Protein AF-A0A1F5YTN7-F1 (afdb_monomer)

Secondary structure (DSSP, 8-state):
--EEE---HHHHHHHHHHHHHHHHHHHTT---HHHHHHHHHHHHHHHHHHHHHHHHH--SPPPHHHHHHHHTSTTGGG----SHHHHHHHHHHHHHHHHHHHHHIIIIIIIIIII--SS-HHHHHHTTSPPGGGHHHHHHHHHHHHHHHHHHIIIIIIITTGGGT--HHHHHHTHHHHHHHHHHHHHHHHHHHSS--HHHHHHHHHHHHHHHHHHHTEEEP--SS-TTHHHHHHHHHHHTSSHHHHHHHHHHHHHHHHHHHHHHHHHHHHTTS-----------THHHHTT-------------------SSEEEEEEEES-S-HHHHHHHHHHHHHHHHTSTTTTTTGGGEEEEEE--------EEEEE--TTBTTS-EEEEE--HHHHHHHHHHHT---SEEEEEE-GGG-TT----SS----SSS---SSTTEEEEETTSSSHHHHHHHHHHHTTTPPP-SB-BSSPPP--S---SSEESSTT-TTTTTSTT---EEEEBEEEEEES-SS-TTT-TT-SS--HHHHHHHHHHHHTTTS--EEEEEEEEEES---TTS-S--BTTPEEEEEEEEEE-SSSPPPPEEEEEEEESTTSS---EEPPPEEEPP--TT-EEEEEEEEEEEPPSEEEEEEEES-TT--S--S-GGGSEEEEEEEEBPPP---

Foldseek 3Di:
DDWDFLDDPVLLVLLLVLLCLLVVCVVVVQDAPLLVVLLVLLLLVLLLVLLLVLLLLADDDQDPVLVVVCVLAPPSVVQVDPDSVSLSVSLNVRSCVVSVLVVCCSLQFLQQPQPDDDDDSVVSNCVSDRDPVCVVSSVVSSVSSNVSSVCCCVCRCVVVVVSHVDHSSRSSQLSVQLVLQLVVCSVCQRPVVSYDDSVNSSVSNSVSSSVSSRVVRTDDDDDDDPPPPVVVVVCVVVVPPDNCSVVVVVVVSVVCSVVSVVVVVVVVCVVVPDDDDDDPPDDPPLLVVLPPDPDDDDDDDDDDDPDQLALAAEEEEEEELDPDCVVVVVLQVVLLVLLCVAPPNVVLVSRYHYHYHYDHDAQVWDWDKDADPFWDVRIDIATEGNPVVVVVSVVVVVDDHPAYEYEYAPVRDPPDPPPDPDPDPPPYYPPPPLRYGYFYPNDSLRSLVRNLSVLVNLVAAAQAATTPAQDDQDCDDPAQKASDQPVVQCPVQPQFDFDAGGNGRNITGRDPFASSHPSNGRHHHSRSSLSVQLSSCLSVFWAKAKDDKDKDWDDDDPPDDPAAAFQTFIKIKIKIFTQGSAKWAKAWKWKFKAAQPPVDTPDTGDIDIDHTGHHGDMDMDMGRPRDGDDFHKMKMKMFPRPVVPGDHSDNPRRMDMDIGGHHYDDPPD

Organism: NCBI:txid1798371

InterPro domains:
  IPR013783 Immunoglobulin-like fold [G3DSA:2.60.40.10] (554-666)
  IPR019026 Peptidase M64, IgA [PF09471] (309-465)
  IPR024079 Metallopeptidase, catalytic domain superfamily [G3DSA:3.40.390.10] (300-540)
  IPR045466 Protein of unknown function DUF6498 [PF20108] (3-217)

Solvent-accessible surface area (backbone atoms only — not comparable to full-atom values): 37198 Å² total; per-residue (Å²): 136,65,74,46,71,61,63,49,70,64,46,51,53,39,45,52,48,46,46,45,49,61,50,57,42,40,74,71,71,71,56,50,68,51,36,52,54,48,51,55,54,53,47,54,54,52,54,51,54,54,42,48,56,46,18,68,57,26,63,29,79,80,49,72,70,51,50,60,52,48,74,69,41,76,71,35,91,81,45,87,56,94,44,57,67,38,53,40,50,48,39,52,54,46,51,48,51,53,52,49,57,48,43,49,42,43,54,70,42,48,35,31,71,66,69,41,78,69,75,48,76,64,52,27,46,54,59,40,52,64,54,81,91,44,39,65,61,52,51,52,52,54,49,38,48,50,50,34,54,48,49,35,44,51,52,32,38,57,64,68,46,44,30,64,77,31,27,34,68,59,46,64,52,60,66,51,64,55,49,54,56,50,48,53,48,53,54,49,36,54,71,75,61,67,54,74,56,68,65,56,55,43,52,52,48,43,51,48,52,51,53,47,54,50,59,72,34,51,44,85,60,86,77,86,84,64,70,67,70,56,48,54,56,48,50,56,61,56,68,75,66,60,63,66,56,57,52,47,45,50,49,44,50,51,46,48,42,51,49,47,50,49,47,48,47,48,50,51,36,51,73,72,66,53,90,81,82,83,78,91,67,85,75,69,68,71,68,61,69,65,61,70,75,76,72,88,71,80,90,85,79,95,70,94,68,80,85,68,76,59,57,52,49,23,36,28,37,33,45,30,68,61,92,49,65,70,57,50,52,51,51,51,53,51,44,53,53,52,46,41,71,27,76,53,44,42,83,48,44,85,33,50,37,81,44,80,45,88,49,85,66,83,43,70,68,44,82,45,75,49,77,41,81,53,32,62,86,41,50,50,39,34,56,42,59,43,55,66,56,50,51,48,54,48,59,73,66,68,60,76,67,69,33,36,36,40,41,29,37,56,92,67,59,86,89,68,84,81,86,57,90,69,84,44,61,68,55,59,30,68,40,86,43,62,41,41,31,47,35,55,64,66,52,86,59,37,69,31,40,43,51,30,37,52,38,38,51,68,59,44,53,53,40,35,72,46,35,73,48,73,56,81,79,42,98,48,48,92,53,41,33,17,31,31,94,72,34,76,83,37,70,88,42,81,86,36,48,77,39,78,28,16,30,16,57,63,16,20,15,24,52,100,63,18,18,49,51,38,34,82,42,87,44,53,21,48,40,45,38,51,52,50,43,31,64,54,38,23,36,74,24,18,23,64,25,37,58,62,74,47,79,49,66,88,70,86,60,92,90,57,76,102,67,55,37,38,70,38,48,45,29,42,32,40,22,40,26,20,75,5,43,28,64,36,70,59,44,30,30,33,35,35,32,18,66,66,57,76,84,49,72,76,41,75,49,75,75,40,83,38,68,60,31,46,50,78,34,70,52,74,51,77,48,78,76,72,46,64,38,63,56,42,43,31,34,39,33,32,31,32,48,74,76,68,73,66,76,52,44,52,85,82,53,14,55,44,75,46,80,48,66,27,39,70,62,80,82,84,128

Sequence (669 aa):
MRLFRSSSLFSIALLITANILPAFWTFSGNARPENLLFLYWLETWIIGFYSILKIRKASKIISENEKSLMEKQLFKKFFKEESPSS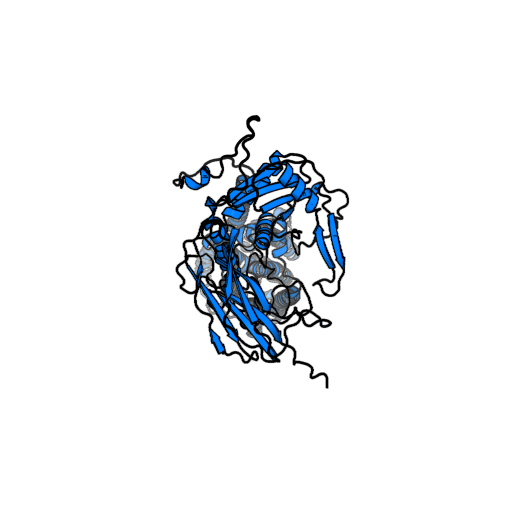VTALFAVQYAFITVLYGVFLLCILIPFFLVKGGSYFDRLTAILPGIRQRAGFFVLLFAYVVSHGISYVQNYVGHREFEKTSPVYQMLQPYDRIIAMHLFVVFGAIVFGSFSKIGIIFIKLFTDLATHIKEHMIEIAEGGEKQKKSDEIKILEKNVPFWIQRGFLFLVIAVVVLGTIAAFRTAKKNSLHSLPVPLLTTNQSVRDNLLLNEADEISNVVNIQTKASSELNVVFVSFGYKDFAVFRQDADRLGKYLLSRQPFSEFASLFRFHLLETADDFGCRDVTEKDEVYIGGKLTRLNCDGEKIRQAVKDSKLPYNRTVVLINGPNLKGMDTVNGFMTIEWGGIASDENIVLVDTARNEFNGVFVHEFGHSFGLADEYLLYQIPGPEKDFCPDNCCHSNACSSWKDIPGALCIQGCSYPNWYRSSEESTMRQAYNENFSPASLDILRRRLLRHTQPEFVTGSLGINWNKPHPGINPEAHEGDTLSFSGETWNRGAKAAGPSFMSGRLDIDSDGKWDITLPQVPVGGLAPDMAQKHLWNIGWIATSGRHIFEVCTDVTNIVIEADDKNNCKSYDFTVQKKLEIY

Radius of gyration: 36.65 Å; Cα contacts (8 Å, |Δi|>4): 1067; chains: 1; bounding box: 92×104×85 Å

Structure (mmCIF, N/CA/C/O backbone):
data_AF-A0A1F5YTN7-F1
#
_entry.id   AF-A0A1F5YTN7-F1
#
loop_
_atom_site.group_PDB
_atom_site.id
_atom_site.type_symbol
_atom_site.label_atom_id
_atom_site.label_alt_id
_atom_site.label_comp_id
_atom_site.label_asym_id
_atom_site.label_entity_id
_atom_site.label_seq_id
_atom_site.pdbx_PDB_ins_code
_atom_site.Cartn_x
_atom_site.Cartn_y
_atom_site.Cartn_z
_atom_site.occupancy
_atom_site.B_iso_or_equiv
_atom_site.auth_seq_id
_atom_site.auth_comp_id
_atom_site.auth_asym_id
_atom_site.auth_atom_id
_atom_site.pdbx_PDB_model_num
ATOM 1 N N . MET A 1 1 ? -26.863 34.896 -43.621 1.00 40.69 1 MET A N 1
ATOM 2 C CA . MET A 1 1 ? -25.900 35.317 -42.582 1.00 40.69 1 MET A CA 1
ATOM 3 C C . MET A 1 1 ? -24.608 34.557 -42.831 1.00 40.69 1 MET A C 1
ATOM 5 O O . MET A 1 1 ? -24.622 33.338 -42.720 1.00 40.69 1 MET A O 1
ATOM 9 N N . ARG A 1 2 ? -23.544 35.226 -43.287 1.00 32.84 2 ARG A N 1
ATOM 10 C CA . ARG A 1 2 ? -22.220 34.605 -43.450 1.00 32.84 2 ARG A CA 1
ATOM 11 C C . ARG A 1 2 ? -21.385 34.972 -42.224 1.00 32.84 2 ARG A C 1
ATOM 13 O O . ARG A 1 2 ? -21.119 36.148 -42.003 1.00 32.84 2 ARG A O 1
ATOM 20 N N . LEU A 1 3 ? -21.039 33.979 -41.408 1.00 43.91 3 LEU A N 1
ATOM 21 C CA . LEU A 1 3 ? -20.139 34.142 -40.265 1.00 43.91 3 LEU A CA 1
ATOM 22 C C . LEU A 1 3 ? -18.707 34.002 -40.786 1.00 43.91 3 LEU A C 1
ATOM 24 O O . LEU A 1 3 ? -18.383 32.983 -41.396 1.00 43.91 3 LEU A O 1
ATOM 28 N N . PHE A 1 4 ? -17.867 35.021 -40.593 1.00 48.34 4 PHE A N 1
ATOM 29 C CA . PHE A 1 4 ? -16.453 34.942 -40.961 1.00 48.34 4 PHE A CA 1
ATOM 30 C C . PHE A 1 4 ? -15.627 34.628 -39.713 1.00 48.34 4 PHE A C 1
ATOM 32 O O . PHE A 1 4 ? -15.819 35.246 -38.663 1.00 48.34 4 PHE A O 1
ATOM 39 N N . ARG A 1 5 ? -14.720 33.654 -39.820 1.00 58.25 5 ARG A N 1
ATOM 40 C CA . ARG A 1 5 ? -13.824 33.259 -38.729 1.00 58.25 5 ARG A CA 1
ATOM 41 C C . ARG A 1 5 ? -12.571 34.132 -38.785 1.00 58.25 5 ARG A C 1
ATOM 43 O O . ARG A 1 5 ? -11.823 34.045 -39.753 1.00 58.25 5 ARG A O 1
ATOM 50 N N . SER A 1 6 ? -12.335 34.956 -37.766 1.00 65.06 6 SER A N 1
ATOM 51 C CA . SER A 1 6 ? -11.100 35.752 -37.642 1.00 65.06 6 SER A CA 1
ATOM 52 C C . SER A 1 6 ? -9.943 34.975 -37.008 1.00 65.06 6 SER A C 1
ATOM 54 O O . SER A 1 6 ? -8.835 35.498 -36.916 1.00 65.06 6 SER A O 1
ATOM 56 N N . SER A 1 7 ? -10.162 33.729 -36.574 1.00 73.44 7 SER A N 1
ATOM 57 C CA . SER A 1 7 ? -9.100 32.889 -36.015 1.00 73.44 7 SER A CA 1
ATOM 58 C C . SER A 1 7 ? -8.040 32.562 -37.068 1.00 73.44 7 SER A C 1
ATOM 60 O O . SER A 1 7 ? -8.350 31.965 -38.101 1.00 73.44 7 SER A O 1
ATOM 62 N N . SER A 1 8 ? -6.774 32.847 -36.772 1.00 81.44 8 SER A N 1
ATOM 63 C CA . SER A 1 8 ? -5.668 32.315 -37.568 1.00 81.44 8 SER A CA 1
ATOM 64 C C . SER A 1 8 ? -5.573 30.787 -37.433 1.00 81.44 8 SER A C 1
ATOM 66 O O . SER A 1 8 ? -5.752 30.228 -36.346 1.00 81.44 8 SER A O 1
ATOM 68 N N . LEU A 1 9 ? -5.239 30.094 -38.530 1.00 82.25 9 LEU A N 1
ATOM 69 C CA . LEU A 1 9 ? -4.985 28.643 -38.523 1.00 82.25 9 LEU A CA 1
ATOM 70 C C . LEU A 1 9 ? -3.906 28.255 -37.503 1.00 82.25 9 LEU A C 1
ATOM 72 O O . LEU A 1 9 ? -4.011 27.222 -36.846 1.00 82.25 9 LEU A O 1
ATOM 76 N N . PHE A 1 10 ? -2.914 29.127 -37.324 1.00 82.00 10 PHE A N 1
ATOM 77 C CA . PHE A 1 10 ? -1.838 28.954 -36.358 1.00 82.00 10 PHE A CA 1
ATOM 78 C C . PHE A 1 10 ? -2.335 28.953 -34.905 1.00 82.00 10 PHE A C 1
ATOM 80 O O . PHE A 1 10 ? -1.983 28.057 -34.140 1.00 82.00 10 PHE A O 1
ATOM 87 N N . SER A 1 11 ? -3.212 29.892 -34.529 1.00 82.50 11 SER A N 1
ATOM 88 C CA . SER A 1 11 ? -3.809 29.920 -33.184 1.00 82.50 11 SER A CA 1
ATOM 89 C C . SER A 1 11 ? -4.642 28.668 -32.892 1.00 82.50 11 SER A C 1
ATOM 91 O O . SER A 1 11 ? -4.603 28.142 -31.783 1.00 82.50 11 SER A O 1
ATOM 93 N N . ILE A 1 12 ? -5.360 28.151 -33.893 1.00 84.56 12 ILE A N 1
ATOM 94 C CA . ILE A 1 12 ? -6.171 26.932 -33.754 1.00 84.56 12 ILE A CA 1
ATOM 95 C C . ILE A 1 12 ? -5.275 25.705 -33.577 1.00 84.56 12 ILE A C 1
ATOM 97 O O . ILE A 1 12 ? -5.531 24.880 -32.702 1.00 84.56 12 ILE A O 1
ATOM 101 N N . ALA A 1 13 ? -4.218 25.588 -34.384 1.00 85.06 13 ALA A N 1
ATOM 102 C CA . ALA A 1 13 ? -3.264 24.491 -34.278 1.00 85.06 13 ALA A CA 1
ATOM 103 C C . ALA A 1 13 ? -2.580 24.474 -32.901 1.00 85.06 13 ALA A C 1
ATOM 105 O O . ALA A 1 13 ? -2.456 23.416 -32.285 1.00 85.06 13 ALA A O 1
ATOM 106 N N . LEU A 1 14 ? -2.200 25.644 -32.378 1.00 86.62 14 LEU A N 1
ATOM 107 C CA . LEU A 1 14 ? -1.630 25.777 -31.037 1.00 86.62 14 LEU A CA 1
ATOM 108 C C . LEU A 1 14 ? -2.624 25.445 -29.923 1.00 86.62 14 LEU A C 1
ATOM 110 O O . LEU A 1 14 ? -2.249 24.757 -28.978 1.00 86.62 14 LEU A O 1
ATOM 114 N N . LEU A 1 15 ? -3.887 25.864 -30.043 1.00 87.19 15 LEU A N 1
ATOM 115 C CA . LEU A 1 15 ? -4.943 25.496 -29.096 1.00 87.19 15 LEU A CA 1
ATOM 116 C C . LEU A 1 15 ? -5.129 23.977 -29.029 1.00 87.19 15 LEU A C 1
ATOM 118 O O . LEU A 1 15 ? -5.195 23.412 -27.937 1.00 87.19 15 LEU A O 1
ATOM 122 N N . ILE A 1 16 ? -5.197 23.323 -30.191 1.00 88.06 16 ILE A N 1
ATOM 123 C CA . ILE A 1 16 ? -5.325 21.867 -30.290 1.00 88.06 16 ILE A CA 1
ATOM 124 C C . ILE A 1 16 ? -4.089 21.199 -29.682 1.00 88.06 16 ILE A C 1
ATOM 126 O O . ILE A 1 16 ? -4.223 20.298 -28.861 1.00 88.06 16 ILE A O 1
ATOM 130 N N . THR A 1 17 ? -2.891 21.682 -30.015 1.00 87.38 17 THR A N 1
ATOM 131 C CA . THR A 1 17 ? -1.628 21.137 -29.497 1.00 87.38 17 THR A CA 1
ATOM 132 C C . THR A 1 17 ? -1.565 21.257 -27.974 1.00 87.38 17 THR A C 1
ATOM 134 O O . THR A 1 17 ? -1.309 20.266 -27.294 1.00 87.38 17 THR A O 1
ATOM 137 N N . ALA A 1 18 ? -1.885 22.430 -27.421 1.00 89.00 18 ALA A N 1
ATOM 138 C CA . ALA A 1 18 ? -1.915 22.670 -25.980 1.00 89.00 18 ALA A CA 1
ATOM 139 C C . ALA A 1 18 ? -2.904 21.744 -25.252 1.00 89.00 18 ALA A C 1
ATOM 141 O O . ALA A 1 18 ? -2.599 21.267 -24.165 1.00 89.00 18 ALA A O 1
ATOM 142 N N . ASN A 1 19 ? -4.045 21.431 -25.872 1.00 87.94 19 ASN A N 1
ATOM 143 C CA . ASN A 1 19 ? -5.047 20.521 -25.314 1.00 87.94 19 ASN A CA 1
ATOM 144 C C . ASN A 1 19 ? -4.718 19.026 -25.505 1.00 87.94 19 ASN A C 1
ATOM 146 O O . ASN A 1 19 ? -5.205 18.196 -24.739 1.00 87.94 19 ASN A O 1
ATOM 150 N N . ILE A 1 20 ? -3.875 18.664 -26.479 1.00 88.69 20 ILE A N 1
ATOM 151 C CA . ILE A 1 20 ? -3.401 17.284 -26.686 1.00 88.69 20 ILE A CA 1
ATOM 152 C C . ILE A 1 20 ? -2.185 16.963 -25.801 1.00 88.69 20 ILE A C 1
ATOM 154 O O . ILE A 1 20 ? -2.015 15.817 -25.392 1.00 88.69 20 ILE A O 1
ATOM 158 N N . LEU A 1 21 ? -1.349 17.942 -25.445 1.00 89.62 21 LEU A N 1
ATOM 159 C CA . LEU A 1 21 ? -0.181 17.722 -24.578 1.00 89.62 21 LEU A CA 1
ATOM 160 C C . LEU A 1 21 ? -0.505 17.005 -23.239 1.00 89.62 21 LEU A C 1
ATOM 162 O O . LEU A 1 21 ? 0.227 16.077 -22.879 1.00 89.62 21 LEU A O 1
ATOM 166 N N . PRO A 1 22 ? -1.609 17.311 -22.524 1.00 88.56 22 PRO A N 1
ATOM 167 C CA . PRO A 1 22 ? -2.047 16.525 -21.365 1.00 88.56 22 PRO A CA 1
ATOM 168 C C . PRO A 1 22 ? -2.348 15.046 -21.671 1.00 88.56 22 PRO A C 1
ATOM 170 O O . PRO A 1 22 ? -2.201 14.197 -20.788 1.00 88.56 22 PRO A O 1
ATOM 173 N N . ALA A 1 23 ? -2.734 14.708 -22.907 1.00 84.75 23 ALA A N 1
ATOM 174 C CA . ALA A 1 23 ? -2.912 13.321 -23.344 1.00 84.75 23 ALA A CA 1
ATOM 175 C C . ALA A 1 23 ? -1.578 12.582 -23.387 1.00 84.75 23 ALA A C 1
ATOM 177 O O . ALA A 1 23 ? -1.480 11.487 -22.843 1.00 84.75 23 ALA A O 1
ATOM 178 N N . PHE A 1 24 ? -0.527 13.195 -23.934 1.00 84.38 24 PHE A N 1
ATOM 179 C CA . PHE A 1 24 ? 0.819 12.613 -23.904 1.00 84.38 24 PHE A CA 1
ATOM 180 C C . PHE A 1 24 ? 1.310 12.390 -22.469 1.00 84.38 24 PHE A C 1
ATOM 182 O O . PHE A 1 24 ? 1.823 11.317 -22.144 1.00 84.38 24 PHE A O 1
ATOM 189 N N . TRP A 1 25 ? 1.072 13.357 -21.577 1.00 85.19 25 TRP A N 1
ATOM 190 C CA . TRP A 1 25 ? 1.397 13.201 -20.158 1.00 85.19 25 TRP A CA 1
ATOM 191 C C . TRP A 1 25 ? 0.618 12.044 -19.507 1.00 85.19 25 TRP A C 1
ATOM 193 O O . TRP A 1 25 ? 1.170 11.291 -18.702 1.00 85.19 25 TRP A O 1
ATOM 203 N N . THR A 1 26 ? -0.630 11.834 -19.924 1.00 82.50 26 THR A N 1
ATOM 204 C CA . THR A 1 26 ? -1.468 10.703 -19.502 1.00 82.50 26 THR A CA 1
ATOM 205 C C . THR A 1 26 ? -0.956 9.357 -20.014 1.00 82.50 26 THR A C 1
ATOM 207 O O . THR A 1 26 ? -0.842 8.423 -19.222 1.00 82.50 26 THR A O 1
ATOM 210 N N . PHE A 1 27 ? -0.607 9.251 -21.299 1.00 79.69 27 PHE A N 1
ATOM 211 C CA . PHE A 1 27 ? -0.112 8.008 -21.905 1.00 79.69 27 PHE A CA 1
ATOM 212 C C . PHE A 1 27 ? 1.263 7.588 -21.382 1.00 79.69 27 PHE A C 1
ATOM 214 O O . PHE A 1 27 ? 1.553 6.400 -21.325 1.00 79.69 27 PHE A O 1
ATOM 221 N N . SER A 1 28 ? 2.078 8.536 -20.913 1.00 79.25 28 SER A N 1
ATOM 222 C CA . SER A 1 28 ? 3.353 8.236 -20.245 1.00 79.25 28 SER A CA 1
ATOM 223 C C . SER A 1 28 ? 3.212 7.613 -18.843 1.00 79.25 28 SER A C 1
ATOM 225 O O . SER A 1 28 ? 4.208 7.447 -18.149 1.00 79.25 28 SER A O 1
ATOM 227 N N . GLY A 1 29 ? 1.985 7.341 -18.375 1.00 72.69 29 GLY A N 1
ATOM 228 C CA . GLY A 1 29 ? 1.707 6.807 -17.035 1.00 72.69 29 GLY A CA 1
ATOM 229 C C . GLY A 1 29 ? 1.828 7.835 -15.902 1.00 72.69 29 GLY A C 1
ATOM 230 O O . GLY A 1 29 ? 1.484 7.540 -14.760 1.00 72.69 29 GLY A O 1
ATOM 231 N N . ASN A 1 30 ? 2.262 9.061 -16.205 1.00 73.06 30 ASN A N 1
ATOM 232 C CA . ASN A 1 30 ? 2.591 10.074 -15.203 1.00 73.06 30 ASN A CA 1
ATOM 233 C C . ASN A 1 30 ? 1.400 10.931 -14.751 1.00 73.06 30 ASN A C 1
ATOM 235 O O . ASN A 1 30 ? 1.424 11.448 -13.636 1.00 73.06 30 ASN A O 1
ATOM 239 N N . ALA A 1 31 ? 0.361 11.111 -15.574 1.00 76.69 31 ALA A N 1
ATOM 240 C CA . ALA A 1 31 ? -0.770 11.959 -15.190 1.00 76.69 31 ALA A CA 1
ATOM 241 C C . ALA A 1 31 ? -1.812 11.201 -14.351 1.00 76.69 31 ALA A C 1
ATOM 243 O O . ALA A 1 31 ? -2.321 10.141 -14.746 1.00 76.69 31 ALA A O 1
ATOM 244 N N . ARG A 1 32 ? -2.184 11.790 -13.211 1.00 83.44 32 ARG A N 1
ATOM 245 C CA . ARG A 1 32 ? -3.326 11.373 -12.387 1.00 83.44 32 ARG A CA 1
ATOM 246 C C . ARG A 1 32 ? -4.539 12.287 -12.644 1.00 83.44 32 ARG A C 1
ATOM 248 O O . ARG A 1 32 ? -4.327 13.451 -12.995 1.00 83.44 32 ARG A O 1
ATOM 255 N N . PRO A 1 33 ? -5.789 11.800 -12.510 1.00 83.06 33 PRO A N 1
ATOM 256 C CA . PRO A 1 33 ? -6.988 12.608 -12.760 1.00 83.06 33 PRO A CA 1
ATOM 257 C C . PRO A 1 33 ? -7.044 13.897 -11.927 1.00 83.06 33 PRO A C 1
ATOM 259 O O . PRO A 1 33 ? -7.383 14.955 -12.452 1.00 83.06 33 PRO A O 1
ATOM 262 N N . GLU A 1 34 ? -6.652 13.829 -10.657 1.00 85.12 34 GLU A N 1
ATOM 263 C CA . GLU A 1 34 ? -6.585 14.963 -9.737 1.00 85.12 34 GLU A CA 1
ATOM 264 C C . GLU A 1 34 ? -5.627 16.062 -10.224 1.00 85.12 34 GLU A C 1
ATOM 266 O O . GLU A 1 34 ? -5.990 17.240 -10.228 1.00 85.12 34 GLU A O 1
ATOM 271 N N . ASN A 1 35 ? -4.459 15.678 -10.749 1.00 87.19 35 ASN A N 1
ATOM 272 C CA . ASN A 1 35 ? -3.461 16.608 -11.282 1.00 87.19 35 ASN A CA 1
ATOM 273 C C . ASN A 1 35 ? -3.970 17.318 -12.546 1.00 87.19 35 ASN A C 1
ATOM 275 O O . ASN A 1 35 ? -3.672 18.492 -12.764 1.00 87.19 35 ASN A O 1
ATOM 279 N N . LEU A 1 36 ? -4.738 16.614 -13.388 1.00 87.00 36 LEU A N 1
ATOM 280 C CA . LEU A 1 36 ? -5.340 17.180 -14.600 1.00 87.00 36 LEU A CA 1
ATOM 281 C C . LEU A 1 36 ? -6.438 18.190 -14.256 1.00 87.00 36 LEU A C 1
ATOM 283 O O . LEU A 1 36 ? -6.471 19.277 -14.827 1.00 87.00 36 LEU A O 1
ATOM 287 N N . LEU A 1 37 ? -7.304 17.868 -13.292 1.00 87.06 37 LEU A N 1
ATOM 288 C CA . LEU A 1 37 ? -8.335 18.795 -12.823 1.00 87.06 37 LEU A CA 1
ATOM 289 C C . LEU A 1 37 ? -7.723 20.047 -12.187 1.00 87.06 37 LEU A C 1
ATOM 291 O O . LEU A 1 37 ? -8.201 21.152 -12.442 1.00 87.06 37 LEU A O 1
ATOM 295 N N . PHE A 1 38 ? -6.641 19.892 -11.421 1.00 90.31 38 PHE A N 1
ATOM 296 C CA . PHE A 1 38 ? -5.900 21.026 -10.873 1.00 90.31 38 PHE A CA 1
ATOM 297 C C . PHE A 1 38 ? -5.260 21.890 -11.966 1.00 90.31 38 PHE A C 1
ATOM 299 O O . PHE A 1 38 ? -5.365 23.116 -11.927 1.00 90.31 38 PHE A O 1
ATOM 306 N N . LEU A 1 39 ? -4.660 21.265 -12.983 1.00 90.56 39 LEU A N 1
ATOM 307 C CA . LEU A 1 39 ? -4.098 21.962 -14.139 1.00 90.56 39 LEU A CA 1
ATOM 308 C C . LEU A 1 39 ? -5.167 22.776 -14.890 1.00 90.56 39 LEU A C 1
ATOM 310 O O . LEU A 1 39 ? -4.942 23.945 -15.199 1.00 90.56 39 LEU A O 1
ATOM 314 N N . TYR A 1 40 ? -6.343 22.193 -15.143 1.00 88.81 40 TYR A N 1
ATOM 315 C CA . TYR A 1 40 ? -7.454 22.896 -15.794 1.00 88.81 40 TYR A CA 1
ATOM 316 C C . TYR A 1 40 ? -8.045 24.001 -14.919 1.00 88.81 40 TYR A C 1
ATOM 318 O O . TYR A 1 40 ? -8.469 25.035 -15.432 1.00 88.81 40 TYR A O 1
ATOM 326 N N . TRP A 1 41 ? -8.042 23.833 -13.596 1.00 91.06 41 TRP A N 1
ATOM 327 C CA . TRP A 1 41 ? -8.397 24.919 -12.691 1.00 91.06 41 TRP A CA 1
ATOM 328 C C . TRP A 1 41 ? -7.398 26.081 -12.792 1.00 91.06 41 TRP A C 1
ATOM 330 O O . TRP A 1 41 ? -7.822 27.230 -12.897 1.00 91.06 41 TRP A O 1
ATOM 340 N N . LEU A 1 42 ? -6.089 25.820 -12.870 1.00 93.06 42 LEU A N 1
ATOM 341 C CA . LEU A 1 42 ? -5.088 26.873 -13.106 1.00 93.06 42 LEU A CA 1
ATOM 342 C C . LEU A 1 42 ? -5.265 27.572 -14.461 1.00 93.06 42 LEU A C 1
ATOM 344 O O . LEU A 1 42 ? -5.070 28.783 -14.558 1.00 93.06 42 LEU A O 1
ATOM 348 N N . GLU A 1 43 ? -5.696 26.854 -15.496 1.00 92.00 43 GLU A N 1
ATOM 349 C CA . GLU A 1 43 ? -6.011 27.449 -16.799 1.00 92.00 43 GLU A CA 1
ATOM 350 C C . GLU A 1 43 ? -7.113 28.517 -16.705 1.00 92.00 43 GLU A C 1
ATOM 352 O O . GLU A 1 43 ? -7.054 29.532 -17.401 1.00 92.00 43 GLU A O 1
ATOM 357 N N . THR A 1 44 ? -8.081 28.367 -15.794 1.00 91.56 44 THR A N 1
ATOM 358 C CA . THR A 1 44 ? -9.115 29.399 -15.595 1.00 91.56 44 THR A CA 1
ATOM 359 C C . THR A 1 44 ? -8.525 30.736 -15.141 1.00 91.56 44 THR A C 1
ATOM 361 O O . THR A 1 44 ? -9.003 31.790 -15.567 1.00 91.56 44 THR A O 1
ATOM 364 N N . TRP A 1 45 ? -7.435 30.727 -14.368 1.00 94.50 45 TRP A N 1
ATOM 365 C CA . TRP A 1 45 ? -6.706 31.945 -14.007 1.00 94.50 45 TRP A CA 1
ATOM 366 C C . TRP A 1 45 ? -5.995 32.565 -15.211 1.00 94.50 45 TRP A C 1
ATOM 368 O O . TRP A 1 45 ? -6.028 33.786 -15.374 1.00 94.50 45 TRP A O 1
ATOM 378 N N . ILE A 1 46 ? -5.422 31.739 -16.094 1.00 95.19 46 ILE A N 1
ATOM 379 C CA . ILE A 1 46 ? -4.802 32.189 -17.351 1.00 95.19 46 ILE A CA 1
ATOM 380 C C . ILE A 1 46 ? -5.852 32.874 -18.238 1.00 95.19 46 ILE A C 1
ATOM 382 O O . ILE A 1 46 ? -5.634 33.984 -18.726 1.00 95.19 46 ILE A O 1
ATOM 386 N N . ILE A 1 47 ? -7.023 32.256 -18.399 1.00 91.94 47 ILE A N 1
ATOM 387 C CA . ILE A 1 47 ? -8.142 32.822 -19.163 1.00 91.94 47 ILE A CA 1
ATOM 388 C C . ILE A 1 47 ? -8.596 34.152 -18.549 1.00 91.94 47 ILE A C 1
ATOM 390 O O . ILE A 1 47 ? -8.772 35.133 -19.274 1.00 91.94 47 ILE A O 1
ATOM 394 N N . GLY A 1 48 ? -8.742 34.215 -17.222 1.00 93.50 48 GLY A N 1
ATOM 395 C CA . GLY A 1 48 ? -9.113 35.438 -16.506 1.00 93.50 48 GLY A CA 1
ATOM 396 C C . GLY A 1 48 ? -8.116 36.574 -16.739 1.00 93.50 48 GLY A C 1
ATOM 397 O O . GLY A 1 48 ? -8.518 37.695 -17.055 1.00 93.50 48 GLY A O 1
ATOM 398 N N . PHE A 1 49 ? -6.816 36.272 -16.681 1.00 95.75 49 PHE A N 1
ATOM 399 C CA . PHE A 1 49 ? -5.747 37.228 -16.967 1.00 95.75 49 PHE A CA 1
ATOM 400 C C . PHE A 1 49 ? -5.858 37.817 -18.382 1.00 95.75 49 PHE A C 1
ATOM 402 O O . PHE A 1 49 ? -5.896 39.038 -18.542 1.00 95.75 49 PHE A O 1
ATOM 409 N N . TYR A 1 50 ? -5.984 36.978 -19.416 1.00 94.88 50 TYR A N 1
ATOM 410 C CA . 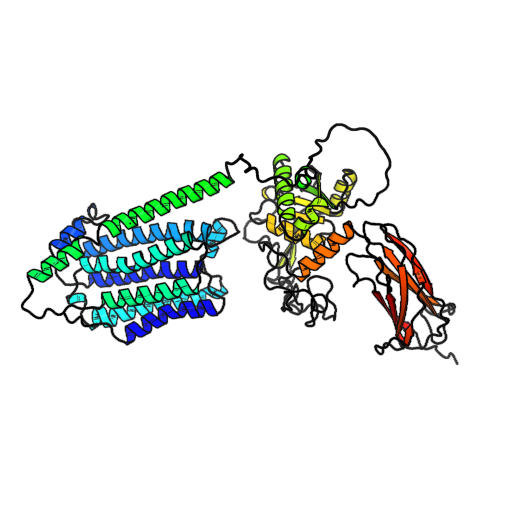TYR A 1 50 ? -6.133 37.476 -20.789 1.00 94.88 50 TYR A CA 1
ATOM 411 C C . TYR A 1 50 ? -7.462 38.203 -21.016 1.00 94.88 50 TYR A C 1
ATOM 413 O O . TYR A 1 50 ? -7.513 39.151 -21.798 1.00 94.88 50 TYR A O 1
ATOM 421 N N . SER A 1 51 ? -8.521 37.826 -20.302 1.00 92.88 51 SER A N 1
ATOM 422 C CA . SER A 1 51 ? -9.817 38.511 -20.367 1.00 92.88 51 SER A CA 1
ATOM 423 C C . SER A 1 51 ? -9.735 39.929 -19.800 1.00 92.88 51 SER A C 1
ATOM 425 O O . SER A 1 51 ? -10.267 40.856 -20.403 1.00 92.88 51 SER A O 1
ATOM 427 N N . ILE A 1 52 ? -8.975 40.143 -18.720 1.00 94.94 52 ILE A N 1
ATOM 428 C CA . ILE A 1 52 ? -8.680 41.488 -18.199 1.00 94.94 52 ILE A CA 1
ATOM 429 C C . ILE A 1 52 ? -7.993 42.346 -19.271 1.00 94.94 52 ILE A C 1
ATOM 431 O O . ILE A 1 52 ? -8.386 43.494 -19.486 1.00 94.94 52 ILE A O 1
ATOM 435 N N . LEU A 1 53 ? -6.999 41.798 -19.979 1.00 95.06 53 LEU A N 1
ATOM 436 C CA . LEU A 1 53 ? -6.322 42.517 -21.065 1.00 95.06 53 LEU A CA 1
ATOM 437 C C . LEU A 1 53 ? -7.289 42.866 -22.205 1.00 95.06 53 LEU A C 1
ATOM 439 O O . LEU A 1 53 ? -7.257 43.985 -22.723 1.00 95.06 53 LEU A O 1
ATOM 443 N N . LYS A 1 54 ? -8.182 41.935 -22.562 1.00 91.94 54 LYS A N 1
ATOM 444 C CA . LYS A 1 54 ? -9.199 42.145 -23.597 1.00 91.94 54 LYS A CA 1
ATOM 445 C C . LYS A 1 54 ? -10.186 43.246 -23.223 1.00 91.94 54 LYS A C 1
ATOM 447 O O . LYS A 1 54 ? -10.375 44.160 -24.024 1.00 91.94 54 LYS A O 1
ATOM 452 N N . ILE A 1 55 ? -10.746 43.211 -22.012 1.00 91.19 55 ILE A N 1
ATOM 453 C CA . ILE A 1 55 ? -11.707 44.210 -21.512 1.00 91.19 55 ILE A CA 1
ATOM 454 C C . ILE A 1 55 ? -11.083 45.608 -21.514 1.00 91.19 55 ILE A C 1
ATOM 456 O O . ILE A 1 55 ? -11.704 46.550 -21.996 1.00 91.19 55 ILE A O 1
ATOM 460 N N . ARG A 1 56 ? -9.834 45.745 -21.044 1.00 92.06 56 ARG A N 1
ATOM 461 C CA . ARG A 1 56 ? -9.129 47.041 -21.015 1.00 92.06 56 ARG A CA 1
ATOM 462 C C . ARG A 1 56 ? -8.893 47.632 -22.402 1.00 92.06 56 ARG A C 1
ATOM 464 O O . ARG A 1 56 ? -8.793 48.849 -22.523 1.00 92.06 56 ARG A O 1
ATOM 471 N N . LYS A 1 57 ? -8.759 46.783 -23.423 1.00 92.06 57 LYS A N 1
ATOM 472 C CA . LYS A 1 57 ? -8.497 47.197 -24.806 1.00 92.06 57 LYS A CA 1
ATOM 473 C C . LYS A 1 57 ? -9.770 47.333 -25.652 1.00 92.06 57 LYS A C 1
ATOM 475 O O . LYS A 1 57 ? -9.714 47.944 -26.714 1.00 92.06 57 LYS A O 1
ATOM 480 N N . ALA A 1 58 ? -10.895 46.781 -25.202 1.00 89.00 58 ALA A N 1
ATOM 481 C CA . ALA A 1 58 ? -12.177 46.870 -25.893 1.00 89.00 58 ALA A CA 1
ATOM 482 C C . ALA A 1 58 ? -12.625 48.335 -26.022 1.00 89.00 58 ALA A C 1
ATOM 484 O O . ALA A 1 58 ? -12.688 49.054 -25.024 1.00 89.00 58 ALA A O 1
ATOM 485 N N . SER A 1 59 ? -12.939 48.778 -27.241 1.00 86.62 59 SER A N 1
ATOM 486 C CA . SER A 1 59 ? -13.237 50.189 -27.526 1.00 86.62 59 SER A CA 1
ATOM 487 C C . SER A 1 59 ? -14.663 50.453 -28.013 1.00 86.62 59 SER A C 1
ATOM 489 O O . SER A 1 59 ? -15.046 51.615 -28.162 1.00 86.62 59 SER A O 1
ATOM 491 N N . LYS A 1 60 ? -15.489 49.417 -28.220 1.00 86.06 60 LYS A N 1
ATOM 492 C CA . LYS A 1 60 ? -16.900 49.614 -28.579 1.00 86.06 60 LYS A CA 1
ATOM 493 C C . LYS A 1 60 ? -17.685 50.172 -27.390 1.00 86.06 60 LYS A C 1
ATOM 495 O O . LYS A 1 60 ? -17.567 49.685 -26.265 1.00 86.06 60 LYS A O 1
ATOM 500 N N . ILE A 1 61 ? -18.524 51.166 -27.675 1.00 83.31 61 ILE A N 1
ATOM 501 C CA . ILE A 1 61 ? -19.410 51.805 -26.696 1.00 83.31 61 ILE A CA 1
ATOM 502 C C . ILE A 1 61 ? -20.373 50.768 -26.102 1.00 83.31 61 ILE A C 1
ATOM 504 O O . ILE A 1 61 ? -20.897 49.911 -26.814 1.00 83.31 61 ILE A O 1
ATOM 508 N N . ILE A 1 62 ? -20.604 50.874 -24.793 1.00 81.00 62 ILE A N 1
ATOM 509 C CA . ILE A 1 62 ? -21.536 50.031 -24.041 1.00 81.00 62 ILE A CA 1
ATOM 510 C C . ILE A 1 62 ? -22.976 50.406 -24.421 1.00 81.00 62 ILE A C 1
ATOM 512 O O . ILE A 1 62 ? -23.380 51.562 -24.294 1.00 81.00 62 ILE A O 1
ATOM 516 N N . SER A 1 63 ? -23.757 49.430 -24.878 1.00 79.06 63 SER A N 1
ATOM 517 C CA . SER A 1 63 ? -25.176 49.589 -25.209 1.00 79.06 63 SER A CA 1
ATOM 518 C C . SER A 1 63 ? -26.078 49.606 -23.967 1.00 79.06 63 SER A C 1
ATOM 520 O O . SER A 1 63 ? -25.732 49.070 -22.917 1.00 79.06 63 SER A O 1
ATOM 522 N N . GLU A 1 64 ? -27.288 50.159 -24.087 1.00 77.31 64 GLU A N 1
ATOM 523 C CA . GLU A 1 64 ? -28.270 50.198 -22.984 1.00 77.31 64 GLU A CA 1
ATOM 524 C C . GLU A 1 64 ? -28.657 48.801 -22.463 1.00 77.31 64 GLU A C 1
ATOM 526 O O . GLU A 1 64 ? -28.825 48.589 -21.260 1.00 77.31 64 GLU A O 1
ATOM 531 N N . ASN A 1 65 ? -28.720 47.805 -23.352 1.00 76.56 65 ASN A N 1
ATOM 532 C CA . ASN A 1 65 ? -28.955 46.415 -22.954 1.00 76.56 65 ASN A CA 1
ATOM 533 C C . ASN A 1 65 ? -27.798 45.865 -22.102 1.00 76.56 65 ASN A C 1
ATOM 535 O O . ASN A 1 65 ? -28.032 45.141 -21.135 1.00 76.56 65 ASN A O 1
ATOM 539 N N . GLU A 1 66 ? -26.557 46.225 -22.435 1.00 79.38 66 GLU A N 1
ATOM 540 C CA . GLU A 1 66 ? -25.363 45.829 -21.684 1.00 79.38 66 GLU A CA 1
ATOM 541 C C . GLU A 1 66 ? -25.280 46.538 -20.329 1.00 79.38 66 GLU A C 1
ATOM 543 O O . GLU A 1 66 ? -24.900 45.904 -19.347 1.00 79.38 66 GLU A O 1
ATOM 548 N N . LYS A 1 67 ? -25.721 47.797 -20.227 1.00 79.00 67 LYS A N 1
ATOM 549 C CA . LYS A 1 67 ? -25.872 48.484 -18.932 1.00 79.00 67 LYS A CA 1
ATOM 550 C C . LYS A 1 67 ? -26.887 47.777 -18.037 1.00 79.00 67 LYS A C 1
ATOM 552 O O . LYS A 1 67 ? -26.587 47.460 -16.889 1.00 79.00 67 LYS A O 1
ATOM 557 N N . SER A 1 68 ? -28.053 47.415 -18.582 1.00 78.19 68 SER A N 1
ATOM 558 C CA . SER A 1 68 ? -29.051 46.613 -17.854 1.00 78.19 68 SER A CA 1
ATOM 559 C C . SER A 1 68 ? -28.495 45.257 -17.399 1.00 78.19 68 SER A C 1
ATOM 561 O O . SER A 1 68 ? -28.865 44.744 -16.340 1.00 78.19 68 SER A O 1
ATOM 563 N N . LEU A 1 69 ? -27.595 44.661 -18.184 1.00 74.25 69 LEU A N 1
ATOM 564 C CA . LEU A 1 69 ? -26.924 43.413 -17.837 1.00 74.25 69 LEU A CA 1
ATOM 565 C C . LEU A 1 69 ? -25.853 43.606 -16.757 1.00 74.25 69 LEU A C 1
ATOM 567 O O . LEU A 1 69 ? -25.735 42.755 -15.874 1.00 74.25 69 LEU A O 1
ATOM 571 N N . MET A 1 70 ? -25.118 44.721 -16.789 1.00 77.12 70 MET A N 1
ATOM 572 C CA . MET A 1 70 ? -24.176 45.118 -15.740 1.00 77.12 70 MET A CA 1
ATOM 573 C C . MET A 1 70 ? -24.872 45.337 -14.397 1.00 77.12 70 MET A C 1
ATOM 575 O O . MET A 1 70 ? -24.372 44.860 -13.383 1.00 77.12 70 MET A O 1
ATOM 579 N N . GLU A 1 71 ? -26.036 45.991 -14.385 1.00 80.44 71 GLU A N 1
ATOM 580 C CA . GLU A 1 71 ? -26.841 46.219 -13.172 1.00 80.44 71 GLU A CA 1
ATOM 581 C C . GLU A 1 71 ? -27.238 44.920 -12.458 1.00 80.44 71 GLU A C 1
ATOM 583 O O . GLU A 1 71 ? -27.468 44.886 -11.249 1.00 80.44 71 GLU A O 1
ATOM 588 N N . LYS A 1 72 ? -27.274 43.814 -13.200 1.00 79.12 72 LYS A N 1
ATOM 589 C CA . LYS A 1 72 ? -27.617 42.491 -12.681 1.00 79.12 72 LYS A CA 1
ATOM 590 C C . LYS A 1 72 ? -26.407 41.687 -12.187 1.00 79.12 72 LYS A C 1
ATOM 592 O O . LYS A 1 72 ? -26.611 40.616 -11.610 1.00 79.12 72 LYS A O 1
ATOM 597 N N . GLN A 1 73 ? -25.179 42.164 -12.407 1.00 80.38 73 GLN A N 1
ATOM 598 C CA . GLN A 1 73 ? -23.958 41.453 -12.018 1.00 80.38 73 GLN A CA 1
ATOM 599 C C . GLN A 1 73 ? -23.742 41.443 -10.503 1.00 80.38 73 GLN A C 1
ATOM 601 O O . GLN A 1 73 ? -24.169 42.338 -9.764 1.00 80.38 73 GLN A O 1
ATOM 606 N N . LEU A 1 74 ? -23.049 40.406 -10.035 1.00 72.69 74 LEU A N 1
ATOM 607 C CA . LEU A 1 74 ? -22.658 40.286 -8.639 1.00 72.69 74 LEU A CA 1
ATOM 608 C C . LEU A 1 74 ? -21.653 41.403 -8.318 1.00 72.69 74 LEU A C 1
ATOM 610 O O . LEU A 1 74 ? -20.850 41.785 -9.157 1.00 72.69 74 LEU A O 1
ATOM 614 N N . PHE A 1 75 ? -21.704 41.970 -7.114 1.00 78.88 75 PHE A N 1
ATOM 615 C CA . PHE A 1 75 ? -20.825 43.070 -6.683 1.00 78.88 75 PHE A CA 1
ATOM 616 C C . PHE A 1 75 ? -20.960 44.412 -7.428 1.00 78.88 75 PHE A C 1
ATOM 618 O O . PHE A 1 75 ? -20.301 45.367 -7.023 1.00 78.88 75 PHE A O 1
ATOM 625 N N . LYS A 1 76 ? -21.862 44.569 -8.412 1.00 82.38 76 LYS A N 1
ATOM 626 C CA . LYS A 1 76 ? -22.079 45.857 -9.109 1.00 82.38 76 LYS A CA 1
ATOM 627 C C . LYS A 1 76 ? -22.332 47.035 -8.155 1.00 82.38 76 LYS A C 1
ATOM 629 O O . LYS A 1 76 ? -21.852 48.135 -8.405 1.00 82.38 76 LYS A O 1
ATOM 634 N N . LYS A 1 77 ? -22.985 46.803 -7.010 1.00 83.06 77 LYS A N 1
ATOM 635 C CA . LYS A 1 77 ? -23.211 47.821 -5.960 1.00 83.06 77 LYS A CA 1
ATOM 636 C C . LYS A 1 77 ? -21.925 48.487 -5.438 1.00 83.06 77 LYS A C 1
ATOM 638 O O . LYS A 1 77 ? -21.995 49.607 -4.938 1.00 83.06 77 LYS A O 1
ATOM 643 N N . PHE A 1 78 ? -20.775 47.821 -5.557 1.00 81.38 78 PHE A N 1
ATOM 644 C CA . PHE A 1 78 ? -19.465 48.344 -5.157 1.00 81.38 78 PHE A CA 1
ATOM 645 C C . PHE A 1 78 ? -18.762 49.140 -6.272 1.00 81.38 78 PHE A C 1
ATOM 647 O O . PHE A 1 78 ? -17.790 49.836 -5.998 1.00 81.38 78 PHE A O 1
ATOM 654 N N . PHE A 1 79 ? -19.272 49.096 -7.508 1.00 82.69 79 PHE A N 1
ATOM 655 C CA . PHE A 1 79 ? -18.664 49.691 -8.701 1.00 82.69 79 PHE A CA 1
ATOM 656 C C . PHE A 1 79 ? -19.657 50.634 -9.397 1.00 82.69 79 PHE A C 1
ATOM 658 O O . PHE A 1 79 ? -20.339 50.274 -10.362 1.00 82.69 79 PHE A O 1
ATOM 665 N N . LYS A 1 80 ? -19.766 51.857 -8.860 1.00 68.88 80 LYS A N 1
ATOM 666 C CA . LYS A 1 80 ? -20.778 52.855 -9.256 1.00 68.88 80 LYS A CA 1
ATOM 667 C C . LYS A 1 80 ? -20.538 53.472 -10.637 1.00 68.88 80 LYS A C 1
ATOM 669 O O . LYS A 1 80 ? -21.493 53.892 -11.276 1.00 68.88 80 LYS A O 1
ATOM 674 N N . GLU A 1 81 ? -19.296 53.499 -11.110 1.00 74.50 81 GLU A N 1
ATOM 675 C CA . GLU A 1 81 ? -18.950 54.091 -12.406 1.00 74.50 81 GLU A CA 1
ATOM 676 C C . GLU A 1 81 ? -19.106 53.096 -13.564 1.00 74.50 81 GLU A C 1
ATOM 678 O O . GLU A 1 81 ? -18.857 51.898 -13.414 1.00 74.50 81 GLU A O 1
ATOM 683 N N . GLU A 1 82 ? -19.473 53.594 -14.744 1.00 69.75 82 GLU A N 1
ATOM 684 C CA . GLU A 1 82 ? -19.562 52.824 -15.997 1.00 69.75 82 GLU A CA 1
ATOM 685 C C . GLU A 1 82 ? -18.322 53.042 -16.885 1.00 69.75 82 GLU A C 1
ATOM 687 O O . GLU A 1 82 ? -18.409 53.151 -18.106 1.00 69.75 82 GLU A O 1
ATOM 692 N N . SER A 1 83 ? -17.141 53.146 -16.270 1.00 77.94 83 SER A N 1
ATOM 693 C CA . SER A 1 83 ? -15.868 53.280 -16.986 1.00 77.94 83 SER A CA 1
ATOM 694 C C . SER A 1 83 ? -15.271 51.905 -17.344 1.00 77.94 83 SER A C 1
ATOM 696 O O . SER A 1 83 ? -15.506 50.930 -16.624 1.00 77.94 83 SER A O 1
ATOM 698 N N . PRO A 1 84 ? -14.437 51.786 -18.399 1.00 77.56 84 PRO A N 1
ATOM 699 C CA . PRO A 1 84 ? -13.736 50.535 -18.723 1.00 77.56 84 PRO A CA 1
ATOM 700 C C . PRO A 1 84 ? -12.911 49.971 -17.554 1.00 77.56 84 PRO A C 1
ATOM 702 O O . PRO A 1 84 ? -12.842 48.755 -17.360 1.00 77.56 84 PRO A O 1
ATOM 705 N N . SER A 1 85 ? -12.331 50.845 -16.727 1.00 83.62 85 SER A N 1
ATOM 706 C CA . SER A 1 85 ? -11.619 50.467 -15.500 1.00 83.62 85 SER A CA 1
ATOM 707 C C . SER A 1 85 ? -12.556 49.859 -14.454 1.00 83.62 85 SER A C 1
ATOM 709 O O . SER A 1 85 ? -12.213 48.850 -13.843 1.00 83.62 85 SER A O 1
ATOM 711 N N . SER A 1 86 ? -13.758 50.420 -14.293 1.00 85.06 86 SER A N 1
ATOM 712 C CA . SER A 1 86 ? -14.793 49.891 -13.399 1.00 85.06 86 SER A CA 1
ATOM 713 C C . SER A 1 86 ? -15.320 48.530 -13.872 1.00 85.06 86 SER A C 1
ATOM 715 O O . SER A 1 86 ? -15.422 47.603 -13.072 1.00 85.06 86 SER A O 1
ATOM 717 N N . VAL A 1 87 ? -15.550 48.354 -15.182 1.00 86.62 87 VAL A N 1
ATOM 718 C CA . VAL A 1 87 ? -15.916 47.048 -15.773 1.00 86.62 87 VAL A CA 1
ATOM 719 C C . VAL A 1 87 ? -14.809 46.016 -15.547 1.00 86.62 87 VAL A C 1
ATOM 721 O O . VAL A 1 87 ? -15.084 44.877 -15.175 1.00 86.62 87 VAL A O 1
ATOM 724 N N . THR A 1 88 ? -13.549 46.420 -15.716 1.00 91.25 88 THR A N 1
ATOM 725 C CA . THR A 1 88 ? -12.391 45.550 -15.475 1.00 91.25 88 THR A CA 1
ATOM 726 C C . THR A 1 88 ? -12.298 45.128 -14.006 1.00 91.25 88 THR A C 1
ATOM 728 O O . THR A 1 88 ? -12.070 43.954 -13.722 1.00 91.25 88 THR A O 1
ATOM 731 N N . ALA A 1 89 ? -12.490 46.060 -13.068 1.00 90.19 89 ALA A N 1
ATOM 732 C CA . ALA A 1 89 ? -12.443 45.774 -11.636 1.00 90.19 89 ALA A CA 1
ATOM 733 C C . ALA A 1 89 ? -13.612 44.882 -11.190 1.00 90.19 89 ALA A C 1
ATOM 735 O O . ALA A 1 89 ? -13.400 43.912 -10.460 1.00 90.19 89 ALA A O 1
ATOM 736 N N . LEU A 1 90 ? -14.820 45.154 -11.695 1.00 89.62 90 LEU A N 1
ATOM 737 C CA . LEU A 1 90 ? -16.002 44.320 -11.485 1.00 89.62 90 LEU A CA 1
ATOM 738 C C . LEU A 1 90 ? -15.760 42.888 -11.976 1.00 89.62 90 LEU A C 1
ATOM 740 O O . LEU A 1 90 ? -15.992 41.940 -11.226 1.00 89.62 90 LEU A O 1
ATOM 744 N N . PHE A 1 91 ? -15.243 42.732 -13.201 1.00 91.44 91 PHE A N 1
ATOM 745 C CA . PHE A 1 91 ? -14.874 41.427 -13.744 1.00 91.44 91 PHE A CA 1
ATOM 746 C C . PHE A 1 91 ? -13.849 40.726 -12.858 1.00 91.44 91 PHE A C 1
ATOM 748 O O . PHE A 1 91 ? -14.077 39.589 -12.469 1.00 91.44 91 PHE A O 1
ATOM 755 N N . ALA A 1 92 ? -12.745 41.394 -12.512 1.00 92.94 92 ALA A N 1
ATOM 756 C CA . ALA A 1 92 ? -11.663 40.787 -11.746 1.00 92.94 92 ALA A CA 1
ATOM 757 C C . ALA A 1 92 ? -12.149 40.259 -10.388 1.00 92.94 92 ALA A C 1
ATOM 759 O O . ALA A 1 92 ? -11.858 39.117 -10.040 1.00 92.94 92 ALA A O 1
ATOM 760 N N . VAL A 1 93 ? -12.938 41.051 -9.652 1.00 90.31 93 VAL A N 1
ATOM 761 C CA . VAL A 1 93 ? -13.487 40.644 -8.350 1.00 90.31 93 VAL A CA 1
ATOM 762 C C . VAL A 1 93 ? -14.488 39.503 -8.503 1.00 90.31 93 VAL A C 1
ATOM 764 O O . VAL A 1 93 ? -14.373 38.493 -7.810 1.00 90.31 93 VAL A O 1
ATOM 767 N N . GLN A 1 94 ? -15.453 39.629 -9.417 1.00 88.25 94 GLN A N 1
ATOM 768 C CA . GLN A 1 94 ? -16.474 38.601 -9.617 1.00 88.25 94 GLN A CA 1
ATOM 769 C C . GLN A 1 94 ? -15.859 37.282 -10.100 1.00 88.25 94 GLN A C 1
ATOM 771 O O . GLN A 1 94 ? -16.189 36.212 -9.588 1.00 88.25 94 GLN A O 1
ATOM 776 N N . TYR A 1 95 ? -14.952 37.357 -11.069 1.00 89.19 95 TYR A N 1
ATOM 777 C CA . TYR A 1 95 ? -14.298 36.200 -11.658 1.00 89.19 95 TYR A CA 1
ATOM 778 C C . TYR A 1 95 ? -13.385 35.501 -10.647 1.00 89.19 95 TYR A C 1
ATOM 780 O O . TYR A 1 95 ? -13.451 34.279 -10.518 1.00 89.19 95 TYR A O 1
ATOM 788 N N . ALA A 1 96 ? -12.593 36.256 -9.875 1.00 90.81 96 ALA A N 1
ATOM 789 C CA . ALA A 1 96 ? -11.775 35.696 -8.801 1.00 90.81 96 ALA A CA 1
ATOM 790 C C . ALA A 1 96 ? -12.643 35.041 -7.720 1.00 90.81 96 ALA A C 1
ATOM 792 O O . ALA A 1 96 ? -12.348 33.926 -7.302 1.00 90.81 96 ALA A O 1
ATOM 793 N N . PHE A 1 97 ? -13.747 35.679 -7.315 1.00 88.06 97 PHE A N 1
ATOM 794 C CA . PHE A 1 97 ? -14.677 35.114 -6.337 1.00 88.06 97 PHE A CA 1
ATOM 795 C C . PHE A 1 97 ? -15.245 33.764 -6.795 1.00 88.06 97 PHE A C 1
ATOM 797 O O . PHE A 1 97 ? -15.184 32.788 -6.049 1.00 88.06 97 PHE A O 1
ATOM 804 N N . ILE A 1 98 ? -15.743 33.681 -8.034 1.00 85.12 98 ILE A N 1
ATOM 805 C CA . ILE A 1 98 ? -16.288 32.434 -8.595 1.00 85.12 98 ILE A CA 1
ATOM 806 C C . ILE A 1 98 ? -15.190 31.367 -8.718 1.00 85.12 98 ILE A C 1
ATOM 808 O O . ILE A 1 98 ? -15.404 30.220 -8.329 1.00 85.12 98 ILE A O 1
ATOM 812 N N . THR A 1 99 ? -14.006 31.745 -9.204 1.00 88.38 99 THR A N 1
ATOM 813 C CA . THR A 1 99 ? -12.881 30.821 -9.424 1.00 88.38 99 THR A CA 1
ATOM 814 C C . THR A 1 99 ? -12.321 30.266 -8.114 1.00 88.38 99 THR A C 1
ATOM 816 O O . THR A 1 99 ? -12.002 29.079 -8.039 1.00 88.38 99 THR A O 1
ATOM 819 N N . VAL A 1 100 ? -12.234 31.091 -7.064 1.00 89.19 100 VAL A N 1
ATOM 820 C CA . VAL A 1 100 ? -11.812 30.665 -5.721 1.00 89.19 100 VAL A CA 1
ATOM 821 C C . VAL A 1 100 ? -12.874 29.791 -5.074 1.00 89.19 100 VAL A C 1
ATOM 823 O O . VAL A 1 100 ? -12.533 28.733 -4.562 1.00 89.19 100 VAL A O 1
ATOM 826 N N . LEU A 1 101 ? -14.153 30.180 -5.121 1.00 84.88 101 LEU A N 1
ATOM 827 C CA . LEU A 1 101 ? -15.239 29.378 -4.550 1.00 84.88 101 LEU A CA 1
ATOM 828 C C . LEU A 1 101 ? -15.284 27.982 -5.181 1.00 84.88 101 LEU A C 1
ATOM 830 O O . LEU A 1 101 ? -15.353 26.974 -4.477 1.00 84.88 101 LEU A O 1
ATOM 834 N N . TYR A 1 102 ? -15.190 27.922 -6.509 1.00 81.81 102 TYR A N 1
ATOM 835 C CA . TYR A 1 102 ? -15.093 26.657 -7.221 1.00 81.81 102 TYR A CA 1
ATOM 836 C C . TYR A 1 102 ? -13.787 25.917 -6.923 1.00 81.81 102 TYR A C 1
ATOM 838 O O . TYR A 1 102 ? -13.813 24.706 -6.751 1.00 81.81 102 TYR A O 1
ATOM 846 N N . GLY A 1 103 ? -12.658 26.620 -6.815 1.00 87.56 103 GLY A N 1
ATOM 847 C CA . GLY A 1 103 ? -11.380 26.030 -6.420 1.00 87.56 103 GLY A CA 1
ATOM 848 C C . GLY A 1 103 ? -11.458 25.370 -5.047 1.00 87.56 103 GLY A C 1
ATOM 849 O O . GLY A 1 103 ? -11.043 24.232 -4.897 1.00 87.56 103 GLY A O 1
ATOM 850 N N . VAL A 1 104 ? -12.077 26.016 -4.060 1.00 87.31 104 VAL A N 1
ATOM 851 C CA . VAL A 1 104 ? -12.320 25.413 -2.743 1.00 87.31 104 VAL A CA 1
ATOM 852 C C . VAL A 1 104 ? -13.197 24.173 -2.882 1.00 87.31 104 VAL A C 1
ATOM 854 O O . VAL A 1 104 ? -12.858 23.130 -2.339 1.00 87.31 104 VAL A O 1
ATOM 857 N N . PHE A 1 105 ? -14.285 24.226 -3.650 1.00 84.00 105 PHE A N 1
ATOM 858 C CA . PHE A 1 105 ? -15.098 23.033 -3.893 1.00 84.00 105 PHE A CA 1
ATOM 859 C C . PHE A 1 105 ? -14.293 21.898 -4.543 1.00 84.00 105 PHE A C 1
ATOM 861 O O . PHE A 1 105 ? -14.318 20.766 -4.072 1.00 84.00 105 PHE A O 1
ATOM 868 N N . LEU A 1 106 ? -13.559 22.193 -5.612 1.00 85.12 106 LEU A N 1
ATOM 869 C CA . LEU A 1 106 ? -12.801 21.213 -6.373 1.00 85.12 106 LEU A CA 1
ATOM 870 C C . LEU A 1 106 ? -11.676 20.602 -5.529 1.00 85.12 106 LEU A C 1
ATOM 872 O O . LEU A 1 106 ? -11.573 19.383 -5.433 1.00 85.12 106 LEU A O 1
ATOM 876 N N . LEU A 1 107 ? -10.854 21.451 -4.913 1.00 88.00 107 LEU A N 1
ATOM 877 C CA . LEU A 1 107 ? -9.619 21.064 -4.237 1.00 88.00 107 LEU A CA 1
ATOM 878 C C . LEU A 1 107 ? -9.867 20.577 -2.810 1.00 88.00 107 LEU A C 1
ATOM 880 O O . LEU A 1 107 ? -9.195 19.656 -2.372 1.00 88.00 107 LEU A O 1
ATOM 884 N N . CYS A 1 108 ? -10.839 21.139 -2.092 1.00 85.25 108 CYS A N 1
ATOM 885 C CA . CYS A 1 108 ? -11.128 20.751 -0.710 1.00 85.25 108 CYS A CA 1
ATOM 886 C C . CYS A 1 108 ? -12.244 19.705 -0.601 1.00 85.25 108 CYS A C 1
ATOM 888 O O . CYS A 1 108 ? -12.346 19.025 0.412 1.00 85.25 108 CYS A O 1
ATOM 890 N N . ILE A 1 109 ? -13.108 19.549 -1.608 1.00 82.62 109 ILE A N 1
ATOM 891 C CA . ILE A 1 109 ? -14.252 18.628 -1.508 1.00 82.62 109 ILE A CA 1
ATOM 892 C C . ILE A 1 109 ? -14.183 17.560 -2.595 1.00 82.62 109 ILE A C 1
ATOM 894 O O . ILE A 1 109 ? -14.027 16.381 -2.288 1.00 82.62 109 ILE A O 1
ATOM 898 N N . LEU A 1 110 ? -14.270 17.941 -3.868 1.00 81.31 110 LEU A N 1
ATOM 899 C CA . LEU A 1 110 ? -14.434 16.981 -4.956 1.00 81.31 110 LEU A CA 1
ATOM 900 C C . LEU A 1 110 ? -13.234 16.032 -5.080 1.00 81.31 110 LEU A C 1
ATOM 902 O O . LEU A 1 110 ? -13.417 14.817 -5.078 1.00 81.31 110 LEU A O 1
ATOM 906 N N . ILE A 1 111 ? -12.011 16.563 -5.139 1.00 83.62 111 ILE A N 1
ATOM 907 C CA . ILE A 1 111 ? -10.814 15.732 -5.287 1.00 83.62 111 ILE A CA 1
ATOM 908 C C . ILE A 1 111 ? -10.579 14.857 -4.040 1.00 83.62 111 ILE A C 1
ATOM 910 O O . ILE A 1 111 ? -10.510 13.634 -4.202 1.00 83.62 111 ILE A O 1
ATOM 914 N N . PRO A 1 112 ? -10.526 15.398 -2.804 1.00 84.62 112 PRO A N 1
ATOM 915 C CA . PRO A 1 112 ? -10.216 14.584 -1.633 1.00 84.62 112 PRO A CA 1
ATOM 916 C C . PRO A 1 112 ? -11.292 13.560 -1.271 1.00 84.62 112 PRO A C 1
ATOM 918 O O . PRO A 1 112 ? -10.975 12.494 -0.751 1.00 84.62 112 PRO A O 1
ATOM 921 N N . PHE A 1 113 ? -12.572 13.850 -1.507 1.00 78.81 113 PHE A N 1
ATOM 922 C CA . PHE A 1 113 ? -13.634 12.919 -1.121 1.00 78.81 113 PHE A CA 1
ATOM 923 C C . PHE A 1 113 ? -13.981 11.909 -2.215 1.00 78.81 113 PHE A C 1
ATOM 925 O O . PHE A 1 113 ? -14.345 10.784 -1.875 1.00 78.81 113 PHE A O 1
ATOM 932 N N . PHE A 1 114 ? -13.870 12.274 -3.498 1.00 75.62 114 PHE A N 1
ATOM 933 C CA . PHE A 1 114 ? -14.362 11.430 -4.595 1.00 75.62 114 PHE A CA 1
ATOM 934 C C . PHE A 1 114 ? -13.268 10.837 -5.486 1.00 75.62 114 PHE A C 1
ATOM 936 O O . PHE A 1 114 ? -13.512 9.797 -6.093 1.00 75.62 114 PHE A O 1
ATOM 943 N N . LEU A 1 115 ? -12.083 11.452 -5.576 1.00 75.94 115 LEU A N 1
ATOM 944 C CA . LEU A 1 115 ? -11.037 11.008 -6.511 1.00 75.94 115 LEU A CA 1
ATOM 945 C C . LEU A 1 115 ? -9.837 10.369 -5.832 1.00 75.94 115 LEU A C 1
ATOM 947 O O . LEU A 1 115 ? -9.311 9.385 -6.346 1.00 75.94 115 LEU A O 1
ATOM 951 N N . VAL A 1 116 ? -9.435 10.883 -4.672 1.00 77.44 116 VAL A N 1
ATOM 952 C CA . VAL A 1 116 ? -8.343 10.301 -3.891 1.00 77.44 116 VAL A CA 1
ATOM 953 C C . VAL A 1 116 ? -8.934 9.426 -2.787 1.00 77.44 116 VAL A C 1
ATOM 955 O O . VAL A 1 116 ? -9.676 9.898 -1.925 1.00 77.44 116 VAL A O 1
ATOM 958 N N . LYS A 1 117 ? -8.625 8.127 -2.826 1.00 74.81 117 LYS A N 1
ATOM 959 C CA . LYS A 1 117 ? -9.014 7.152 -1.798 1.00 74.81 117 LYS A CA 1
ATOM 960 C C . LYS A 1 117 ? -7.819 6.864 -0.887 1.00 74.81 117 LYS A C 1
ATOM 962 O O . LYS A 1 117 ? -6.691 6.823 -1.363 1.00 74.81 117 LYS A O 1
ATOM 967 N N . GLY A 1 118 ? -8.078 6.640 0.402 1.00 63.41 118 GLY A N 1
ATOM 968 C CA . GLY A 1 118 ? -7.025 6.426 1.407 1.00 63.41 118 GLY A CA 1
ATOM 969 C C . GLY A 1 118 ? -6.364 7.725 1.890 1.00 63.41 118 GLY A C 1
ATOM 970 O O . GLY A 1 118 ? -6.675 8.804 1.389 1.00 63.41 118 GLY A O 1
ATOM 971 N N . GLY A 1 119 ? -5.511 7.634 2.913 1.00 63.50 119 GLY A N 1
ATOM 972 C CA . GLY A 1 119 ? -4.817 8.782 3.515 1.00 63.50 119 GLY A CA 1
ATOM 973 C C . GLY A 1 119 ? -5.718 9.739 4.309 1.00 63.50 119 GLY A C 1
ATOM 974 O O . GLY A 1 119 ? -6.956 9.701 4.222 1.00 63.50 119 GLY A O 1
ATOM 975 N N . SER A 1 120 ? -5.088 10.617 5.094 1.00 74.19 120 SER A N 1
ATOM 976 C CA . SER A 1 120 ? -5.776 11.702 5.795 1.00 74.19 120 SER A CA 1
ATOM 977 C C . SER A 1 120 ? -6.318 12.732 4.804 1.00 74.19 120 SER A C 1
ATOM 979 O O . SER A 1 120 ? -5.879 12.822 3.659 1.00 74.19 120 SER A O 1
ATOM 981 N N . TYR A 1 121 ? -7.254 13.572 5.243 1.00 76.12 121 TYR A N 1
ATOM 982 C CA . TYR A 1 121 ? -7.760 14.663 4.407 1.00 76.12 121 TYR A CA 1
ATOM 983 C C . TYR A 1 121 ? -6.634 15.572 3.875 1.00 76.12 121 TYR A C 1
ATOM 985 O O . TYR A 1 121 ? -6.698 16.042 2.740 1.00 76.12 121 TYR A O 1
ATOM 993 N N . PHE A 1 122 ? -5.571 15.767 4.662 1.00 77.69 122 PHE A N 1
ATOM 994 C CA . PHE A 1 122 ? -4.410 16.547 4.249 1.00 77.69 122 PHE A CA 1
ATOM 995 C C . PHE A 1 122 ? -3.561 15.832 3.183 1.00 77.69 122 PHE A C 1
ATOM 997 O O . PHE A 1 122 ? -3.102 16.472 2.240 1.00 77.69 122 PHE A O 1
ATOM 1004 N N . ASP A 1 123 ? -3.419 14.508 3.248 1.00 72.56 123 ASP A N 1
ATOM 1005 C CA . ASP A 1 123 ? -2.706 13.732 2.217 1.00 72.56 123 ASP A CA 1
ATOM 1006 C C . ASP A 1 123 ? -3.451 13.784 0.885 1.00 72.56 123 ASP A C 1
ATOM 1008 O O . ASP A 1 123 ? -2.871 13.964 -0.183 1.00 72.56 123 ASP A O 1
ATOM 1012 N N . ARG A 1 124 ? -4.780 13.734 0.953 1.00 82.00 124 ARG A N 1
ATOM 1013 C CA . ARG A 1 124 ? -5.633 13.882 -0.224 1.00 82.00 124 ARG A CA 1
ATOM 1014 C C . ARG A 1 124 ? -5.591 15.289 -0.815 1.00 82.00 124 ARG A C 1
ATOM 1016 O O . ARG A 1 124 ? -5.705 15.438 -2.028 1.00 82.00 124 ARG A O 1
ATOM 1023 N N . LEU A 1 125 ? -5.400 16.309 0.024 1.00 82.06 125 LEU A N 1
ATOM 1024 C CA . LEU A 1 125 ? -5.141 17.680 -0.418 1.00 82.06 125 LEU A CA 1
ATOM 1025 C C . LEU A 1 125 ? -3.768 17.816 -1.084 1.00 82.06 125 LEU A C 1
ATOM 1027 O O . LEU A 1 125 ? -3.648 18.490 -2.103 1.00 82.06 125 LEU A O 1
ATOM 1031 N N . THR A 1 126 ? -2.725 17.187 -0.541 1.00 82.12 126 THR A N 1
ATOM 1032 C CA . THR A 1 126 ? -1.373 17.280 -1.114 1.00 82.12 126 THR A CA 1
ATOM 1033 C C . THR A 1 126 ? -1.211 16.440 -2.383 1.00 82.12 126 THR A C 1
ATOM 1035 O O . THR A 1 126 ? -0.455 16.841 -3.267 1.00 82.12 126 THR A O 1
ATOM 1038 N N . ALA A 1 127 ? -1.984 15.359 -2.540 1.00 82.06 127 ALA A N 1
ATOM 1039 C CA . ALA A 1 127 ? -2.031 14.524 -3.745 1.00 82.06 127 ALA A CA 1
ATOM 1040 C C . ALA A 1 127 ? -2.485 15.271 -5.015 1.00 82.06 127 ALA A C 1
ATOM 1042 O O . ALA A 1 127 ? -2.228 14.802 -6.120 1.00 82.06 127 ALA A O 1
ATOM 1043 N N . ILE A 1 128 ? -3.123 16.437 -4.863 1.00 87.69 128 ILE A N 1
ATOM 1044 C CA . ILE A 1 128 ? -3.497 17.353 -5.954 1.00 87.69 128 ILE A CA 1
ATOM 1045 C C . ILE A 1 128 ? -2.259 17.883 -6.688 1.00 87.69 128 ILE A C 1
ATOM 1047 O O . ILE A 1 128 ? -2.304 18.180 -7.885 1.00 87.69 128 ILE A O 1
ATOM 1051 N N . LEU A 1 129 ? -1.155 18.058 -5.957 1.00 86.81 129 LEU A N 1
ATOM 1052 C CA . LEU A 1 129 ? 0.088 18.534 -6.532 1.00 86.81 129 LEU A CA 1
ATOM 1053 C C . LEU A 1 129 ? 0.837 17.365 -7.178 1.00 86.81 129 LEU A C 1
ATOM 1055 O O . LEU A 1 129 ? 1.031 16.323 -6.548 1.00 86.81 129 LEU A O 1
ATOM 1059 N N . PRO A 1 130 ? 1.352 17.540 -8.407 1.00 85.19 130 PRO A N 1
ATOM 1060 C CA . PRO A 1 130 ? 2.169 16.516 -9.031 1.00 85.19 130 PRO A CA 1
ATOM 1061 C C . PRO A 1 130 ? 3.424 16.246 -8.192 1.00 85.19 130 PRO A C 1
ATOM 1063 O O . PRO A 1 130 ? 4.084 17.166 -7.684 1.00 85.19 130 PRO A O 1
ATOM 1066 N N . GLY A 1 131 ? 3.780 14.964 -8.090 1.00 82.38 131 GLY A N 1
ATOM 1067 C CA . GLY A 1 131 ? 5.000 14.525 -7.417 1.00 82.38 131 GLY A CA 1
ATOM 1068 C C . GLY A 1 131 ? 6.245 15.171 -8.028 1.00 82.38 131 GLY A C 1
ATOM 1069 O O . GLY A 1 131 ? 6.231 15.619 -9.175 1.00 82.38 131 GLY A O 1
ATOM 1070 N N . ILE A 1 132 ? 7.351 15.216 -7.281 1.00 80.50 132 ILE A N 1
ATOM 1071 C CA . ILE A 1 132 ? 8.530 16.022 -7.647 1.00 80.50 132 ILE A CA 1
ATOM 1072 C C . ILE A 1 132 ? 9.074 15.720 -9.055 1.00 80.50 132 ILE A C 1
ATOM 1074 O O . ILE A 1 132 ? 9.386 16.644 -9.801 1.00 80.50 132 ILE A O 1
ATOM 1078 N N . ARG A 1 133 ? 9.069 14.442 -9.461 1.00 78.06 133 ARG A N 1
ATOM 1079 C CA . ARG A 1 133 ? 9.500 13.978 -10.794 1.00 78.06 133 ARG A CA 1
ATOM 1080 C C . ARG A 1 133 ? 8.552 14.399 -11.927 1.00 78.06 133 ARG A C 1
ATOM 1082 O O . ARG A 1 133 ? 8.955 14.442 -13.080 1.00 78.06 133 ARG A O 1
ATOM 1089 N N . GLN A 1 134 ? 7.303 14.729 -11.606 1.00 82.88 134 GLN A N 1
ATOM 1090 C CA . GLN A 1 134 ? 6.255 15.097 -12.562 1.00 82.88 134 GLN A CA 1
ATOM 1091 C C . GLN A 1 134 ? 6.048 16.618 -12.669 1.00 82.88 134 GLN A C 1
ATOM 1093 O O . GLN A 1 134 ? 5.396 17.082 -13.606 1.00 82.88 134 GLN A O 1
ATOM 1098 N N . ARG A 1 135 ? 6.617 17.411 -11.745 1.00 86.69 135 ARG A N 1
ATOM 1099 C CA . ARG A 1 135 ? 6.458 18.877 -11.707 1.00 86.69 135 ARG A CA 1
ATOM 1100 C C . ARG A 1 135 ? 6.938 19.558 -12.983 1.00 86.69 135 ARG A C 1
ATOM 1102 O O . ARG A 1 135 ? 6.264 20.461 -13.464 1.00 86.69 135 ARG A O 1
ATOM 1109 N N . ALA A 1 136 ? 8.059 19.113 -13.552 1.00 86.50 136 ALA A N 1
ATOM 1110 C CA . ALA A 1 136 ? 8.580 19.680 -14.795 1.00 86.50 136 ALA A CA 1
ATOM 1111 C C . ALA A 1 136 ? 7.556 19.566 -15.937 1.00 86.50 136 ALA A C 1
ATOM 1113 O O . ALA A 1 136 ? 7.232 20.566 -16.573 1.00 86.50 136 ALA A O 1
ATOM 1114 N N . GLY A 1 137 ? 6.970 18.378 -16.127 1.00 86.44 137 GLY A N 1
ATOM 1115 C CA . GLY A 1 137 ? 5.910 18.159 -17.115 1.00 86.44 137 GLY A CA 1
ATOM 1116 C C . GLY A 1 137 ? 4.681 19.032 -16.854 1.00 86.44 137 GLY A C 1
ATOM 1117 O O . GLY A 1 137 ? 4.184 19.682 -17.769 1.00 86.44 137 GLY A O 1
ATOM 1118 N N . PHE A 1 138 ? 4.241 19.132 -15.598 1.00 90.44 138 PHE A N 1
ATOM 1119 C CA . PHE A 1 138 ? 3.117 19.992 -15.217 1.00 90.44 138 PHE A CA 1
ATOM 1120 C C . PHE A 1 138 ? 3.350 21.471 -15.562 1.00 90.44 138 PHE A C 1
ATOM 1122 O O . PHE A 1 138 ? 2.477 22.112 -16.146 1.00 90.44 138 PHE A O 1
ATOM 1129 N N . PHE A 1 139 ? 4.530 22.016 -15.252 1.00 92.00 139 PHE A N 1
ATOM 1130 C CA . PHE A 1 139 ? 4.848 23.411 -15.567 1.00 92.00 139 PHE A CA 1
ATOM 1131 C C . PHE A 1 139 ? 5.009 23.657 -17.070 1.00 92.00 139 PHE A C 1
ATOM 1133 O O . PHE A 1 139 ? 4.608 24.717 -17.544 1.00 92.00 139 PHE A O 1
ATOM 1140 N N . VAL A 1 140 ? 5.510 22.681 -17.834 1.00 91.56 140 VAL A N 1
ATOM 1141 C CA . VAL A 1 140 ? 5.533 22.751 -19.306 1.00 91.56 140 VAL A CA 1
ATOM 1142 C C . VAL A 1 140 ? 4.114 22.848 -19.871 1.00 91.56 140 VAL A C 1
ATOM 1144 O O . VAL A 1 140 ? 3.861 23.677 -20.742 1.00 91.56 140 VAL A O 1
ATOM 1147 N N . LEU A 1 141 ? 3.168 22.059 -19.350 1.00 91.81 141 LEU A N 1
ATOM 1148 C CA . LEU A 1 141 ? 1.763 22.125 -19.765 1.00 91.81 141 LEU A CA 1
ATOM 1149 C C . LEU A 1 141 ? 1.120 23.469 -19.411 1.00 91.81 141 LEU A C 1
ATOM 1151 O O . LEU A 1 141 ? 0.453 24.077 -20.246 1.00 91.81 141 LEU A O 1
ATOM 1155 N N . LEU A 1 142 ? 1.354 23.958 -18.192 1.00 94.06 142 LEU A N 1
ATOM 1156 C CA . LEU A 1 142 ? 0.854 25.260 -17.762 1.00 94.06 142 LEU A CA 1
ATOM 1157 C C . LEU A 1 142 ? 1.395 26.382 -18.659 1.00 94.06 142 LEU A C 1
ATOM 1159 O O . LEU A 1 142 ? 0.641 27.245 -19.108 1.00 94.06 142 LEU A O 1
ATOM 1163 N N . PHE A 1 143 ? 2.690 26.335 -18.974 1.00 94.94 143 PHE A N 1
ATOM 1164 C CA . PHE A 1 143 ? 3.325 27.274 -19.891 1.00 94.94 143 PHE A CA 1
ATOM 1165 C C . PHE A 1 143 ? 2.734 27.186 -21.304 1.00 94.94 143 PHE A C 1
ATOM 1167 O O . PHE A 1 143 ? 2.470 28.220 -21.917 1.00 94.94 143 PHE A O 1
ATOM 1174 N N . ALA A 1 144 ? 2.441 25.981 -21.802 1.00 93.75 144 ALA A N 1
ATOM 1175 C CA . ALA A 1 144 ? 1.791 25.796 -23.097 1.00 93.75 144 ALA A CA 1
ATOM 1176 C C . ALA A 1 144 ? 0.412 26.480 -23.162 1.00 93.75 144 ALA A C 1
ATOM 1178 O O . ALA A 1 144 ? 0.096 27.105 -24.176 1.00 93.75 144 ALA A O 1
ATOM 1179 N N . TYR A 1 145 ? -0.383 26.447 -22.083 1.00 93.81 145 TYR A N 1
ATOM 1180 C CA . TYR A 1 145 ? -1.645 27.195 -22.023 1.00 93.81 145 TYR A CA 1
ATOM 1181 C C . TYR A 1 145 ? -1.436 28.707 -22.043 1.00 93.81 145 TYR A C 1
ATOM 1183 O O . TYR A 1 145 ? -2.128 29.401 -22.791 1.00 93.81 145 TYR A O 1
ATOM 1191 N N . VAL A 1 146 ? -0.466 29.223 -21.278 1.0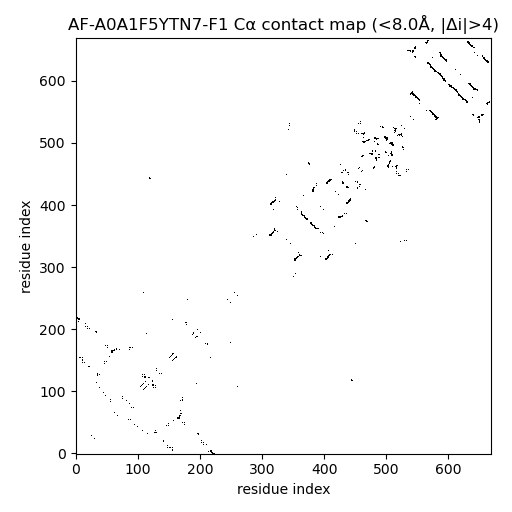0 96.12 146 VAL A N 1
ATOM 1192 C CA . VAL A 1 146 ? -0.121 30.655 -21.298 1.00 96.12 146 VAL A CA 1
ATOM 1193 C C . VAL A 1 146 ? 0.249 31.089 -22.717 1.00 96.12 146 VAL A C 1
ATOM 1195 O O . VAL A 1 146 ? -0.305 32.061 -23.226 1.00 96.12 146 VAL A O 1
ATOM 1198 N N . VAL A 1 147 ? 1.129 30.341 -23.387 1.00 94.69 147 VAL A N 1
ATOM 1199 C CA . VAL A 1 147 ? 1.576 30.639 -24.756 1.00 94.69 147 VAL A CA 1
ATOM 1200 C C . VAL A 1 147 ? 0.418 30.567 -25.751 1.00 94.69 147 VAL A C 1
ATOM 1202 O O . VAL A 1 147 ? 0.243 31.487 -26.548 1.00 94.69 147 VAL A O 1
ATOM 1205 N N . SER A 1 148 ? -0.405 29.518 -25.683 1.00 92.56 148 SER A N 1
ATOM 1206 C CA . SER A 1 148 ? -1.564 29.333 -26.563 1.00 92.56 148 SER A CA 1
ATOM 1207 C C . SER A 1 148 ? -2.548 30.509 -26.470 1.00 92.56 148 SER A C 1
ATOM 1209 O O . SER A 1 148 ? -2.902 31.123 -27.482 1.00 92.56 148 SER A O 1
ATOM 1211 N N . HIS A 1 149 ? -2.923 30.906 -25.249 1.00 91.19 149 HIS A N 1
ATOM 1212 C CA . HIS A 1 149 ? -3.811 32.048 -25.031 1.00 91.19 149 HIS A CA 1
ATOM 1213 C C . HIS A 1 149 ? -3.159 33.388 -25.390 1.00 91.19 149 HIS A C 1
ATOM 1215 O O . HIS A 1 149 ? -3.815 34.254 -25.977 1.00 91.19 149 HIS A O 1
ATOM 1221 N N . GLY A 1 150 ? -1.868 33.553 -25.096 1.00 94.31 150 GLY A N 1
ATOM 1222 C CA . GLY A 1 150 ? -1.108 34.753 -25.430 1.00 94.31 150 GLY A CA 1
ATOM 1223 C C . GLY A 1 150 ? -1.008 34.997 -26.928 1.00 94.31 150 GLY A C 1
ATOM 1224 O O . GLY A 1 150 ? -1.258 36.113 -27.384 1.00 94.31 150 GLY A O 1
ATOM 1225 N N . ILE A 1 151 ? -0.718 33.956 -27.707 1.00 91.19 151 ILE A N 1
ATOM 1226 C CA . ILE A 1 151 ? -0.650 34.051 -29.168 1.00 91.19 151 ILE A CA 1
ATOM 1227 C C . ILE A 1 151 ? -2.026 34.383 -29.749 1.00 91.19 151 ILE A C 1
ATOM 1229 O O . ILE A 1 151 ? -2.114 35.282 -30.584 1.00 91.19 151 ILE A O 1
ATOM 1233 N N . SER A 1 152 ? -3.102 33.751 -29.264 1.00 89.62 152 SER A N 1
ATOM 1234 C CA . SER A 1 152 ? -4.464 34.101 -29.694 1.00 89.62 152 SER A CA 1
ATOM 1235 C C . SER A 1 152 ? -4.803 35.568 -29.396 1.00 89.62 152 SER A C 1
ATOM 1237 O O . SER A 1 152 ? -5.346 36.273 -30.250 1.00 89.62 152 SER A O 1
ATOM 1239 N N . TYR A 1 153 ? -4.430 36.070 -28.214 1.00 92.50 153 TYR A N 1
ATOM 1240 C CA . TYR A 1 153 ? -4.624 37.475 -27.857 1.00 92.50 153 TYR A CA 1
ATOM 1241 C C . TYR A 1 153 ? -3.851 38.420 -28.791 1.00 92.50 153 TYR A C 1
ATOM 1243 O O . TYR A 1 153 ? -4.410 39.397 -29.287 1.00 92.50 153 TYR A O 1
ATOM 1251 N N . VAL A 1 154 ? -2.577 38.139 -29.071 1.00 93.12 154 VAL A N 1
ATOM 1252 C CA . VAL A 1 154 ? -1.752 39.011 -29.920 1.00 93.12 154 VAL A CA 1
ATOM 1253 C C . VAL A 1 154 ? -2.190 38.952 -31.385 1.00 93.12 154 VAL A C 1
ATOM 1255 O O . VAL A 1 154 ? -2.374 39.995 -32.008 1.00 93.12 154 VAL A O 1
ATOM 1258 N N . GLN A 1 155 ? -2.375 37.761 -31.948 1.00 89.75 155 GLN A N 1
ATOM 1259 C CA . GLN A 1 155 ? -2.663 37.601 -33.374 1.00 89.75 155 GLN A CA 1
ATOM 1260 C C . GLN A 1 155 ? -4.121 37.902 -33.710 1.00 89.75 155 GLN A C 1
ATOM 1262 O O . GLN A 1 155 ? -4.388 38.707 -34.600 1.00 89.75 155 GLN A O 1
ATOM 1267 N N . ASN A 1 156 ? -5.065 37.287 -32.995 1.00 86.06 156 ASN A N 1
ATOM 1268 C CA . ASN A 1 156 ? -6.480 37.426 -33.324 1.00 86.06 156 ASN A CA 1
ATOM 1269 C C . ASN A 1 156 ? -7.034 38.711 -32.706 1.00 86.06 156 ASN A C 1
ATOM 1271 O O . ASN A 1 156 ? -7.462 39.611 -33.425 1.00 86.06 156 ASN A O 1
ATOM 1275 N N . TYR A 1 157 ? -6.931 38.860 -31.382 1.00 87.25 157 TYR A N 1
ATOM 1276 C CA . TYR A 1 157 ? -7.606 39.967 -30.706 1.00 87.25 157 TYR A CA 1
ATOM 1277 C C . TYR A 1 157 ? -6.987 41.335 -31.024 1.00 87.25 157 TYR A C 1
ATOM 1279 O O . TYR A 1 157 ? -7.698 42.293 -31.336 1.00 87.25 157 TYR A O 1
ATOM 1287 N N . VAL A 1 158 ? -5.653 41.433 -30.976 1.00 91.19 158 VAL A N 1
ATOM 1288 C CA . VAL A 1 158 ? -4.921 42.663 -31.305 1.00 91.19 158 VAL A CA 1
ATOM 1289 C C . VAL A 1 158 ? -4.677 42.798 -32.808 1.00 91.19 158 VAL A C 1
ATOM 1291 O O . VAL A 1 158 ? -5.006 43.843 -33.368 1.00 91.19 158 VAL A O 1
ATOM 1294 N N . GLY A 1 159 ? -4.123 41.771 -33.457 1.00 87.56 159 GLY A N 1
ATOM 1295 C CA . GLY A 1 159 ? -3.738 41.815 -34.870 1.00 87.56 159 GLY A CA 1
ATOM 1296 C C . GLY A 1 159 ? -4.918 42.016 -35.823 1.00 87.56 159 GLY A C 1
ATOM 1297 O O . GLY A 1 159 ? -4.862 42.901 -36.675 1.00 87.56 159 GLY A O 1
ATOM 1298 N N . HIS A 1 160 ? -6.024 41.286 -35.638 1.00 85.12 160 HIS A N 1
ATOM 1299 C CA . HIS A 1 160 ? -7.241 41.450 -36.452 1.00 85.12 160 HIS A CA 1
ATOM 1300 C C . HIS A 1 160 ? -8.196 42.540 -35.942 1.00 85.12 160 HIS A C 1
ATOM 1302 O O . HIS A 1 160 ? -9.322 42.658 -36.436 1.00 85.12 160 HIS A O 1
ATOM 1308 N N . ARG A 1 161 ? -7.752 43.357 -34.976 1.00 85.69 161 ARG A N 1
ATOM 1309 C CA . ARG A 1 161 ? -8.513 44.481 -34.406 1.00 85.69 161 ARG A CA 1
ATOM 1310 C C . ARG A 1 161 ? -9.896 44.089 -33.874 1.00 85.69 161 ARG A C 1
ATOM 1312 O O . ARG A 1 161 ? -10.856 44.851 -33.971 1.00 85.69 161 ARG A O 1
ATOM 1319 N N . GLU A 1 162 ? -10.023 42.905 -33.281 1.00 84.50 162 GLU A N 1
ATOM 1320 C CA . GLU A 1 162 ? -11.288 42.459 -32.675 1.00 84.50 162 GLU A CA 1
ATOM 1321 C C . GLU A 1 162 ? -11.706 43.362 -31.508 1.00 84.50 162 GLU A C 1
ATOM 1323 O O . GLU A 1 162 ? -12.898 43.560 -31.274 1.00 84.50 162 GLU A O 1
ATOM 1328 N N . PHE A 1 163 ? -10.729 43.984 -30.837 1.00 87.12 163 PHE A N 1
ATOM 1329 C CA . PHE A 1 163 ? -10.958 44.948 -29.761 1.00 87.12 163 PHE A CA 1
ATOM 1330 C C . PHE A 1 163 ? -11.814 46.159 -30.182 1.00 87.12 163 PHE A C 1
ATOM 1332 O O . PHE A 1 163 ? -12.506 46.729 -29.341 1.00 87.12 163 PHE A O 1
ATOM 1339 N N . GLU A 1 164 ? -11.828 46.520 -31.471 1.00 86.69 164 GLU A N 1
ATOM 1340 C CA . GLU A 1 164 ? -12.668 47.604 -32.009 1.00 86.69 164 GLU A CA 1
ATOM 1341 C C . GLU A 1 164 ? -14.139 47.190 -32.166 1.00 86.69 164 GLU A C 1
ATOM 1343 O O . GLU A 1 164 ? -15.039 48.027 -32.212 1.00 86.69 164 GLU A O 1
ATOM 1348 N N . LYS A 1 165 ? -14.403 45.882 -32.244 1.00 83.25 165 LYS A N 1
ATOM 1349 C CA . LYS A 1 165 ? -15.725 45.317 -32.560 1.00 83.25 165 LYS A CA 1
ATOM 1350 C C . LYS A 1 165 ? -16.484 44.837 -31.327 1.00 83.25 165 LYS A C 1
ATOM 1352 O O . LYS A 1 165 ? -17.665 44.496 -31.426 1.00 83.25 165 LYS A O 1
ATOM 1357 N N . THR A 1 166 ? -15.833 44.836 -30.170 1.00 82.62 166 THR A N 1
ATOM 1358 C CA . THR A 1 166 ? -16.367 44.297 -28.922 1.00 82.62 166 THR A CA 1
ATOM 1359 C C . THR A 1 166 ? -16.444 45.358 -27.834 1.00 82.62 166 THR A C 1
ATOM 1361 O O . THR A 1 166 ? -15.587 46.237 -27.750 1.00 82.62 166 THR A O 1
ATOM 1364 N N . SER A 1 167 ? -17.475 45.276 -26.991 1.00 84.00 167 SER A N 1
ATOM 1365 C CA . SER A 1 167 ? -17.619 46.148 -25.823 1.00 84.00 167 SER A CA 1
ATOM 1366 C C . SER A 1 167 ? -16.892 45.545 -24.608 1.00 84.00 167 SER A C 1
ATOM 1368 O O . SER A 1 167 ? -16.713 44.320 -24.546 1.00 84.00 167 SER A O 1
ATOM 1370 N N . PRO A 1 168 ? -16.509 46.367 -23.613 1.00 85.69 168 PRO A N 1
ATOM 1371 C CA . PRO A 1 168 ? -15.978 45.878 -22.340 1.00 85.69 168 PRO A CA 1
ATOM 1372 C C . PRO A 1 168 ? -16.926 44.908 -21.615 1.00 85.69 168 PRO A C 1
ATOM 1374 O O . PRO A 1 168 ? -16.480 43.920 -21.037 1.00 85.69 168 PRO A O 1
ATOM 1377 N N . VAL A 1 169 ? -18.240 45.156 -21.671 1.00 82.75 169 VAL A N 1
ATOM 1378 C CA . VAL A 1 169 ? -19.259 44.338 -20.986 1.00 82.75 169 VAL A CA 1
ATOM 1379 C C . VAL A 1 169 ? -19.446 42.986 -21.662 1.00 82.75 169 VAL A C 1
ATOM 1381 O O . VAL A 1 169 ? -19.578 41.970 -20.985 1.00 82.75 169 VAL A O 1
ATOM 1384 N N . TYR A 1 170 ? -19.413 42.947 -22.992 1.00 82.94 170 TYR A N 1
ATOM 1385 C CA . TYR A 1 170 ? -19.471 41.693 -23.732 1.00 82.94 170 TYR A CA 1
ATOM 1386 C C . TYR A 1 170 ? -18.236 40.825 -23.449 1.00 82.94 170 TYR A C 1
ATOM 1388 O O . TYR A 1 170 ? -18.361 39.637 -23.152 1.00 82.94 170 TYR A O 1
ATOM 1396 N N . GLN A 1 171 ? -17.042 41.431 -23.441 1.00 86.31 171 GLN A N 1
ATOM 1397 C CA . GLN A 1 171 ? -15.794 40.730 -23.108 1.00 86.31 171 GLN A CA 1
ATOM 1398 C C . GLN A 1 171 ? -15.768 40.205 -21.671 1.00 86.31 171 GLN A C 1
ATOM 1400 O O . GLN A 1 171 ? -15.238 39.127 -21.421 1.00 86.31 171 GLN A O 1
ATOM 1405 N N . MET A 1 172 ? -16.393 40.918 -20.733 1.00 83.62 172 MET A N 1
ATOM 1406 C CA . MET A 1 172 ? -16.552 40.466 -19.350 1.00 83.62 172 MET A CA 1
ATOM 1407 C C . MET A 1 172 ? -17.320 39.138 -19.241 1.00 83.62 172 MET A C 1
ATOM 1409 O O . MET A 1 172 ? -17.131 38.407 -18.270 1.00 83.62 172 MET A O 1
ATOM 1413 N N . LEU A 1 173 ? -18.184 38.815 -20.208 1.00 82.62 173 LEU A N 1
ATOM 1414 C CA . LEU A 1 173 ? -19.052 37.639 -20.149 1.00 82.62 173 LEU A CA 1
ATOM 1415 C C . LEU A 1 173 ? -18.541 36.438 -20.949 1.00 82.62 173 LEU A C 1
ATOM 1417 O O . LEU A 1 173 ? -18.874 35.305 -20.605 1.00 82.62 173 LEU A O 1
ATOM 1421 N N . GLN A 1 174 ? -17.713 36.659 -21.971 1.00 82.75 174 GLN A N 1
ATOM 1422 C CA . GLN A 1 174 ? -17.204 35.581 -22.826 1.00 82.75 174 GLN A CA 1
ATOM 1423 C C . GLN A 1 174 ? -16.550 34.400 -22.076 1.00 82.75 174 GLN A C 1
ATOM 1425 O O . GLN A 1 174 ? -16.808 33.257 -22.456 1.00 82.75 174 GLN A O 1
ATOM 1430 N N . PRO A 1 175 ? -15.758 34.600 -21.003 1.00 84.88 175 PRO A N 1
ATOM 1431 C CA . PRO A 1 175 ? -15.072 33.491 -20.331 1.00 84.88 175 PRO A CA 1
ATOM 1432 C C . PRO A 1 175 ? -16.006 32.468 -19.669 1.00 84.88 175 PRO A C 1
ATOM 1434 O O . PRO A 1 175 ? -15.619 31.313 -19.481 1.00 84.88 175 PRO A O 1
ATOM 1437 N N . TYR A 1 176 ? -17.234 32.862 -19.312 1.00 82.00 176 TYR A N 1
ATOM 1438 C CA . TYR A 1 176 ? -18.140 32.001 -18.550 1.00 82.00 176 TYR A CA 1
ATOM 1439 C C . TYR A 1 176 ? -18.660 30.808 -19.357 1.00 82.00 176 TYR A C 1
ATOM 1441 O O . TYR A 1 176 ? -18.879 29.754 -18.766 1.00 82.00 176 TYR A O 1
ATOM 1449 N N . ASP A 1 177 ? -18.793 30.926 -20.682 1.00 74.00 177 ASP A N 1
ATOM 1450 C CA . ASP A 1 177 ? -19.267 29.830 -21.541 1.00 74.00 177 ASP A CA 1
ATOM 1451 C C . ASP A 1 177 ? -18.369 28.588 -21.427 1.00 74.00 177 ASP A C 1
ATOM 1453 O O . ASP A 1 177 ? -18.852 27.460 -21.310 1.00 74.00 177 ASP A O 1
ATOM 1457 N N . ARG A 1 178 ? -17.047 28.797 -21.399 1.00 74.81 178 ARG A N 1
ATOM 1458 C CA . ARG A 1 178 ? -16.056 27.720 -21.265 1.00 74.81 178 ARG A CA 1
ATOM 1459 C C . ARG A 1 178 ? -16.044 27.133 -19.855 1.00 74.81 178 ARG A C 1
ATOM 1461 O O . ARG A 1 178 ? -15.987 25.917 -19.686 1.00 74.81 178 ARG A O 1
ATOM 1468 N N . ILE A 1 179 ? -16.122 27.996 -18.845 1.00 77.75 179 ILE A N 1
ATOM 1469 C CA . ILE A 1 179 ? -16.108 27.609 -17.431 1.00 77.75 179 ILE A CA 1
ATOM 1470 C C . ILE A 1 179 ? -17.342 26.768 -17.119 1.00 77.75 179 ILE A C 1
ATOM 1472 O O . ILE A 1 179 ? -17.200 25.635 -16.673 1.00 77.75 179 ILE A O 1
ATOM 1476 N N . ILE A 1 180 ? -18.544 27.252 -17.429 1.00 76.00 180 ILE A N 1
ATOM 1477 C CA . ILE A 1 180 ? -19.797 26.550 -17.125 1.00 76.00 180 ILE A CA 1
ATOM 1478 C C . ILE A 1 180 ? -19.822 25.163 -17.777 1.00 76.00 180 ILE A C 1
ATOM 1480 O O . ILE A 1 180 ? -20.131 24.183 -17.099 1.00 76.00 180 ILE A O 1
ATOM 1484 N N . ALA A 1 181 ? -19.431 25.055 -19.052 1.00 72.94 181 ALA A N 1
ATOM 1485 C CA . ALA A 1 181 ? -19.350 23.772 -19.747 1.00 72.94 181 ALA A CA 1
ATOM 1486 C C . ALA A 1 181 ? -18.392 22.790 -19.045 1.00 72.94 181 ALA A C 1
ATOM 1488 O O . ALA A 1 181 ? -18.743 21.631 -18.818 1.00 72.94 181 ALA A O 1
ATOM 1489 N N . MET A 1 182 ? -17.219 23.268 -18.618 1.00 72.50 182 MET A N 1
ATOM 1490 C CA . MET A 1 182 ? -16.262 22.456 -17.863 1.00 72.50 182 MET A CA 1
ATOM 1491 C C . MET A 1 182 ? -16.775 22.028 -16.494 1.00 72.50 182 MET A C 1
ATOM 1493 O O . MET A 1 182 ? -16.576 20.885 -16.097 1.00 72.50 182 MET A O 1
ATOM 1497 N N . HIS A 1 183 ? -17.469 22.906 -15.780 1.00 72.25 183 HIS A N 1
ATOM 1498 C CA . HIS A 1 183 ? -17.916 22.617 -14.420 1.00 72.25 183 HIS A CA 1
ATOM 1499 C C . HIS A 1 183 ? -19.094 21.649 -14.413 1.00 72.25 183 HIS A C 1
ATOM 1501 O O . HIS A 1 183 ? -19.117 20.740 -13.589 1.00 72.25 183 HIS A O 1
ATOM 1507 N N . LEU A 1 184 ? -20.037 21.792 -15.352 1.00 72.06 184 LEU A N 1
ATOM 1508 C CA . LEU A 1 184 ? -21.102 20.807 -15.530 1.00 72.06 184 LEU A CA 1
ATOM 1509 C C . LEU A 1 184 ? -20.493 19.434 -15.814 1.00 72.06 184 LEU A C 1
ATOM 1511 O O . LEU A 1 184 ? -20.844 18.467 -15.148 1.00 72.06 184 LEU A O 1
ATOM 1515 N N . PHE A 1 185 ? -19.514 19.349 -16.714 1.00 70.12 185 PHE A N 1
ATOM 1516 C CA . PHE A 1 185 ? -18.887 18.071 -17.023 1.00 70.12 185 PHE A CA 1
ATOM 1517 C C . PHE A 1 185 ? -18.122 17.459 -15.837 1.00 70.12 185 PHE A C 1
ATOM 1519 O O . PHE A 1 185 ? -18.273 16.270 -15.569 1.00 70.12 185 PHE A O 1
ATOM 1526 N N . VAL A 1 186 ? -17.345 18.252 -15.092 1.00 71.62 186 VAL A N 1
ATOM 1527 C CA . VAL A 1 186 ? -16.618 17.766 -13.905 1.00 71.62 186 VAL A CA 1
ATOM 1528 C C . VAL A 1 186 ? -17.596 17.308 -12.819 1.00 71.62 186 VAL A C 1
ATOM 1530 O O . VAL A 1 186 ? -17.455 16.217 -12.278 1.00 71.62 186 VAL A O 1
ATOM 1533 N N . VAL A 1 187 ? -18.640 18.084 -12.528 1.00 70.06 187 VAL A N 1
ATOM 1534 C CA . VAL A 1 187 ? -19.624 17.723 -11.495 1.00 70.06 187 VAL A CA 1
ATOM 1535 C C . VAL A 1 187 ? -20.428 16.481 -11.900 1.00 70.06 187 VAL A C 1
ATOM 1537 O O . VAL A 1 187 ? -20.537 15.547 -11.107 1.00 70.06 187 VAL A O 1
ATOM 1540 N N . PHE A 1 188 ? -20.937 16.415 -13.135 1.00 67.25 188 PHE A N 1
ATOM 1541 C CA . PHE A 1 188 ? -21.658 15.236 -13.625 1.00 67.25 188 PHE A CA 1
ATOM 1542 C C . PHE A 1 188 ? -20.748 14.007 -13.727 1.00 67.25 188 PHE A C 1
ATOM 1544 O O . PHE A 1 188 ? -21.161 12.918 -13.344 1.00 67.25 188 PHE A O 1
ATOM 1551 N N . GLY A 1 189 ? -19.505 14.167 -14.183 1.00 65.69 189 GLY A N 1
ATOM 1552 C CA . GLY A 1 189 ? -18.553 13.068 -14.314 1.00 65.69 189 GLY A CA 1
ATOM 1553 C C . GLY A 1 189 ? -18.188 12.424 -12.973 1.00 65.69 189 GLY A C 1
ATOM 1554 O O . GLY A 1 189 ? -18.218 11.200 -12.860 1.00 65.69 189 GLY A O 1
ATOM 1555 N N . ALA A 1 190 ? -17.934 13.237 -11.940 1.00 64.06 190 ALA A N 1
ATOM 1556 C CA . ALA A 1 190 ? -17.623 12.746 -10.597 1.00 64.06 190 ALA A CA 1
ATOM 1557 C C . ALA A 1 190 ? -18.821 12.041 -9.942 1.00 64.06 190 ALA A C 1
ATOM 1559 O O . ALA A 1 190 ? -18.653 11.000 -9.312 1.00 64.06 190 ALA A O 1
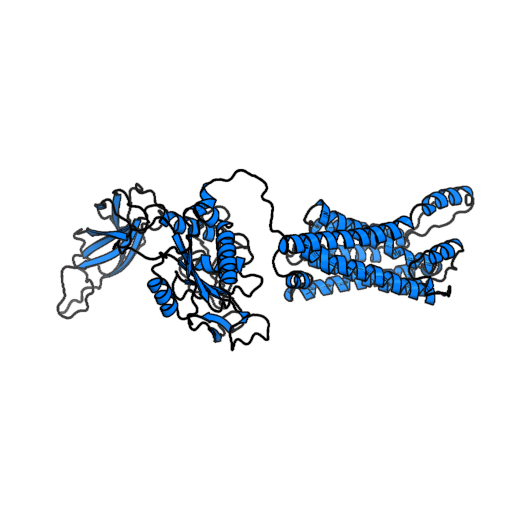ATOM 1560 N N . ILE A 1 191 ? -20.024 12.612 -10.084 1.00 59.34 191 ILE A N 1
ATOM 1561 C CA . ILE A 1 191 ? -21.227 12.149 -9.377 1.00 59.34 191 ILE A CA 1
ATOM 1562 C C . ILE A 1 191 ? -21.877 10.946 -10.073 1.00 59.34 191 ILE A C 1
ATOM 1564 O O . ILE A 1 191 ? -22.309 10.019 -9.395 1.00 59.34 191 ILE A O 1
ATOM 1568 N N . VAL A 1 192 ? -21.968 10.950 -11.408 1.00 56.56 192 VAL A N 1
ATOM 1569 C CA . VAL A 1 192 ? -22.706 9.921 -12.166 1.00 56.56 192 VAL A CA 1
ATOM 1570 C C . VAL A 1 192 ? -21.869 8.667 -12.393 1.00 56.56 192 VAL A C 1
ATOM 1572 O O . VAL A 1 192 ? -22.400 7.563 -12.316 1.00 56.56 192 VAL A O 1
ATOM 1575 N N . PHE A 1 193 ? -20.571 8.813 -12.668 1.00 53.91 193 PHE A N 1
ATOM 1576 C CA . PHE A 1 193 ? -19.736 7.688 -13.102 1.00 53.91 193 PHE A CA 1
ATOM 1577 C C . PHE A 1 193 ? -18.774 7.172 -12.027 1.00 53.91 193 PHE A C 1
ATOM 1579 O O . PHE A 1 193 ? -18.114 6.161 -12.251 1.00 53.91 193 PHE A O 1
ATOM 1586 N N . GLY A 1 194 ? -18.673 7.833 -10.864 1.00 52.66 194 GLY A N 1
ATOM 1587 C CA . GLY A 1 194 ? -17.851 7.390 -9.724 1.00 52.66 194 GLY A CA 1
ATOM 1588 C C . GLY A 1 194 ? -16.340 7.289 -9.995 1.00 52.66 194 GLY A C 1
ATOM 1589 O O . GLY A 1 194 ? -15.581 6.890 -9.115 1.00 52.66 194 GLY A O 1
ATOM 1590 N N . SER A 1 195 ? -15.903 7.627 -11.209 1.00 55.22 195 SER A N 1
ATOM 1591 C CA . SER A 1 195 ? -14.523 7.721 -11.669 1.00 55.22 195 SER A CA 1
ATOM 1592 C C . SER A 1 195 ? -14.511 8.458 -13.008 1.00 55.22 195 SER A C 1
ATOM 1594 O O . SER A 1 195 ? -15.423 8.304 -13.824 1.00 55.22 195 SER A O 1
ATOM 1596 N N . PHE A 1 196 ? -13.473 9.250 -13.260 1.00 61.78 196 PHE A N 1
ATOM 1597 C CA . PHE A 1 196 ? -13.278 9.870 -14.565 1.00 61.78 196 PHE A CA 1
ATOM 1598 C C . PHE A 1 196 ? -12.331 9.030 -15.415 1.00 61.78 196 PHE A C 1
ATOM 1600 O O . PHE A 1 196 ? -11.208 8.733 -15.000 1.00 61.78 196 PHE A O 1
ATOM 1607 N N . SER A 1 197 ? -12.717 8.728 -16.657 1.00 67.62 197 SER A N 1
ATOM 1608 C CA . SER A 1 197 ? -11.730 8.265 -17.630 1.00 67.62 197 SER A CA 1
ATOM 1609 C C . SER A 1 197 ? -10.790 9.432 -17.965 1.00 67.62 197 SER A C 1
ATOM 1611 O O . SER A 1 197 ? -11.234 10.506 -18.377 1.00 67.62 197 SER A O 1
ATOM 1613 N N . LYS A 1 198 ? -9.473 9.240 -17.786 1.00 73.12 198 LYS A N 1
ATOM 1614 C CA . LYS A 1 198 ? -8.455 10.274 -18.076 1.00 73.12 198 LYS A CA 1
ATOM 1615 C C . LYS A 1 198 ? -8.607 10.819 -19.504 1.00 73.12 198 LYS A C 1
ATOM 1617 O O . LYS A 1 198 ? -8.517 12.018 -19.738 1.00 73.12 198 LYS A O 1
ATOM 1622 N N . ILE A 1 199 ? -8.925 9.921 -20.437 1.00 74.50 199 ILE A N 1
ATOM 1623 C CA . ILE A 1 199 ? -9.157 10.216 -21.855 1.00 74.50 199 ILE A CA 1
ATOM 1624 C C . ILE A 1 199 ? -10.444 11.032 -22.057 1.00 74.50 199 ILE A C 1
ATOM 1626 O O . ILE A 1 199 ? -10.450 11.969 -22.853 1.00 74.50 199 ILE A O 1
ATOM 1630 N N . GLY A 1 200 ? -11.517 10.725 -21.320 1.00 73.94 200 GLY A N 1
ATOM 1631 C CA . GLY A 1 200 ? -12.800 11.421 -21.438 1.00 73.94 200 GLY A CA 1
ATOM 1632 C C . GLY A 1 200 ? -12.718 12.892 -21.038 1.00 73.94 200 GLY A C 1
ATOM 1633 O O . GLY A 1 200 ? -13.243 13.742 -21.758 1.00 73.94 200 GLY A O 1
ATOM 1634 N N . ILE A 1 201 ? -12.004 13.212 -19.948 1.00 76.12 201 ILE A N 1
ATOM 1635 C CA . ILE A 1 201 ? -11.808 14.612 -19.529 1.00 76.12 201 ILE A CA 1
ATOM 1636 C C . ILE A 1 201 ? -11.060 15.395 -20.611 1.00 76.12 201 ILE A C 1
ATOM 1638 O O . ILE A 1 201 ? -11.483 16.489 -20.981 1.00 76.12 201 ILE A O 1
ATOM 1642 N N . ILE A 1 202 ? -9.981 14.827 -21.153 1.00 81.25 202 ILE A N 1
ATOM 1643 C CA . ILE A 1 202 ? -9.156 15.496 -22.166 1.00 81.25 202 ILE A CA 1
ATOM 1644 C C . ILE A 1 202 ? -9.949 15.727 -23.455 1.00 81.25 202 ILE A C 1
ATOM 1646 O O . ILE A 1 202 ? -9.906 16.819 -24.018 1.00 81.25 202 ILE A O 1
ATOM 1650 N N . PHE A 1 203 ? -10.705 14.726 -23.912 1.00 80.88 203 PHE A N 1
ATOM 1651 C CA . PHE A 1 203 ? -11.498 14.839 -25.135 1.00 80.88 203 PHE A CA 1
ATOM 1652 C C . PHE A 1 203 ? -12.572 15.927 -25.025 1.00 80.88 203 PHE A C 1
ATOM 1654 O O . PHE A 1 203 ? -12.739 16.747 -25.928 1.00 80.88 203 PHE A O 1
ATOM 1661 N N . ILE A 1 204 ? -13.271 15.978 -23.892 1.00 76.88 204 ILE A N 1
ATOM 1662 C CA . ILE A 1 204 ? -14.336 16.959 -23.669 1.00 76.88 204 ILE A CA 1
ATOM 1663 C C . ILE A 1 204 ? -13.767 18.358 -23.455 1.00 76.88 204 ILE A C 1
ATOM 1665 O O . ILE A 1 204 ? -14.345 19.327 -23.957 1.00 76.88 204 ILE A O 1
ATOM 1669 N N . LYS A 1 205 ? -12.608 18.471 -22.797 1.00 82.62 205 LYS A N 1
ATOM 1670 C CA . LYS A 1 205 ? -11.858 19.726 -22.714 1.00 82.62 205 LYS A CA 1
ATOM 1671 C C . LYS A 1 205 ? -11.502 20.239 -24.105 1.00 82.62 205 LYS A C 1
ATOM 1673 O O . LYS A 1 205 ? -11.876 21.359 -24.441 1.00 82.62 205 LYS A O 1
ATOM 1678 N N . LEU A 1 206 ? -10.870 19.402 -24.929 1.00 86.00 206 LEU A N 1
ATOM 1679 C CA . LEU A 1 206 ? -10.481 19.750 -26.295 1.00 86.00 206 LEU A CA 1
ATOM 1680 C C . LEU A 1 206 ? -11.684 20.223 -27.120 1.00 86.00 206 LEU A C 1
ATOM 1682 O O . LEU A 1 206 ? -11.616 21.268 -27.768 1.00 86.00 206 LEU A O 1
ATOM 1686 N N . PHE A 1 207 ? -12.792 19.480 -27.077 1.00 82.81 207 PHE A N 1
ATOM 1687 C CA . PHE A 1 207 ? -14.001 19.833 -27.816 1.00 82.81 207 PHE A CA 1
ATOM 1688 C C . PHE A 1 207 ? -14.594 21.169 -27.347 1.00 82.81 207 PHE A C 1
ATOM 1690 O O . PHE A 1 207 ? -14.896 22.036 -28.168 1.00 82.81 207 PHE A O 1
ATOM 1697 N N . THR A 1 208 ? -14.719 21.362 -26.032 1.00 80.12 208 THR A N 1
ATOM 1698 C CA . THR A 1 208 ? -15.279 22.587 -25.438 1.00 80.12 208 THR A CA 1
ATOM 1699 C C . THR A 1 208 ? -14.412 23.803 -25.750 1.00 80.12 208 THR A C 1
ATOM 1701 O O . THR A 1 208 ? -14.921 24.858 -26.136 1.00 80.12 208 THR A O 1
ATOM 1704 N N . ASP A 1 209 ? -13.094 23.668 -25.632 1.00 83.00 209 ASP A N 1
ATOM 1705 C CA . ASP A 1 209 ? -12.150 24.734 -25.948 1.00 83.00 209 ASP A CA 1
ATOM 1706 C C . ASP A 1 209 ? -12.206 25.128 -27.413 1.00 83.00 209 ASP A C 1
ATOM 1708 O O . ASP A 1 209 ? -12.241 26.318 -27.722 1.00 83.00 209 ASP A O 1
ATOM 1712 N N . LEU A 1 210 ? -12.248 24.142 -28.309 1.00 83.88 210 LEU A N 1
ATOM 1713 C CA . LEU A 1 210 ? -12.328 24.387 -29.739 1.00 83.88 210 LEU A CA 1
ATOM 1714 C C . LEU A 1 210 ? -13.654 25.062 -30.107 1.00 83.88 210 LEU A C 1
ATOM 1716 O O . LEU A 1 210 ? -13.644 26.063 -30.821 1.00 83.88 210 LEU A O 1
ATOM 1720 N N . ALA A 1 211 ? -14.779 24.565 -29.587 1.00 79.56 211 ALA A N 1
ATOM 1721 C CA . ALA A 1 211 ? -16.101 25.135 -29.832 1.00 79.56 211 ALA A CA 1
ATOM 1722 C C . ALA A 1 211 ? -16.207 26.581 -29.318 1.00 79.56 211 ALA A C 1
ATOM 1724 O O . ALA A 1 211 ? -16.662 27.467 -30.043 1.00 79.56 211 ALA A O 1
ATOM 1725 N N . THR A 1 212 ? -15.732 26.841 -28.097 1.00 78.69 212 THR A N 1
ATOM 1726 C CA . THR A 1 212 ? -15.746 28.188 -27.503 1.00 78.69 212 THR A CA 1
ATOM 1727 C C . THR A 1 212 ? -14.781 29.136 -28.202 1.00 78.69 212 THR A C 1
ATOM 1729 O O . THR A 1 212 ? -15.151 30.273 -28.461 1.00 78.69 212 THR A O 1
ATOM 1732 N N . HIS A 1 213 ? -13.594 28.669 -28.592 1.00 79.44 213 HIS A N 1
ATOM 1733 C CA . HIS A 1 213 ? -12.633 29.469 -29.349 1.00 79.44 213 HIS A CA 1
ATOM 1734 C C . HIS A 1 213 ? -13.154 29.822 -30.748 1.00 79.44 213 HIS A C 1
ATOM 1736 O O . HIS A 1 213 ? -12.964 30.940 -31.219 1.00 79.44 213 HIS A O 1
ATOM 1742 N N . ILE A 1 214 ? -13.843 28.892 -31.420 1.00 79.25 214 ILE A N 1
ATOM 1743 C CA . ILE A 1 214 ? -14.520 29.186 -32.688 1.00 79.25 214 ILE A CA 1
ATOM 1744 C C . ILE A 1 214 ? -15.571 30.270 -32.463 1.00 79.25 214 ILE A C 1
ATOM 1746 O O . ILE A 1 214 ? -15.513 31.295 -33.132 1.00 79.25 214 ILE A O 1
ATOM 1750 N N . LYS A 1 215 ? -16.480 30.071 -31.499 1.00 79.06 215 LYS A N 1
ATOM 1751 C CA . LYS A 1 215 ? -17.548 31.027 -31.170 1.00 79.06 215 LYS A CA 1
ATOM 1752 C C . LYS A 1 215 ? -16.997 32.416 -30.833 1.00 79.06 215 LYS A C 1
ATOM 1754 O O . LYS A 1 215 ? -17.554 33.415 -31.273 1.00 79.06 215 LYS A O 1
ATOM 1759 N N . GLU A 1 216 ? -15.901 32.477 -30.082 1.00 75.00 216 GLU A N 1
ATOM 1760 C CA . GLU A 1 216 ? -15.248 33.715 -29.648 1.00 75.00 216 GLU A CA 1
ATOM 1761 C C . GLU A 1 216 ? -14.776 34.586 -30.823 1.00 75.00 216 GLU A C 1
ATOM 1763 O O . GLU A 1 216 ? -14.886 35.808 -30.760 1.00 75.00 216 GLU A O 1
ATOM 1768 N N . HIS A 1 217 ? -14.307 33.954 -31.902 1.00 76.06 217 HIS A N 1
ATOM 1769 C CA . HIS A 1 217 ? -13.739 34.610 -33.084 1.00 76.06 217 HIS A CA 1
ATOM 1770 C C . HIS A 1 217 ? -14.676 34.584 -34.305 1.00 76.06 217 HIS A C 1
ATOM 1772 O O . HIS A 1 217 ? -14.247 34.784 -35.447 1.00 76.06 217 HIS A O 1
ATOM 1778 N N . MET A 1 218 ? -15.963 34.302 -34.101 1.00 70.56 218 MET A N 1
ATOM 1779 C CA . MET A 1 218 ? -16.972 34.456 -35.145 1.00 70.56 218 MET A CA 1
ATOM 1780 C C . MET A 1 218 ? -17.445 35.909 -35.175 1.00 70.56 218 MET A C 1
ATOM 1782 O O . MET A 1 218 ? -18.043 36.401 -34.222 1.00 70.56 218 MET A O 1
ATOM 1786 N N . ILE A 1 219 ? -17.173 36.603 -36.283 1.00 59.03 219 ILE A N 1
ATOM 1787 C CA . ILE A 1 219 ? -17.598 37.990 -36.494 1.00 59.03 219 ILE A CA 1
ATOM 1788 C C . ILE A 1 219 ? -18.817 37.996 -37.421 1.00 59.03 219 ILE A C 1
ATOM 1790 O O . ILE A 1 219 ? -18.782 37.432 -38.519 1.00 59.03 219 ILE A O 1
ATOM 1794 N N . GLU A 1 220 ? -19.891 38.664 -36.999 1.00 54.25 220 GLU A N 1
ATOM 1795 C CA . GLU A 1 220 ? -21.058 38.913 -37.846 1.00 54.25 220 GLU A CA 1
ATOM 1796 C C . GLU A 1 220 ? -20.791 40.073 -38.817 1.00 54.25 220 GLU A C 1
ATOM 1798 O O . GLU A 1 220 ? -20.486 41.192 -38.400 1.00 54.25 220 GLU A O 1
ATOM 1803 N N . ILE A 1 221 ? -20.940 39.824 -40.122 1.00 42.81 221 ILE A N 1
ATOM 1804 C CA . ILE A 1 221 ? -20.986 40.878 -41.143 1.00 42.81 221 ILE A CA 1
ATOM 1805 C C . ILE A 1 221 ? -22.456 41.149 -41.470 1.00 42.81 221 ILE A C 1
ATOM 1807 O O . ILE A 1 221 ? -23.184 40.261 -41.917 1.00 42.81 221 ILE A O 1
ATOM 1811 N N . ALA A 1 222 ? -22.897 42.383 -41.234 1.00 37.66 222 ALA A N 1
ATOM 1812 C CA . ALA A 1 222 ? -24.239 42.824 -41.581 1.00 37.66 222 ALA A CA 1
ATOM 1813 C C . ALA A 1 222 ? -24.312 43.186 -43.074 1.00 37.66 222 ALA A C 1
ATOM 1815 O O . ALA A 1 222 ? -23.929 44.289 -43.457 1.00 37.66 222 ALA A O 1
ATOM 1816 N N . GLU A 1 223 ? -24.849 42.292 -43.905 1.00 36.72 223 GLU A N 1
ATOM 1817 C CA . GLU A 1 223 ? -25.420 42.689 -45.198 1.00 36.72 223 GLU A CA 1
ATOM 1818 C C . GLU A 1 223 ? -26.815 43.289 -44.949 1.00 36.72 223 GLU A C 1
ATOM 1820 O O . GLU A 1 223 ? -27.613 42.766 -44.167 1.00 36.72 223 GLU A O 1
ATOM 1825 N N . GLY A 1 224 ? -27.051 44.475 -45.514 1.00 43.12 224 GLY A N 1
ATOM 1826 C CA . GLY A 1 224 ? -28.221 45.306 -45.236 1.00 43.12 224 GLY A CA 1
ATOM 1827 C C . GLY A 1 224 ? -29.546 44.696 -45.704 1.00 43.12 224 GLY A C 1
ATOM 1828 O O . GLY A 1 224 ? -29.591 43.960 -46.681 1.00 43.12 224 GLY A O 1
ATOM 1829 N N . GLY A 1 225 ? -30.633 45.060 -45.012 1.00 38.38 225 GLY A N 1
ATOM 1830 C CA . GLY A 1 225 ? -32.004 44.943 -45.531 1.00 38.38 225 GLY A CA 1
ATOM 1831 C C . GLY A 1 225 ? -33.045 44.349 -44.579 1.00 38.38 225 GLY A C 1
ATOM 1832 O O . GLY A 1 225 ? -34.157 44.853 -44.519 1.00 38.38 225 GLY A O 1
ATOM 1833 N N . GLU A 1 226 ? -32.701 43.348 -43.764 1.00 40.41 226 GLU A N 1
ATOM 1834 C CA . GLU A 1 226 ? -33.687 42.578 -42.964 1.00 40.41 226 GLU A CA 1
ATOM 1835 C C . GLU A 1 226 ? -33.603 42.827 -41.442 1.00 40.41 226 GLU A C 1
ATOM 1837 O O . GLU A 1 226 ? -34.002 42.007 -40.612 1.00 40.41 226 GLU A O 1
ATOM 1842 N N . LYS A 1 227 ? -33.054 43.983 -41.052 1.00 43.00 227 LYS A N 1
ATOM 1843 C CA . LYS A 1 227 ? -32.596 44.265 -39.680 1.00 43.00 227 LYS A CA 1
ATOM 1844 C C . LYS A 1 227 ? -33.679 44.357 -38.600 1.00 43.00 227 LYS A C 1
ATOM 1846 O O . LYS A 1 227 ? -33.317 44.256 -37.434 1.00 43.00 227 LYS A O 1
ATOM 1851 N N . GLN A 1 228 ? -34.962 44.517 -38.922 1.00 38.31 228 GLN A N 1
ATOM 1852 C CA . GLN A 1 228 ? -35.981 44.702 -37.877 1.00 38.31 228 GLN A CA 1
ATOM 1853 C C . GLN A 1 228 ? -36.559 43.363 -37.381 1.00 38.31 228 GLN A C 1
ATOM 1855 O O . GLN A 1 228 ? -36.559 43.094 -36.187 1.00 38.31 228 GLN A O 1
ATOM 1860 N N . LYS A 1 229 ? -36.978 42.472 -38.290 1.00 32.81 229 LYS A N 1
ATOM 1861 C CA . LYS A 1 229 ? -37.772 41.281 -37.928 1.00 32.81 229 LYS A CA 1
ATOM 1862 C C . LYS A 1 229 ? -36.936 40.137 -37.335 1.00 32.81 229 LYS A C 1
ATOM 1864 O O . LYS A 1 229 ? -37.371 39.478 -36.398 1.00 32.81 229 LYS A O 1
ATOM 1869 N N . LYS A 1 230 ? -35.700 39.954 -37.816 1.00 38.19 230 LYS A N 1
ATOM 1870 C CA . LYS A 1 230 ? -34.774 38.920 -37.312 1.00 38.19 230 LYS A CA 1
ATOM 1871 C C . LYS A 1 230 ? -34.024 39.350 -36.043 1.00 38.19 230 LYS A C 1
ATOM 1873 O O . LYS A 1 230 ? -33.673 38.504 -35.229 1.00 38.19 230 LYS A O 1
ATOM 1878 N N . SER A 1 231 ? -33.838 40.665 -35.849 1.00 39.06 231 SER A N 1
ATOM 1879 C CA . SER A 1 231 ? -33.365 41.257 -34.582 1.00 39.06 231 SER A CA 1
ATOM 1880 C C . SER A 1 231 ? -34.296 40.885 -33.437 1.00 39.06 231 SER A C 1
ATOM 1882 O O . SER A 1 231 ? -33.826 40.568 -32.351 1.00 39.06 231 SER A O 1
ATOM 1884 N N . ASP A 1 232 ? -35.606 40.911 -33.676 1.00 35.53 232 ASP A N 1
ATOM 1885 C CA . ASP A 1 232 ? -36.584 40.684 -32.618 1.00 35.53 232 ASP A CA 1
ATOM 1886 C C . ASP A 1 232 ? -36.724 39.189 -32.280 1.00 35.53 232 ASP A C 1
ATOM 1888 O O . ASP A 1 232 ? -36.797 38.849 -31.102 1.00 35.53 232 ASP A O 1
ATOM 1892 N N . GLU A 1 233 ? -36.613 38.280 -33.257 1.00 36.34 233 GLU A N 1
ATOM 1893 C CA . GLU A 1 233 ? -36.562 36.824 -33.010 1.00 36.34 233 GLU A CA 1
ATOM 1894 C C . GLU A 1 233 ? -35.254 36.362 -32.338 1.00 36.34 233 GLU A C 1
ATOM 1896 O O . GLU A 1 233 ? -35.294 35.549 -31.411 1.00 36.34 233 GLU A O 1
ATOM 1901 N N . ILE A 1 234 ? -34.094 36.913 -32.721 1.00 39.00 234 ILE A N 1
ATOM 1902 C CA . ILE A 1 234 ? -32.811 36.616 -32.055 1.00 39.00 234 ILE A CA 1
ATOM 1903 C C . ILE A 1 234 ? -32.774 37.234 -30.651 1.00 39.00 234 ILE A C 1
ATOM 1905 O O . ILE A 1 234 ? -32.335 36.574 -29.712 1.00 39.00 234 ILE A O 1
ATOM 1909 N N . LYS A 1 235 ? -33.341 38.433 -30.449 1.00 39.91 235 LYS A N 1
ATOM 1910 C CA . LYS A 1 235 ? -33.501 39.022 -29.108 1.00 39.91 235 LYS A CA 1
ATOM 1911 C C . LYS A 1 235 ? -34.412 38.202 -28.201 1.00 39.91 235 LYS A C 1
ATOM 1913 O O . LYS A 1 235 ? -34.221 38.264 -26.992 1.00 39.91 235 LYS A O 1
ATOM 1918 N N . ILE A 1 236 ? -35.386 37.458 -28.734 1.00 35.19 236 ILE A N 1
ATOM 1919 C CA . ILE A 1 236 ? -36.247 36.554 -27.949 1.00 35.19 236 ILE A CA 1
ATOM 1920 C C . ILE A 1 236 ? -35.478 35.289 -27.523 1.00 35.19 236 ILE A C 1
ATOM 1922 O O . ILE A 1 236 ? -35.664 34.821 -26.398 1.00 35.19 236 ILE A O 1
ATOM 1926 N N . LEU A 1 237 ? -34.566 34.781 -28.359 1.00 33.06 237 LEU A N 1
ATOM 1927 C CA . LEU A 1 237 ? -33.703 33.638 -28.028 1.00 33.06 237 LEU A CA 1
ATOM 1928 C C . LEU A 1 237 ? -32.531 34.022 -27.100 1.00 33.06 237 LEU A C 1
ATOM 1930 O O . LEU A 1 237 ? -32.251 33.294 -26.149 1.00 33.06 237 LEU A O 1
ATOM 1934 N N . GLU A 1 238 ? -31.913 35.194 -27.283 1.00 41.50 238 GLU A N 1
ATOM 1935 C CA . GLU A 1 238 ? -30.888 35.735 -26.372 1.00 41.50 238 GLU A CA 1
ATOM 1936 C C . GLU A 1 238 ? -31.472 36.218 -25.033 1.00 41.50 238 GLU A C 1
ATOM 1938 O O . GLU A 1 238 ? -30.794 36.141 -24.005 1.00 41.50 238 GLU A O 1
ATOM 1943 N N . LYS A 1 239 ? -32.742 36.663 -24.988 1.00 40.00 239 LYS A N 1
ATOM 1944 C CA . LYS A 1 239 ? -33.398 37.083 -23.731 1.00 40.00 239 LYS A CA 1
ATOM 1945 C C . LYS A 1 239 ? -33.521 35.963 -22.705 1.00 40.00 239 LYS A C 1
ATOM 1947 O O . LYS A 1 239 ? -33.578 36.258 -21.512 1.00 40.00 239 LYS A O 1
ATOM 1952 N N . ASN A 1 240 ? -33.580 34.709 -23.146 1.00 35.47 240 ASN A N 1
ATOM 1953 C CA . ASN A 1 240 ? -33.950 33.597 -22.273 1.00 35.47 240 ASN A CA 1
ATOM 1954 C C . ASN A 1 240 ? -32.769 32.760 -21.776 1.00 35.47 240 ASN A C 1
ATOM 1956 O O . ASN A 1 240 ? -32.967 31.906 -20.914 1.00 35.47 240 ASN A O 1
ATOM 1960 N N . VAL A 1 241 ? -31.539 33.028 -22.229 1.00 49.91 241 VAL A N 1
ATOM 1961 C CA . VAL A 1 241 ? -30.358 32.279 -21.773 1.00 49.91 241 VAL A CA 1
ATOM 1962 C C . VAL A 1 241 ? -29.147 33.198 -21.569 1.00 49.91 241 VAL A C 1
ATOM 1964 O O . VAL A 1 241 ? -28.255 33.241 -22.409 1.00 49.91 241 VAL A O 1
ATOM 1967 N N . PRO A 1 242 ? -29.112 34.006 -20.488 1.00 47.16 242 PRO A N 1
ATOM 1968 C CA . PRO A 1 242 ? -27.815 34.142 -19.796 1.00 47.16 242 PRO A CA 1
ATOM 1969 C C . PRO A 1 242 ? -27.885 34.365 -18.269 1.00 47.16 242 PRO A C 1
ATOM 1971 O O . PRO A 1 242 ? -26.916 34.110 -17.557 1.00 47.16 242 PRO A O 1
ATOM 1974 N N . PHE A 1 243 ? -29.020 34.806 -17.714 1.00 42.03 243 PHE A N 1
ATOM 1975 C CA . PHE A 1 243 ? -29.086 35.254 -16.313 1.00 42.03 243 PHE A CA 1
ATOM 1976 C C . PHE A 1 243 ? -29.457 34.142 -15.320 1.00 42.03 243 PHE A C 1
ATOM 1978 O O . PHE A 1 243 ? -28.864 34.032 -14.245 1.00 42.03 243 PHE A O 1
ATOM 1985 N N . TRP A 1 244 ? -30.397 33.269 -15.701 1.00 41.66 244 TRP A N 1
ATOM 1986 C CA . TRP A 1 244 ? -30.755 32.081 -14.920 1.00 41.66 244 TRP A CA 1
ATOM 1987 C C . TRP A 1 244 ? -29.673 31.004 -14.974 1.00 41.66 244 TRP A C 1
ATOM 1989 O O . TRP A 1 244 ? -29.611 30.200 -14.059 1.00 41.66 244 TRP A O 1
ATOM 1999 N N . ILE A 1 245 ? -28.781 31.012 -15.973 1.00 48.59 245 ILE A N 1
ATOM 2000 C CA . ILE A 1 245 ? -27.616 30.122 -15.982 1.00 48.59 245 ILE A CA 1
ATOM 2001 C C . ILE A 1 245 ? -26.547 30.634 -15.022 1.00 48.59 245 ILE A C 1
ATOM 2003 O O . ILE A 1 245 ? -26.058 29.836 -14.252 1.00 48.59 245 ILE A O 1
ATOM 2007 N N . GLN A 1 246 ? -26.221 31.931 -14.954 1.00 47.66 246 GLN A N 1
ATOM 2008 C CA . GLN A 1 246 ? -25.244 32.416 -13.961 1.00 47.66 246 GLN A CA 1
ATOM 2009 C C . GLN A 1 246 ? -25.759 32.307 -12.521 1.00 47.66 246 GLN A C 1
ATOM 2011 O O . GLN A 1 246 ? -25.032 31.844 -11.645 1.00 47.66 246 GLN A O 1
ATOM 2016 N N . ARG A 1 247 ? -27.021 32.685 -12.263 1.00 47.69 247 ARG A N 1
ATOM 2017 C CA . ARG A 1 247 ? -27.631 32.512 -10.937 1.00 47.69 247 ARG A CA 1
ATOM 2018 C C . ARG A 1 247 ? -27.963 31.063 -10.641 1.00 47.69 247 ARG A C 1
ATOM 2020 O O . ARG A 1 247 ? -27.703 30.640 -9.534 1.00 47.69 247 ARG A O 1
ATOM 2027 N N . GLY A 1 248 ? -28.485 30.302 -11.595 1.00 52.94 248 GLY A N 1
ATOM 2028 C CA . GLY A 1 248 ? -28.765 28.874 -11.446 1.00 52.94 248 GLY A CA 1
ATOM 2029 C C . GLY A 1 248 ? -27.497 28.045 -11.308 1.00 52.94 248 GLY A C 1
ATOM 2030 O O . GLY A 1 248 ? -27.499 27.112 -10.530 1.00 52.94 248 GLY A O 1
ATOM 2031 N N . PHE A 1 249 ? -26.395 28.425 -11.957 1.00 52.41 249 PHE A N 1
ATOM 2032 C CA . PHE A 1 249 ? -25.068 27.845 -11.760 1.00 52.41 249 PHE A CA 1
ATOM 2033 C C . PHE A 1 249 ? -24.467 28.271 -10.429 1.00 52.41 249 PHE A C 1
ATOM 2035 O O . PHE A 1 249 ? -23.933 27.428 -9.735 1.00 52.41 249 PHE A O 1
ATOM 2042 N N . LEU A 1 250 ? -24.592 29.534 -10.011 1.00 51.81 250 LEU A N 1
ATOM 2043 C CA . LEU A 1 250 ? -24.169 29.950 -8.672 1.00 51.81 250 LEU A CA 1
ATOM 2044 C C . LEU A 1 250 ? -25.006 29.253 -7.590 1.00 51.81 250 LEU A C 1
ATOM 2046 O O . LEU A 1 250 ? -24.449 28.803 -6.604 1.00 51.81 250 LEU A O 1
ATOM 2050 N N . PHE A 1 251 ? -26.316 29.101 -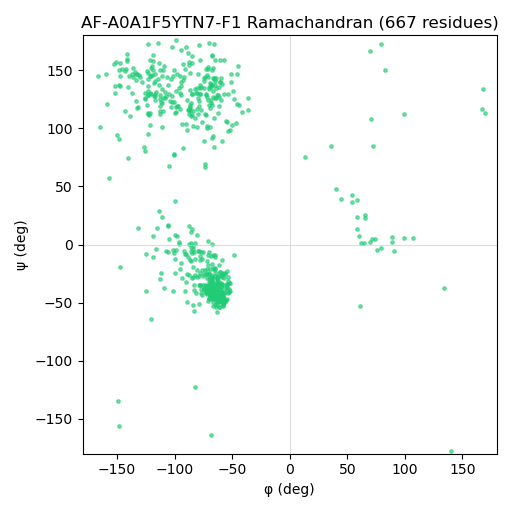7.785 1.00 56.31 251 PHE A N 1
ATOM 2051 C CA . PHE A 1 251 ? -27.199 28.328 -6.914 1.00 56.31 251 PHE A CA 1
ATOM 2052 C C . PHE A 1 251 ? -26.898 26.838 -6.988 1.00 56.31 251 PHE A C 1
ATOM 2054 O O . PHE A 1 251 ? -26.974 26.195 -5.959 1.00 56.31 251 PHE A O 1
ATOM 2061 N N . LEU A 1 252 ? -26.528 26.286 -8.144 1.00 57.16 252 LEU A N 1
ATOM 2062 C CA . LEU A 1 252 ? -26.111 24.894 -8.302 1.00 57.16 252 LEU A CA 1
ATOM 2063 C C . LEU A 1 252 ? -24.759 24.671 -7.635 1.00 57.16 252 LEU A C 1
ATOM 2065 O O . LEU A 1 252 ? -24.613 23.695 -6.932 1.00 57.16 252 LEU A O 1
ATOM 2069 N N . VAL A 1 253 ? -23.790 25.570 -7.789 1.00 56.47 253 VAL A N 1
ATOM 2070 C CA . VAL A 1 253 ? -22.480 25.509 -7.133 1.00 56.47 253 VAL A CA 1
ATOM 2071 C C . VAL A 1 253 ? -22.656 25.700 -5.639 1.00 56.47 253 VAL A C 1
ATOM 2073 O O . VAL A 1 253 ? -22.130 24.903 -4.888 1.00 56.47 253 VAL A O 1
ATOM 2076 N N . ILE A 1 254 ? -23.442 26.673 -5.179 1.00 59.59 254 ILE A N 1
ATOM 2077 C CA . ILE A 1 254 ? -23.749 26.841 -3.755 1.00 59.59 254 ILE A CA 1
ATOM 2078 C C . ILE A 1 254 ? -24.544 25.643 -3.242 1.00 59.59 254 ILE A C 1
ATOM 2080 O O . ILE A 1 254 ? -24.248 25.178 -2.158 1.00 59.59 254 ILE A O 1
ATOM 2084 N N . ALA A 1 255 ? -25.506 25.100 -3.985 1.00 59.28 255 ALA A N 1
ATOM 2085 C CA . ALA A 1 255 ? -26.275 23.933 -3.566 1.00 59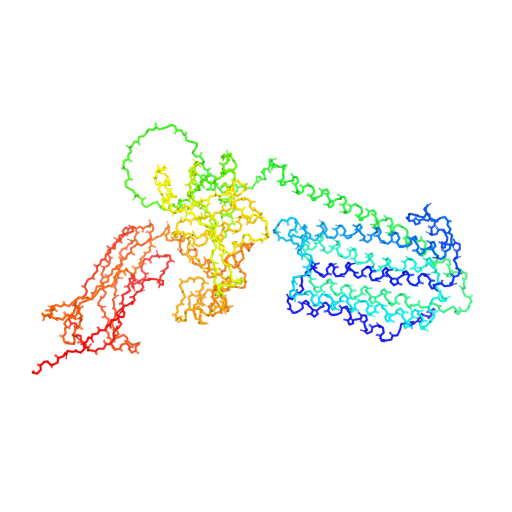.28 255 ALA A CA 1
ATOM 2086 C C . ALA A 1 255 ? -25.427 22.665 -3.586 1.00 59.28 255 ALA A C 1
ATOM 2088 O O . ALA A 1 255 ? -25.564 21.870 -2.683 1.00 59.28 255 ALA A O 1
ATOM 2089 N N . VAL A 1 256 ? -24.530 22.470 -4.548 1.00 58.72 256 VAL A N 1
ATOM 2090 C CA . VAL A 1 256 ? -23.614 21.322 -4.633 1.00 58.72 256 VAL A CA 1
ATOM 2091 C C . VAL A 1 256 ? -22.481 21.464 -3.623 1.00 58.72 256 VAL A C 1
ATOM 2093 O O . VAL A 1 256 ? -22.088 20.469 -3.031 1.00 58.72 256 VAL A O 1
ATOM 2096 N N . VAL A 1 257 ? -22.007 22.681 -3.349 1.00 59.94 257 VAL A N 1
ATOM 2097 C CA . VAL A 1 257 ? -21.119 22.979 -2.223 1.00 59.94 257 VAL A CA 1
ATOM 2098 C C . VAL A 1 257 ? -21.869 22.676 -0.945 1.00 59.94 257 VAL A C 1
ATOM 2100 O O . VAL A 1 257 ? -21.444 21.804 -0.231 1.00 59.94 257 VAL A O 1
ATOM 2103 N N . VAL A 1 258 ? -23.022 23.275 -0.667 1.00 63.41 258 VAL A N 1
ATOM 2104 C CA . VAL A 1 258 ? -23.784 23.052 0.569 1.00 63.41 258 VAL A CA 1
ATOM 2105 C C . VAL A 1 258 ? -24.206 21.591 0.722 1.00 63.41 258 VAL A C 1
ATOM 2107 O O . VAL A 1 258 ? -24.009 21.037 1.792 1.00 63.41 258 VAL A O 1
ATOM 2110 N N . LEU A 1 259 ? -24.719 20.927 -0.313 1.00 58.00 259 LEU A N 1
ATOM 2111 C CA . LEU A 1 259 ? -25.089 19.507 -0.293 1.00 58.00 259 LEU A CA 1
ATOM 2112 C C . LEU A 1 259 ? -23.861 18.605 -0.218 1.00 58.00 259 LEU A C 1
ATOM 2114 O O . LEU A 1 259 ? -23.927 17.589 0.457 1.00 58.00 259 LEU A O 1
ATOM 2118 N N . GLY A 1 260 ? -22.752 18.969 -0.857 1.00 54.81 260 GLY A N 1
ATOM 2119 C CA . GLY A 1 260 ? -21.468 18.276 -0.787 1.00 54.81 260 GLY A CA 1
ATOM 2120 C C . GLY A 1 260 ? -20.806 18.440 0.575 1.00 54.81 260 GLY A C 1
ATOM 2121 O O . GLY A 1 260 ? -20.306 17.468 1.117 1.00 54.81 260 GLY A O 1
ATOM 2122 N N . THR A 1 261 ? -20.898 19.616 1.191 1.00 55.88 261 THR A N 1
ATOM 2123 C CA . THR A 1 261 ? -20.478 19.911 2.561 1.00 55.88 261 THR A CA 1
ATOM 2124 C C . THR A 1 261 ? -21.408 19.205 3.535 1.00 55.88 261 THR A C 1
ATOM 2126 O O . THR A 1 261 ? -20.920 18.609 4.474 1.00 55.88 261 THR A O 1
ATOM 2129 N N . ILE A 1 262 ? -22.724 19.161 3.305 1.00 58.09 262 ILE A N 1
ATOM 2130 C CA . ILE A 1 262 ? -23.680 18.382 4.108 1.00 58.09 262 ILE A CA 1
ATOM 2131 C C . ILE A 1 262 ? -23.442 16.881 3.929 1.00 58.09 262 ILE A C 1
ATOM 2133 O O . ILE A 1 262 ? -23.557 16.154 4.904 1.00 58.09 262 ILE A O 1
ATOM 2137 N N . ALA A 1 263 ? -23.101 16.392 2.737 1.00 54.06 263 ALA A N 1
ATOM 2138 C CA . ALA A 1 263 ? -22.776 14.992 2.477 1.00 54.06 263 ALA A CA 1
ATOM 2139 C C . ALA A 1 263 ? -21.416 14.622 3.077 1.00 54.06 263 ALA A C 1
ATOM 2141 O O . ALA A 1 263 ? -21.310 13.580 3.711 1.00 54.06 263 ALA A O 1
ATOM 2142 N N . ALA A 1 264 ? -20.409 15.490 2.979 1.00 53.03 264 ALA A N 1
ATOM 2143 C CA . ALA A 1 264 ? -19.107 15.345 3.618 1.00 53.03 264 ALA A CA 1
ATOM 2144 C C . ALA A 1 264 ? -19.235 15.425 5.142 1.00 53.03 264 ALA A C 1
ATOM 2146 O O . ALA A 1 264 ? -18.692 14.571 5.825 1.00 53.03 264 ALA A O 1
ATOM 2147 N N . PHE A 1 265 ? -20.038 16.346 5.685 1.00 50.41 265 PHE A N 1
ATOM 2148 C CA . PHE A 1 265 ? -20.383 16.396 7.107 1.00 50.41 265 PHE A CA 1
ATOM 2149 C C . PHE A 1 265 ? -21.243 15.210 7.519 1.00 50.41 265 PHE A C 1
ATOM 2151 O O . PHE A 1 265 ? -21.057 14.725 8.617 1.00 50.41 265 PHE A O 1
ATOM 2158 N N . ARG A 1 266 ? -22.157 14.697 6.691 1.00 47.97 266 ARG A N 1
ATOM 2159 C CA . ARG A 1 266 ? -22.909 13.466 6.982 1.00 47.97 266 ARG A CA 1
ATOM 2160 C C . ARG A 1 266 ? -22.011 12.244 6.912 1.00 47.97 266 ARG A C 1
ATOM 2162 O O . ARG A 1 266 ? -22.242 11.339 7.684 1.00 47.97 266 ARG A O 1
ATOM 2169 N N . THR A 1 267 ? -20.987 12.215 6.064 1.00 46.34 267 THR A N 1
ATOM 2170 C CA . THR A 1 267 ? -20.012 11.116 5.979 1.00 46.34 267 THR A CA 1
ATOM 2171 C C . THR A 1 267 ? -19.008 11.202 7.132 1.00 46.34 267 THR A C 1
ATOM 2173 O O . THR A 1 267 ? -18.764 10.209 7.801 1.00 46.34 267 THR A O 1
ATOM 2176 N N . ALA A 1 268 ? -18.530 12.401 7.471 1.00 40.66 268 ALA A N 1
ATOM 2177 C CA . ALA A 1 268 ? -17.695 12.676 8.640 1.00 40.66 268 ALA A CA 1
ATOM 2178 C C . ALA A 1 268 ? -18.459 12.459 9.958 1.00 40.66 268 ALA A C 1
ATOM 2180 O O . ALA A 1 268 ? -17.917 11.888 10.893 1.00 40.66 268 ALA A O 1
ATOM 2181 N N . LYS A 1 269 ? -19.745 12.828 10.021 1.00 32.78 269 LYS A N 1
ATOM 2182 C CA . LYS A 1 269 ? -20.650 12.571 11.153 1.00 32.78 269 LYS A CA 1
ATOM 2183 C C . LYS A 1 269 ? -21.166 11.131 11.162 1.00 32.78 269 LYS A C 1
ATOM 2185 O O . LYS A 1 269 ? -21.440 10.632 12.231 1.00 32.78 269 LYS A O 1
ATOM 2190 N N . LYS A 1 270 ? -21.216 10.411 10.039 1.00 34.12 270 LYS A N 1
ATOM 2191 C CA . LYS A 1 270 ? -21.427 8.949 10.006 1.00 34.12 270 LYS A CA 1
ATOM 2192 C C . LYS A 1 270 ? -20.168 8.189 10.443 1.00 34.12 270 LYS A C 1
ATOM 2194 O O . LYS A 1 270 ? -20.299 7.113 11.005 1.00 34.12 270 LYS A O 1
ATOM 2199 N N . ASN A 1 271 ? -18.988 8.794 10.290 1.00 35.53 271 ASN A N 1
ATOM 2200 C CA . ASN A 1 271 ? -17.716 8.303 10.832 1.00 35.53 271 ASN A CA 1
ATOM 2201 C C . ASN A 1 271 ? -17.443 8.757 12.285 1.00 35.53 271 ASN A C 1
ATOM 2203 O O . ASN A 1 271 ? -16.554 8.210 12.923 1.00 35.53 271 ASN A O 1
ATOM 2207 N N . SER A 1 272 ? -18.193 9.734 12.815 1.00 32.34 272 SER A N 1
ATOM 2208 C CA . SER A 1 272 ? -18.032 10.281 14.179 1.00 32.34 272 SER A CA 1
ATOM 2209 C C . SER A 1 272 ? -19.269 10.102 15.080 1.00 32.34 272 SER A C 1
ATOM 2211 O O . SER A 1 272 ? -19.192 10.378 16.272 1.00 32.34 272 SER A O 1
ATOM 2213 N N . LEU A 1 273 ? -20.421 9.699 14.538 1.00 26.39 273 LEU A N 1
ATOM 2214 C CA . LEU A 1 273 ? -21.734 9.737 15.197 1.00 26.39 273 LEU A CA 1
ATOM 2215 C C . LEU A 1 273 ? -22.700 8.705 14.563 1.00 26.39 273 LEU A C 1
ATOM 2217 O O . LEU A 1 273 ? -23.759 9.046 14.046 1.00 26.39 273 LEU A O 1
ATOM 2221 N N . HIS A 1 274 ? -22.296 7.435 14.567 1.00 32.50 274 HIS A N 1
ATOM 2222 C CA . HIS A 1 274 ? -23.158 6.245 14.526 1.00 32.50 274 HIS A CA 1
ATOM 2223 C C . HIS A 1 274 ? -22.309 5.086 15.092 1.00 32.50 274 HIS A C 1
ATOM 2225 O O . HIS A 1 274 ? -21.253 4.808 14.543 1.00 32.50 274 HIS A O 1
ATOM 2231 N N . SER A 1 275 ? -22.617 4.345 16.158 1.00 33.88 275 SER A N 1
ATOM 2232 C CA . SER A 1 275 ? -23.875 4.117 16.879 1.00 33.88 275 SER A CA 1
ATOM 2233 C C . SER A 1 275 ? -25.127 4.077 15.986 1.00 33.88 275 SER A C 1
ATOM 2235 O O . SER A 1 275 ? -25.871 5.047 15.863 1.00 33.88 275 SER A O 1
ATOM 2237 N N . LEU A 1 276 ? -25.368 2.866 15.448 1.00 35.88 276 LEU A N 1
ATOM 2238 C CA . LEU A 1 276 ? -26.661 2.269 15.027 1.00 35.88 276 LEU A CA 1
ATOM 2239 C C . LEU A 1 276 ? -27.183 2.655 13.619 1.00 35.88 276 LEU A C 1
ATOM 2241 O O . LEU A 1 276 ? -26.949 3.785 13.214 1.00 35.88 276 LEU A O 1
ATOM 2245 N N . PRO A 1 277 ? -27.948 1.820 12.867 1.00 29.02 277 PRO A N 1
ATOM 2246 C CA . PRO A 1 277 ? -28.396 0.440 13.088 1.00 29.02 277 PRO A CA 1
ATOM 2247 C C . PRO A 1 277 ? -27.954 -0.550 11.977 1.00 29.02 277 PRO A C 1
ATOM 2249 O O . PRO A 1 277 ? -27.656 -0.189 10.840 1.00 29.02 277 PRO A O 1
ATOM 2252 N N . VAL A 1 278 ? -27.947 -1.833 12.331 1.00 27.30 278 VAL A N 1
ATOM 2253 C CA . VAL A 1 278 ? -27.658 -2.988 11.467 1.00 27.30 278 VAL A CA 1
ATOM 2254 C C . VAL A 1 278 ? -28.756 -3.147 10.400 1.00 27.30 278 VAL A C 1
ATOM 2256 O O . VAL A 1 278 ? -29.923 -3.266 10.777 1.00 27.30 278 VAL A O 1
ATOM 2259 N N . PRO A 1 279 ? -28.445 -3.221 9.089 1.00 24.55 279 PRO A N 1
ATOM 2260 C CA . PRO A 1 279 ? -29.335 -3.884 8.149 1.00 24.55 279 PRO A CA 1
ATOM 2261 C C . PRO A 1 279 ? -29.263 -5.381 8.448 1.00 24.55 279 PRO A C 1
ATOM 2263 O O . PRO A 1 279 ? -28.184 -5.971 8.393 1.00 24.55 279 PRO A O 1
ATOM 2266 N N . LEU A 1 280 ? -30.404 -5.984 8.790 1.00 26.27 280 LEU A N 1
ATOM 2267 C CA . LEU A 1 280 ? -30.577 -7.434 8.803 1.00 26.27 280 LEU A CA 1
ATOM 2268 C C . LEU A 1 280 ? -30.293 -7.970 7.389 1.00 26.27 280 LEU A C 1
ATOM 2270 O O . LEU A 1 280 ? -31.178 -8.068 6.547 1.00 26.27 280 LEU A O 1
ATOM 2274 N N . LEU A 1 281 ? -29.032 -8.296 7.133 1.00 26.61 281 LEU A N 1
ATOM 2275 C CA . LEU A 1 281 ? -28.629 -9.295 6.163 1.00 26.61 281 LEU A CA 1
ATOM 2276 C C . LEU A 1 281 ? -28.082 -10.446 6.992 1.00 26.61 281 LEU A C 1
ATOM 2278 O O . LEU A 1 281 ? -27.154 -10.293 7.784 1.00 26.61 281 LEU A O 1
ATOM 2282 N N . THR A 1 282 ? -28.804 -11.550 6.883 1.00 25.20 282 THR A N 1
ATOM 2283 C CA . THR A 1 282 ? -28.671 -12.804 7.614 1.00 25.20 282 THR A CA 1
ATOM 2284 C C . THR A 1 282 ? -27.218 -13.162 7.903 1.00 25.20 282 THR A C 1
ATOM 2286 O O . THR A 1 282 ? -26.416 -13.410 7.006 1.00 25.20 282 THR A O 1
ATOM 2289 N N . THR A 1 283 ? -26.919 -13.174 9.196 1.00 28.48 283 THR A N 1
ATOM 2290 C CA . THR A 1 283 ? -25.713 -13.692 9.829 1.00 28.48 283 THR A CA 1
ATOM 2291 C C . THR A 1 283 ? -25.372 -15.091 9.322 1.00 28.48 283 THR A C 1
ATOM 2293 O O . THR A 1 283 ? -26.173 -16.007 9.490 1.00 28.48 283 THR A O 1
ATOM 2296 N N . ASN A 1 284 ? -24.147 -15.285 8.826 1.00 31.62 284 ASN A N 1
ATOM 2297 C CA . ASN A 1 284 ? -23.462 -16.551 9.068 1.00 31.62 284 ASN A CA 1
ATOM 2298 C C . ASN A 1 284 ? -23.040 -16.536 10.541 1.00 31.62 284 ASN A C 1
ATOM 2300 O O . ASN A 1 284 ? -22.225 -15.714 10.961 1.00 31.62 284 ASN A O 1
ATOM 2304 N N . GLN A 1 285 ? -23.668 -17.402 11.329 1.00 29.95 285 GLN A N 1
ATOM 2305 C CA . GLN A 1 285 ? -23.538 -17.507 12.785 1.00 29.95 285 GLN A CA 1
ATOM 2306 C C . GLN A 1 285 ? -22.073 -17.672 13.257 1.00 29.95 285 GLN A C 1
ATOM 2308 O O . GLN A 1 285 ? -21.730 -17.245 14.352 1.00 29.95 285 GLN A O 1
ATOM 2313 N N . SER A 1 286 ? -21.179 -18.164 12.390 1.00 33.78 286 SER A N 1
ATOM 2314 C CA . SER A 1 286 ? -19.773 -18.462 12.699 1.00 33.78 286 SER A CA 1
ATOM 2315 C C . SER A 1 286 ? -18.880 -17.258 13.034 1.00 33.78 286 SER A C 1
ATOM 2317 O O . SER A 1 286 ? -17.852 -17.439 13.678 1.00 33.78 286 SER A O 1
ATOM 2319 N N . VAL A 1 287 ? -19.230 -16.032 12.620 1.00 35.12 287 VAL A N 1
ATOM 2320 C CA . VAL A 1 287 ? -18.391 -14.836 12.869 1.00 35.12 287 VAL A CA 1
ATOM 2321 C C . VAL A 1 287 ? -18.635 -14.234 14.257 1.00 35.12 287 VAL A C 1
ATOM 2323 O O . VAL A 1 287 ? -17.735 -13.622 14.824 1.00 35.12 287 VAL A O 1
ATOM 2326 N N . ARG A 1 288 ? -19.837 -14.408 14.827 1.00 31.14 288 ARG A N 1
ATOM 2327 C CA . ARG A 1 288 ? -20.150 -13.904 16.177 1.00 31.14 288 ARG A CA 1
ATOM 2328 C C . ARG A 1 288 ? -19.572 -14.789 17.277 1.00 31.14 288 ARG A C 1
ATOM 2330 O O . ARG A 1 288 ? -19.118 -14.251 18.280 1.00 31.14 288 ARG A O 1
ATOM 2337 N N . ASP A 1 289 ? -19.526 -16.099 17.064 1.00 38.50 289 ASP A N 1
ATOM 2338 C CA . ASP A 1 289 ? -19.086 -17.044 18.097 1.00 38.50 289 ASP A CA 1
ATOM 2339 C C . ASP A 1 289 ? -17.563 -16.988 18.344 1.00 38.50 289 ASP A C 1
ATOM 2341 O O . ASP A 1 289 ? -17.115 -17.218 19.462 1.00 38.50 289 ASP A O 1
ATOM 2345 N N . ASN A 1 290 ? -16.760 -16.565 17.355 1.00 40.59 290 ASN A N 1
ATOM 2346 C CA . ASN A 1 290 ? -15.307 -16.362 17.518 1.00 40.59 290 ASN A CA 1
ATOM 2347 C C . ASN A 1 290 ? -14.930 -15.048 18.230 1.00 40.59 290 ASN A C 1
ATOM 2349 O O . ASN A 1 290 ? -13.752 -14.796 18.474 1.00 40.59 290 ASN A O 1
ATOM 2353 N N . LEU A 1 291 ? -15.916 -14.195 18.516 1.00 36.28 291 LEU A N 1
ATOM 2354 C CA . LEU A 1 291 ? -15.757 -12.857 19.093 1.00 36.28 291 LEU A CA 1
ATOM 2355 C C . LEU A 1 291 ? -16.378 -12.756 20.493 1.00 36.28 291 LEU A C 1
ATOM 2357 O O . LEU A 1 291 ? -16.565 -11.648 20.997 1.00 36.28 291 LEU A O 1
ATOM 2361 N N . LEU A 1 292 ? -16.697 -13.894 21.125 1.00 33.06 292 LEU A N 1
ATOM 2362 C CA . LEU A 1 292 ? -17.058 -13.933 22.538 1.00 33.06 292 LEU A CA 1
ATOM 2363 C C . LEU A 1 292 ? -15.827 -13.578 23.374 1.00 33.06 292 LEU A C 1
ATOM 2365 O O . LEU A 1 292 ? -14.986 -14.405 23.717 1.00 33.06 292 LEU A O 1
ATOM 2369 N N . LEU A 1 293 ? -15.748 -12.279 23.636 1.00 39.59 293 LEU A N 1
ATOM 2370 C CA . LEU A 1 293 ? -14.974 -11.628 24.672 1.00 39.59 293 LEU A CA 1
ATOM 2371 C C . LEU A 1 293 ? -15.315 -12.313 25.998 1.00 39.59 293 LEU A C 1
ATOM 2373 O O . LEU A 1 293 ? -16.353 -12.026 26.592 1.00 39.59 293 LEU A O 1
ATOM 2377 N N . ASN A 1 294 ? -14.467 -13.236 26.445 1.00 29.08 294 ASN A N 1
ATOM 2378 C CA . ASN A 1 294 ? -14.524 -13.683 27.826 1.00 29.08 294 ASN A CA 1
ATOM 2379 C C . ASN A 1 294 ? -14.058 -12.504 28.681 1.00 29.08 294 ASN A C 1
ATOM 2381 O O . ASN A 1 294 ? -12.864 -12.209 28.763 1.00 29.08 294 ASN A O 1
ATOM 2385 N N . GLU A 1 295 ? -15.024 -11.800 29.270 1.00 30.84 295 GLU A N 1
ATOM 2386 C CA . GLU A 1 295 ? -14.786 -11.041 30.489 1.00 30.84 295 GLU A CA 1
ATOM 2387 C C . GLU A 1 295 ? -14.077 -11.974 31.474 1.00 30.84 295 GLU A C 1
ATOM 2389 O O . GLU A 1 295 ? -14.434 -13.146 31.619 1.00 30.84 295 GLU A O 1
ATOM 2394 N N . ALA A 1 296 ? -13.000 -11.469 32.068 1.00 30.89 296 ALA A N 1
ATOM 2395 C CA . ALA A 1 296 ? -12.242 -12.165 33.087 1.00 30.89 296 ALA A CA 1
ATOM 2396 C C . ALA A 1 296 ? -13.118 -12.332 34.337 1.00 30.89 296 ALA A C 1
ATOM 2398 O O . ALA A 1 296 ? -13.050 -11.524 35.260 1.00 30.89 296 ALA A O 1
ATOM 2399 N N . ASP A 1 297 ? -13.946 -13.373 34.340 1.00 27.91 297 ASP A N 1
ATOM 2400 C CA . ASP A 1 297 ? -14.503 -13.939 35.558 1.00 27.91 297 ASP A CA 1
ATOM 2401 C C . ASP A 1 297 ? -13.403 -14.680 36.328 1.00 27.91 297 ASP A C 1
ATOM 2403 O O . ASP A 1 297 ? -12.448 -15.236 35.776 1.00 27.91 297 ASP A O 1
ATOM 2407 N N . GLU A 1 298 ? -13.540 -14.605 37.643 1.00 27.42 298 GLU A N 1
ATOM 2408 C CA . GLU A 1 298 ? -12.567 -14.957 38.661 1.00 27.42 298 GLU A CA 1
ATOM 2409 C C . GLU A 1 298 ? -11.922 -16.351 38.531 1.00 27.42 298 GLU A C 1
ATOM 2411 O O . GLU A 1 298 ? -12.511 -17.364 38.159 1.00 27.42 298 GLU A O 1
ATOM 2416 N N . ILE A 1 299 ? -10.662 -16.365 38.958 1.00 35.62 299 ILE A N 1
ATOM 2417 C CA . ILE A 1 299 ? -9.757 -17.484 39.222 1.00 35.62 299 ILE A CA 1
ATOM 2418 C C . ILE A 1 299 ? -10.465 -18.718 39.823 1.00 35.62 299 ILE A C 1
ATOM 2420 O O . ILE A 1 299 ? -11.004 -18.649 40.922 1.00 35.62 299 ILE A O 1
ATOM 2424 N N . SER A 1 300 ? -10.312 -19.895 39.204 1.00 25.75 300 SER A N 1
ATOM 2425 C CA . SER A 1 300 ? -9.786 -21.118 39.853 1.00 25.75 300 SER A CA 1
ATOM 2426 C C . SER A 1 300 ? -9.971 -22.362 38.977 1.00 25.75 300 SER A C 1
ATOM 2428 O O . SER A 1 300 ? -11.077 -22.827 38.727 1.00 25.75 300 SER A O 1
ATOM 2430 N N . ASN A 1 301 ? -8.855 -22.928 38.519 1.00 23.98 301 ASN A N 1
ATOM 2431 C CA . ASN A 1 301 ? -8.461 -24.323 38.744 1.00 23.98 301 ASN A CA 1
ATOM 2432 C C . ASN A 1 301 ? -7.308 -24.670 37.805 1.00 23.98 301 ASN A C 1
ATOM 2434 O O . ASN A 1 301 ? -7.422 -24.659 36.582 1.00 23.98 301 ASN A O 1
ATOM 2438 N N . VAL A 1 302 ? -6.171 -24.981 38.421 1.00 33.28 302 VAL A N 1
ATOM 2439 C CA . VAL A 1 302 ? -5.021 -25.581 37.757 1.00 33.28 302 VAL A CA 1
ATOM 2440 C C . VAL A 1 302 ? -5.451 -26.943 37.222 1.00 33.28 302 VAL A C 1
ATOM 2442 O O . VAL A 1 302 ? -5.689 -27.869 37.994 1.00 33.28 302 VAL A O 1
ATOM 2445 N N . VAL A 1 303 ? -5.486 -27.077 35.900 1.00 24.56 303 VAL A N 1
ATOM 2446 C CA . VAL A 1 303 ? -5.295 -28.363 35.234 1.00 24.56 303 VAL A CA 1
ATOM 2447 C C . VAL A 1 303 ? -4.121 -28.190 34.283 1.00 24.56 303 VAL A C 1
ATOM 2449 O O . VAL A 1 303 ? -4.179 -27.428 33.321 1.00 24.56 303 VAL A O 1
ATOM 2452 N N . ASN A 1 304 ? -3.033 -28.893 34.596 1.00 31.72 304 ASN A N 1
ATOM 2453 C CA . ASN A 1 304 ? -1.932 -29.149 33.679 1.00 31.72 304 ASN A CA 1
ATOM 2454 C C . ASN A 1 304 ? -2.500 -29.782 32.403 1.00 31.72 304 ASN A C 1
ATOM 2456 O O . ASN A 1 304 ? -2.834 -30.966 32.399 1.00 31.72 304 ASN A O 1
ATOM 2460 N N . ILE A 1 305 ? -2.574 -29.016 31.319 1.00 27.39 305 ILE A N 1
ATOM 2461 C CA . ILE A 1 305 ? -2.626 -29.576 29.974 1.00 27.39 305 ILE A CA 1
ATOM 2462 C C . ILE A 1 305 ? -1.421 -29.003 29.242 1.00 27.39 305 ILE A C 1
ATOM 2464 O O . ILE A 1 305 ? -1.398 -27.839 28.853 1.00 27.39 305 ILE A O 1
ATOM 2468 N N . GLN A 1 306 ? -0.395 -29.842 29.107 1.00 27.67 306 GLN A N 1
ATOM 2469 C CA . GLN A 1 306 ? 0.638 -29.668 28.096 1.00 27.67 306 GLN A CA 1
ATOM 2470 C C . GLN A 1 306 ? -0.035 -29.347 26.757 1.00 27.67 306 GLN A C 1
ATOM 2472 O O . GLN A 1 306 ? -0.862 -30.129 26.291 1.00 27.67 306 GLN A O 1
ATOM 2477 N N . THR A 1 307 ? 0.303 -28.184 26.194 1.00 37.09 307 THR A N 1
ATOM 2478 C CA . THR A 1 307 ? 0.375 -27.871 24.755 1.00 37.09 307 THR A CA 1
ATOM 2479 C C . THR A 1 307 ? -0.282 -28.907 23.840 1.00 37.09 307 THR A C 1
ATOM 2481 O O . THR A 1 307 ? 0.391 -29.695 23.176 1.00 37.09 307 THR A O 1
ATOM 2484 N N . LYS A 1 308 ? -1.614 -28.913 23.787 1.00 34.25 308 LYS A N 1
ATOM 2485 C CA . LYS A 1 308 ? -2.330 -29.570 22.699 1.00 34.25 308 LYS A CA 1
ATOM 2486 C C . LYS A 1 308 ? -2.303 -28.581 21.542 1.00 34.25 308 LYS A C 1
ATOM 2488 O O . LYS A 1 308 ? -2.823 -27.480 21.705 1.00 34.25 308 LYS A O 1
ATOM 2493 N N . ALA A 1 309 ? -1.655 -28.944 20.434 1.00 42.75 309 ALA A N 1
ATOM 2494 C CA . ALA A 1 309 ? -1.664 -28.166 19.199 1.00 42.75 309 ALA A CA 1
ATOM 2495 C C . ALA A 1 309 ? -3.121 -27.825 18.852 1.00 42.75 309 ALA A C 1
ATOM 2497 O O . ALA A 1 309 ? -3.904 -28.694 18.461 1.00 42.75 309 ALA A O 1
ATOM 2498 N N . SER A 1 310 ? -3.518 -26.582 19.125 1.00 49.72 310 SER A N 1
ATOM 2499 C CA . SER A 1 310 ? -4.832 -26.084 18.747 1.00 49.72 310 SER A CA 1
ATOM 2500 C C . SER A 1 310 ? -4.796 -25.835 17.246 1.00 49.72 310 SER A C 1
ATOM 2502 O O . SER A 1 310 ? -3.849 -25.238 16.742 1.00 49.72 310 SER A O 1
ATOM 2504 N N . SER A 1 311 ? -5.834 -26.263 16.531 1.00 62.00 311 SER A N 1
ATOM 2505 C CA . SER A 1 311 ? -6.054 -25.887 15.127 1.00 62.00 311 SER A CA 1
ATOM 2506 C C . SER A 1 311 ? -6.385 -24.395 14.952 1.00 62.00 311 SER A C 1
ATOM 2508 O O . SER A 1 311 ? -6.678 -23.947 13.846 1.00 62.00 311 SER A O 1
ATOM 2510 N N . GLU A 1 312 ? -6.433 -23.637 16.047 1.00 78.56 312 GLU A N 1
ATOM 2511 C CA . GLU A 1 312 ? -6.702 -22.205 16.072 1.00 78.56 312 GLU A CA 1
ATOM 2512 C C . GLU A 1 312 ? -5.395 -21.408 16.064 1.00 78.56 312 GLU A C 1
ATOM 2514 O O . GLU A 1 312 ? -4.441 -21.732 16.772 1.00 78.56 312 GLU A O 1
ATOM 2519 N N . LEU A 1 313 ? -5.382 -20.317 15.303 1.00 84.75 313 LEU A N 1
ATOM 2520 C CA . LEU A 1 313 ? -4.312 -19.335 15.292 1.00 84.75 313 LEU A CA 1
ATOM 2521 C C . LEU A 1 313 ? -4.611 -18.251 16.336 1.00 84.75 313 LEU A C 1
ATOM 2523 O O . LEU A 1 313 ? -5.441 -17.364 16.126 1.00 84.75 313 LEU A O 1
ATOM 2527 N N . ASN A 1 314 ? -3.914 -18.328 17.464 1.00 87.19 314 ASN A N 1
ATOM 2528 C CA . ASN A 1 314 ? -4.050 -17.408 18.583 1.00 87.19 314 ASN A CA 1
ATOM 2529 C C . ASN A 1 314 ? -3.144 -16.187 18.389 1.00 87.19 314 ASN A C 1
ATOM 2531 O O . ASN A 1 314 ? -1.918 -16.303 18.331 1.00 87.19 314 ASN A O 1
ATOM 2535 N N . VAL A 1 315 ? -3.752 -15.008 18.310 1.00 88.88 315 VAL A N 1
ATOM 2536 C CA . VAL A 1 315 ? -3.074 -13.721 18.159 1.00 88.88 315 VAL A CA 1
ATOM 2537 C C . VAL A 1 315 ? -3.283 -12.916 19.437 1.00 88.88 315 VAL A C 1
ATOM 2539 O O . VAL A 1 315 ? -4.412 -12.548 19.758 1.00 88.88 315 VAL A O 1
ATOM 2542 N N . VAL A 1 316 ? -2.208 -12.635 20.172 1.00 90.38 316 VAL A N 1
ATOM 2543 C CA . VAL A 1 316 ? -2.259 -11.803 21.383 1.00 90.38 316 VAL A CA 1
ATOM 2544 C C . VAL A 1 316 ? -1.905 -10.367 21.024 1.00 90.38 316 VAL A C 1
ATOM 2546 O O . VAL A 1 316 ? -0.775 -10.100 20.618 1.00 90.38 316 VAL A O 1
ATOM 2549 N N . PHE A 1 317 ? -2.838 -9.435 21.204 1.00 91.44 317 PHE A N 1
ATOM 2550 C CA . PHE A 1 317 ? -2.538 -8.008 21.195 1.00 91.44 317 PHE A CA 1
ATOM 2551 C C . PHE A 1 317 ? -1.999 -7.586 22.562 1.00 91.44 317 PHE A C 1
ATOM 2553 O O . PHE A 1 317 ? -2.616 -7.883 23.580 1.00 91.44 317 PHE A O 1
ATOM 2560 N N . VAL A 1 318 ? -0.880 -6.870 22.593 1.00 89.56 318 VAL A N 1
ATOM 2561 C CA . VAL A 1 318 ? -0.226 -6.378 23.812 1.00 89.56 318 VAL A CA 1
ATOM 2562 C C . VAL A 1 318 ? -0.234 -4.856 23.795 1.00 89.56 318 VAL A C 1
ATOM 2564 O O . VAL A 1 318 ? 0.163 -4.250 22.801 1.00 89.56 318 VAL A O 1
ATOM 2567 N N . SER A 1 319 ? -0.679 -4.223 24.876 1.00 89.44 319 SER A N 1
ATOM 2568 C CA . SER A 1 319 ? -0.693 -2.762 24.974 1.00 89.44 319 SER A CA 1
ATOM 2569 C C . SER A 1 319 ? 0.680 -2.199 25.344 1.00 89.44 319 SER A C 1
ATOM 2571 O O . SER A 1 319 ? 1.290 -2.648 26.311 1.00 89.44 319 SER A O 1
ATOM 2573 N N . PHE A 1 320 ? 1.126 -1.147 24.657 1.00 85.94 320 PHE A N 1
ATOM 2574 C CA . PHE A 1 320 ? 2.297 -0.360 25.043 1.00 85.94 320 PHE A CA 1
ATOM 2575 C C . PHE A 1 320 ? 2.039 1.147 24.883 1.00 85.94 320 PHE A C 1
ATOM 2577 O O . PHE A 1 320 ? 1.557 1.619 23.852 1.00 85.94 320 PHE A O 1
ATOM 2584 N N . GLY A 1 321 ? 2.338 1.931 25.921 1.00 79.19 321 GLY A N 1
ATOM 2585 C CA . GLY A 1 321 ? 2.141 3.391 25.923 1.00 79.19 321 GLY A CA 1
ATOM 2586 C C . GLY A 1 321 ? 0.682 3.863 26.054 1.00 79.19 321 GLY A C 1
ATOM 2587 O O . GLY A 1 321 ? 0.416 5.068 25.993 1.00 79.19 321 GLY A O 1
ATOM 2588 N N . TYR A 1 322 ? -0.272 2.948 26.251 1.00 82.06 322 TYR A N 1
ATOM 2589 C CA . TYR A 1 322 ? -1.677 3.276 26.494 1.00 82.06 322 TYR A CA 1
ATOM 2590 C C . TYR A 1 322 ? -1.908 3.690 27.949 1.00 82.06 322 TYR A C 1
ATOM 2592 O O . TYR A 1 322 ? -1.578 2.958 28.874 1.00 82.06 322 TYR A O 1
ATOM 2600 N N . LYS A 1 323 ? -2.510 4.868 28.150 1.00 82.94 323 LYS A N 1
ATOM 2601 C CA . LYS A 1 323 ? -2.980 5.333 29.472 1.00 82.94 323 LYS A CA 1
ATOM 2602 C C . LYS A 1 323 ? -4.413 4.898 29.777 1.00 82.94 323 LYS A C 1
ATOM 2604 O O . LYS A 1 323 ? -4.792 4.816 30.938 1.00 82.94 323 LYS A O 1
ATOM 2609 N N . ASP A 1 324 ? -5.195 4.671 28.726 1.00 84.00 324 ASP A N 1
ATOM 2610 C CA . ASP A 1 324 ? -6.576 4.213 28.787 1.00 84.00 324 ASP A CA 1
ATOM 2611 C C . ASP A 1 324 ? -6.692 2.918 27.977 1.00 84.00 324 ASP A C 1
ATOM 2613 O O . ASP A 1 324 ? -6.545 2.919 26.749 1.00 84.00 324 ASP A O 1
ATOM 2617 N N . PHE A 1 325 ? -6.938 1.809 28.675 1.00 86.94 325 PHE A N 1
ATOM 2618 C CA . PHE A 1 325 ? -7.079 0.499 28.050 1.00 86.94 325 PHE A CA 1
ATOM 2619 C C . PHE A 1 325 ? -8.374 0.361 27.238 1.00 86.94 325 PHE A C 1
ATOM 2621 O O . PHE A 1 325 ? -8.436 -0.478 26.344 1.00 86.94 325 PHE A O 1
ATOM 2628 N N . ALA A 1 326 ? -9.383 1.217 27.437 1.00 85.38 326 ALA A N 1
ATOM 2629 C CA . ALA A 1 326 ? -10.559 1.226 26.568 1.00 85.38 326 ALA A CA 1
ATOM 2630 C C . ALA A 1 326 ? -10.190 1.602 25.124 1.00 85.38 326 ALA A C 1
ATOM 2632 O O . ALA A 1 326 ? -10.726 1.021 24.179 1.00 85.38 326 ALA A O 1
ATOM 2633 N N . VAL A 1 327 ? -9.235 2.522 24.947 1.00 83.25 327 VAL A N 1
ATOM 2634 C CA . VAL A 1 327 ? -8.702 2.888 23.625 1.00 83.25 327 VAL A CA 1
ATOM 2635 C C . VAL A 1 327 ? -7.918 1.720 23.025 1.00 83.25 327 VAL A C 1
ATOM 2637 O O . VAL A 1 327 ? -8.118 1.386 21.861 1.00 83.25 327 VAL A O 1
ATOM 2640 N N . PHE A 1 328 ? -7.103 1.034 23.831 1.00 85.44 328 PHE A N 1
ATOM 2641 C CA . PHE A 1 328 ? -6.388 -0.171 23.402 1.00 85.44 328 PHE A CA 1
ATOM 2642 C C . PHE A 1 328 ? -7.340 -1.270 22.904 1.00 85.44 328 PHE A C 1
ATOM 2644 O O . PHE A 1 328 ? -7.142 -1.800 21.812 1.00 85.44 328 PHE A O 1
ATOM 2651 N N . ARG A 1 329 ? -8.413 -1.568 23.650 1.00 86.69 329 ARG A N 1
ATOM 2652 C CA . ARG A 1 329 ? -9.440 -2.542 23.236 1.00 86.69 329 ARG A CA 1
ATOM 2653 C C . ARG A 1 329 ? -10.076 -2.165 21.899 1.00 86.69 329 ARG A C 1
ATOM 2655 O O . ARG A 1 329 ? -10.257 -3.030 21.046 1.00 86.69 329 ARG A O 1
ATOM 2662 N N . GLN A 1 330 ? -10.409 -0.886 21.707 1.00 86.31 330 GLN A N 1
ATOM 2663 C CA . GLN A 1 330 ? -10.986 -0.393 20.450 1.00 86.31 330 GLN A CA 1
ATOM 2664 C C . GLN A 1 330 ? -10.010 -0.528 19.278 1.00 86.31 330 GLN A C 1
ATOM 2666 O O . GLN A 1 330 ? -10.412 -0.944 18.190 1.00 86.31 330 GLN A O 1
ATOM 2671 N N . ASP A 1 331 ? -8.736 -0.202 19.493 1.00 83.25 331 ASP A N 1
ATOM 2672 C CA . ASP A 1 331 ? -7.702 -0.334 18.472 1.00 83.25 331 ASP A CA 1
ATOM 2673 C C . ASP A 1 331 ? -7.482 -1.802 18.087 1.00 83.25 331 ASP A C 1
ATOM 2675 O O . ASP A 1 331 ? -7.449 -2.117 16.895 1.00 83.25 331 ASP A O 1
ATOM 2679 N N . ALA A 1 332 ? -7.406 -2.701 19.072 1.00 85.56 332 ALA A N 1
ATOM 2680 C CA . ALA A 1 332 ? -7.252 -4.135 18.852 1.00 85.56 332 ALA A CA 1
ATOM 2681 C C . ALA A 1 332 ? -8.456 -4.746 18.113 1.00 85.56 332 ALA A C 1
ATOM 2683 O O . ALA A 1 332 ? -8.270 -5.460 17.127 1.00 85.56 332 ALA A O 1
ATOM 2684 N N . ASP A 1 333 ? -9.689 -4.417 18.515 1.00 85.06 333 ASP A N 1
ATOM 2685 C CA . ASP A 1 333 ? -10.912 -4.872 17.835 1.00 85.06 333 ASP A CA 1
ATOM 2686 C C . ASP A 1 333 ? -10.968 -4.386 16.379 1.00 85.06 333 ASP A C 1
ATOM 2688 O O . ASP A 1 333 ? -11.238 -5.159 15.454 1.00 85.06 333 ASP A O 1
ATOM 2692 N N . ARG A 1 334 ? -10.648 -3.107 16.150 1.00 84.69 334 ARG A N 1
ATOM 2693 C CA . ARG A 1 334 ? -10.583 -2.525 14.807 1.00 84.69 334 ARG A CA 1
ATOM 2694 C C . ARG A 1 334 ? -9.548 -3.235 13.940 1.00 84.69 334 ARG A C 1
ATOM 2696 O O . ARG A 1 334 ? -9.851 -3.538 12.787 1.00 84.69 334 ARG A O 1
ATOM 2703 N N . LEU A 1 335 ? -8.351 -3.493 14.467 1.00 85.62 335 LEU A N 1
ATOM 2704 C CA . LEU A 1 335 ? -7.273 -4.152 13.731 1.00 85.62 335 LEU A CA 1
ATOM 2705 C C . LEU A 1 335 ? -7.591 -5.618 13.439 1.00 85.62 335 LEU A C 1
ATOM 2707 O O . LEU A 1 335 ? -7.439 -6.042 12.295 1.00 85.62 335 LEU A O 1
ATOM 2711 N N . GLY A 1 336 ? -8.115 -6.363 14.414 1.00 86.25 336 GLY A N 1
ATOM 2712 C CA . GLY A 1 336 ? -8.576 -7.737 14.209 1.00 86.25 336 GLY A CA 1
ATOM 2713 C C . GLY A 1 336 ? -9.633 -7.825 13.102 1.00 86.25 336 GLY A C 1
ATOM 2714 O O . GLY A 1 336 ? -9.491 -8.610 12.164 1.00 86.25 336 GLY A O 1
ATOM 2715 N N . LYS A 1 337 ? -10.648 -6.949 13.133 1.00 87.12 337 LYS A N 1
ATOM 2716 C CA . LYS A 1 337 ? -11.669 -6.857 12.072 1.00 87.12 337 LYS A CA 1
ATOM 2717 C C . LYS A 1 337 ? -11.081 -6.449 10.727 1.00 87.12 337 LYS A C 1
ATOM 2719 O O . LYS A 1 337 ? -11.484 -6.994 9.700 1.00 87.12 337 LYS A O 1
ATOM 2724 N N . TYR A 1 338 ? -10.151 -5.495 10.722 1.00 88.19 338 TYR A N 1
ATOM 2725 C CA . TYR A 1 338 ? -9.503 -5.052 9.496 1.00 88.19 338 TYR A CA 1
ATOM 2726 C C . TYR A 1 338 ? -8.716 -6.196 8.860 1.00 88.19 338 TYR A C 1
ATOM 2728 O O . TYR A 1 338 ? -8.948 -6.473 7.691 1.00 88.19 338 TYR A O 1
ATOM 2736 N N . LEU A 1 339 ? -7.894 -6.929 9.618 1.00 89.00 339 LEU A N 1
ATOM 2737 C CA . LEU A 1 339 ? -7.167 -8.110 9.138 1.00 89.00 339 LEU A CA 1
ATOM 2738 C C . LEU A 1 339 ? -8.113 -9.160 8.548 1.00 89.00 339 LEU A C 1
ATOM 2740 O O . LEU A 1 339 ? -7.920 -9.587 7.413 1.00 89.00 339 LEU A O 1
ATOM 2744 N N . LEU A 1 340 ? -9.176 -9.515 9.276 1.00 92.56 340 LEU A N 1
ATOM 2745 C CA . LEU A 1 340 ? -10.160 -10.500 8.820 1.00 92.56 340 LEU A CA 1
ATOM 2746 C C . LEU A 1 340 ? -11.014 -10.036 7.633 1.00 92.56 340 LEU A C 1
ATOM 2748 O O . LEU A 1 340 ? -11.730 -10.846 7.052 1.00 92.56 340 LEU A O 1
ATOM 2752 N N . SER A 1 341 ? -10.948 -8.762 7.245 1.00 89.56 341 SER A N 1
ATOM 2753 C CA . SER A 1 341 ? -11.574 -8.267 6.013 1.00 89.56 341 SER A CA 1
ATOM 2754 C C . SER A 1 341 ? -10.700 -8.458 4.766 1.00 89.56 341 SER A C 1
ATOM 2756 O O . SER A 1 341 ? -11.156 -8.197 3.654 1.00 89.56 341 SER A O 1
ATOM 2758 N N . ARG A 1 342 ? -9.442 -8.893 4.930 1.00 89.75 342 ARG A N 1
ATOM 2759 C CA . ARG A 1 342 ? -8.444 -8.995 3.856 1.00 89.75 342 ARG A CA 1
ATOM 2760 C C . ARG A 1 342 ? -8.254 -10.424 3.400 1.00 89.75 342 ARG A C 1
ATOM 2762 O O . ARG A 1 342 ? -8.188 -11.330 4.223 1.00 89.75 342 ARG A O 1
ATOM 2769 N N . GLN A 1 343 ? -8.068 -10.621 2.100 1.00 89.94 343 GLN A N 1
ATOM 2770 C CA . GLN A 1 343 ? -7.635 -11.919 1.594 1.00 89.94 343 GLN A CA 1
ATOM 2771 C C . GLN A 1 343 ? -6.145 -12.168 1.895 1.00 89.94 343 GLN A C 1
ATOM 2773 O O . GLN A 1 343 ? -5.364 -11.219 1.827 1.00 89.94 343 GLN A O 1
ATOM 2778 N N . PRO A 1 344 ? -5.740 -13.411 2.221 1.00 92.19 344 PRO A N 1
ATOM 2779 C CA . PRO A 1 344 ? -6.590 -14.592 2.376 1.00 92.19 344 PRO A CA 1
ATOM 2780 C C . PRO A 1 344 ? -7.195 -14.731 3.783 1.00 92.19 344 PRO A C 1
ATOM 2782 O O . PRO A 1 344 ? -8.019 -15.605 4.007 1.00 92.19 344 PRO A O 1
ATOM 2785 N N . PHE A 1 345 ? -6.836 -13.884 4.749 1.00 92.19 345 PHE A N 1
ATOM 2786 C CA . PHE A 1 345 ? -7.284 -13.999 6.145 1.00 92.19 345 PHE A CA 1
ATOM 2787 C C . PHE A 1 345 ? -8.809 -14.097 6.310 1.00 92.19 345 PHE A C 1
ATOM 2789 O O . PHE A 1 345 ? -9.281 -14.823 7.180 1.00 92.19 345 PHE A O 1
ATOM 2796 N N . SER A 1 346 ? -9.580 -13.442 5.440 1.00 89.50 346 SER A N 1
ATOM 2797 C CA . SER A 1 346 ? -11.041 -13.533 5.416 1.00 89.50 346 SER A CA 1
ATOM 2798 C C . SER A 1 346 ? -11.569 -14.931 5.061 1.00 89.50 346 SER A C 1
ATOM 2800 O O . SER A 1 346 ? -12.582 -15.349 5.617 1.00 89.50 346 SER A O 1
ATOM 2802 N N . GLU A 1 347 ? -10.873 -15.686 4.198 1.00 89.38 347 GLU A N 1
ATOM 2803 C CA . GLU A 1 347 ? -11.193 -17.094 3.890 1.00 89.38 347 GLU A CA 1
ATOM 2804 C C . GLU A 1 347 ? -10.953 -18.002 5.106 1.00 89.38 347 GLU A C 1
ATOM 2806 O O . GLU A 1 347 ? -11.664 -18.984 5.307 1.00 89.38 347 GLU A O 1
ATOM 2811 N N . PHE A 1 348 ? -9.982 -17.641 5.949 1.00 88.56 348 PHE A N 1
ATOM 2812 C CA . PHE A 1 348 ? -9.555 -18.410 7.120 1.00 88.56 348 PHE A CA 1
ATOM 2813 C C . PHE A 1 348 ? -10.027 -17.803 8.443 1.00 88.56 348 PHE A C 1
ATOM 2815 O O . PHE A 1 348 ? -9.521 -18.169 9.502 1.00 88.56 348 PHE A O 1
ATOM 2822 N N . ALA A 1 349 ? -11.007 -16.896 8.415 1.00 86.75 349 ALA A N 1
ATOM 2823 C CA . ALA A 1 349 ? -11.408 -16.121 9.587 1.00 86.75 349 ALA A CA 1
ATOM 2824 C C . ALA A 1 349 ? -11.819 -16.993 10.786 1.00 86.75 349 ALA A C 1
ATOM 2826 O O . ALA A 1 349 ? -11.627 -16.596 11.932 1.00 86.75 349 ALA A O 1
ATOM 2827 N N . SER A 1 350 ? -12.330 -18.205 10.540 1.00 84.31 350 SER A N 1
ATOM 2828 C CA . SER A 1 350 ? -12.697 -19.154 11.596 1.00 84.31 350 SER A CA 1
ATOM 2829 C C . SER A 1 350 ? -11.516 -19.693 12.405 1.00 84.31 350 SER A C 1
ATOM 2831 O O . SER A 1 350 ? -11.732 -20.187 13.512 1.00 84.31 350 SER A O 1
ATOM 2833 N N . LEU A 1 351 ? -10.293 -19.613 11.873 1.00 85.50 351 LEU A N 1
ATOM 2834 C CA . LEU A 1 351 ? -9.078 -20.061 12.556 1.00 85.50 351 LEU A CA 1
ATOM 2835 C C . LEU A 1 351 ? -8.588 -19.066 13.599 1.00 85.50 351 LEU A C 1
ATOM 2837 O O . LEU A 1 351 ? -7.919 -19.468 14.542 1.00 85.50 351 LEU A O 1
ATOM 2841 N N . PHE A 1 352 ? -8.887 -17.780 13.431 1.00 88.69 352 PHE A N 1
ATOM 2842 C CA . PHE A 1 352 ? -8.310 -16.734 14.262 1.00 88.69 352 PHE A CA 1
ATOM 2843 C C . PHE A 1 352 ? -8.997 -16.666 15.627 1.00 88.69 352 PHE A C 1
ATOM 2845 O O . PHE A 1 352 ? -10.227 -16.676 15.730 1.00 88.69 352 PHE A O 1
ATOM 2852 N N . ARG A 1 353 ? -8.188 -16.554 16.679 1.00 89.88 353 ARG A N 1
ATOM 2853 C CA . ARG A 1 353 ? -8.611 -16.180 18.033 1.00 89.88 353 ARG A CA 1
ATOM 2854 C C . ARG A 1 353 ? -7.777 -14.990 18.472 1.00 89.88 353 ARG A C 1
ATOM 2856 O O . ARG A 1 353 ? -6.552 -15.055 18.417 1.00 89.88 353 ARG A O 1
ATOM 2863 N N . PHE A 1 354 ? -8.432 -13.908 18.878 1.00 90.12 354 PHE A N 1
ATOM 2864 C CA . PHE A 1 354 ? -7.753 -12.699 19.333 1.00 90.12 354 PHE A CA 1
ATOM 2865 C C . PHE A 1 354 ? -7.847 -12.589 20.850 1.00 90.12 354 PHE A C 1
ATOM 2867 O O . PHE A 1 354 ? -8.937 -12.667 21.410 1.00 90.12 354 PHE A O 1
ATOM 2874 N N . HIS A 1 355 ? -6.706 -12.374 21.494 1.00 91.19 355 HIS A N 1
ATOM 2875 C CA . HIS A 1 355 ? -6.586 -12.196 22.940 1.00 91.19 355 HIS A CA 1
ATOM 2876 C C . HIS A 1 355 ? -5.971 -10.833 23.234 1.00 91.19 355 HIS A C 1
ATOM 2878 O O . HIS A 1 355 ? -5.208 -10.311 22.421 1.00 91.19 355 HIS A O 1
ATOM 2884 N N . LEU A 1 356 ? -6.289 -10.253 24.389 1.00 92.06 356 LEU A N 1
ATOM 2885 C CA . LEU A 1 356 ? -5.788 -8.943 24.801 1.00 92.06 356 LEU A CA 1
ATOM 2886 C C . LEU A 1 356 ? -4.940 -9.088 26.065 1.00 92.06 356 LEU A C 1
ATOM 2888 O O . LEU A 1 356 ? -5.397 -9.646 27.059 1.00 92.06 356 LEU A O 1
ATOM 2892 N N . LEU A 1 357 ? -3.725 -8.549 26.031 1.00 92.88 357 LEU A N 1
ATOM 2893 C CA . LEU A 1 357 ? -2.849 -8.389 27.182 1.00 92.88 357 LEU A CA 1
ATOM 2894 C C . LEU A 1 357 ? -2.732 -6.899 27.511 1.00 92.88 357 LEU A C 1
ATOM 2896 O O . LEU A 1 357 ? -1.995 -6.153 26.863 1.00 92.88 357 LEU A O 1
ATOM 2900 N N . GLU A 1 358 ? -3.483 -6.485 28.526 1.00 93.69 358 GLU A N 1
ATOM 2901 C CA . GLU A 1 358 ? -3.447 -5.133 29.080 1.00 93.69 358 GLU A CA 1
ATOM 2902 C C . GLU A 1 358 ? -2.336 -5.037 30.112 1.00 93.69 358 GLU A C 1
ATOM 2904 O O . GLU A 1 358 ? -2.400 -5.639 31.182 1.00 93.69 358 GLU A O 1
ATOM 2909 N N . THR A 1 359 ? -1.298 -4.287 29.774 1.00 87.19 359 THR A N 1
ATOM 2910 C CA . THR A 1 359 ? -0.120 -4.120 30.615 1.00 87.19 359 THR A CA 1
ATOM 2911 C C . THR A 1 359 ? 0.428 -2.700 30.537 1.00 87.19 359 THR A C 1
ATOM 2913 O O . THR A 1 359 ? 0.310 -2.009 29.521 1.00 87.19 359 THR A O 1
ATOM 2916 N N . ALA A 1 360 ? 1.020 -2.269 31.649 1.00 84.62 360 ALA A N 1
ATOM 2917 C CA . ALA A 1 360 ? 1.773 -1.027 31.774 1.00 84.62 360 ALA A CA 1
ATOM 2918 C C . ALA A 1 360 ? 3.295 -1.258 31.691 1.00 84.62 360 ALA A C 1
ATOM 2920 O O . ALA A 1 360 ? 4.062 -0.334 31.966 1.00 84.62 360 ALA A O 1
ATOM 2921 N N . ASP A 1 361 ? 3.726 -2.478 31.352 1.00 85.25 361 ASP A N 1
ATOM 2922 C CA . ASP A 1 361 ? 5.136 -2.847 31.263 1.00 85.25 361 ASP A CA 1
ATOM 2923 C C . ASP A 1 361 ? 5.887 -2.003 30.230 1.00 85.25 361 ASP A C 1
ATOM 2925 O O . ASP A 1 361 ? 5.385 -1.673 29.150 1.00 85.25 361 ASP A O 1
ATOM 2929 N N . ASP A 1 362 ? 7.138 -1.684 30.558 1.00 84.56 362 ASP A N 1
ATOM 2930 C CA . ASP A 1 362 ? 8.047 -1.011 29.640 1.00 84.56 362 ASP A CA 1
ATOM 2931 C C . ASP A 1 362 ? 8.903 -2.028 28.873 1.00 84.56 362 ASP A C 1
ATOM 2933 O O . ASP A 1 362 ? 9.886 -2.585 29.382 1.00 84.56 362 ASP A O 1
ATOM 2937 N N . PHE A 1 363 ? 8.545 -2.238 27.607 1.00 82.69 363 PHE A N 1
ATOM 2938 C CA . PHE A 1 363 ? 9.282 -3.082 26.667 1.00 82.69 363 PHE A CA 1
ATOM 2939 C C . PHE A 1 363 ? 10.505 -2.389 26.046 1.00 82.69 363 PHE A C 1
ATOM 2941 O O . PHE A 1 363 ? 11.115 -2.935 25.133 1.00 82.69 363 PHE A O 1
ATOM 2948 N N . GLY A 1 364 ? 10.888 -1.193 26.506 1.00 79.12 364 GLY A N 1
ATOM 2949 C CA . GLY A 1 364 ? 12.091 -0.498 26.041 1.00 79.12 364 GLY A CA 1
ATOM 2950 C C . GLY A 1 364 ? 12.032 -0.071 24.573 1.00 79.12 364 GLY A C 1
ATOM 2951 O O . GLY A 1 364 ? 13.076 0.045 23.928 1.00 79.12 364 GLY A O 1
ATOM 2952 N N . CYS A 1 365 ? 10.826 0.130 24.038 1.00 76.56 365 CYS A N 1
ATOM 2953 C CA . CYS A 1 365 ? 10.621 0.512 22.647 1.00 76.56 365 CYS A CA 1
ATOM 2954 C C . CYS A 1 365 ? 11.225 1.889 22.345 1.00 76.56 365 CYS A C 1
ATOM 2956 O O . CYS A 1 365 ? 10.910 2.874 23.013 1.00 76.56 365 CYS A O 1
ATOM 2958 N N . ARG A 1 366 ? 12.075 1.966 21.318 1.00 72.56 366 ARG A N 1
ATOM 2959 C CA . ARG A 1 366 ? 12.767 3.190 20.893 1.00 72.56 366 ARG A CA 1
ATOM 2960 C C . ARG A 1 366 ? 13.069 3.185 19.399 1.00 72.56 366 ARG A C 1
ATOM 2962 O O . ARG A 1 366 ? 13.217 2.121 18.798 1.00 72.56 366 ARG A O 1
ATOM 2969 N N . ASP A 1 367 ? 13.241 4.372 18.828 1.00 70.12 367 ASP A N 1
ATOM 2970 C CA . ASP A 1 367 ? 13.732 4.507 17.459 1.00 70.12 367 ASP A CA 1
ATOM 2971 C C . ASP A 1 367 ? 15.220 4.173 17.391 1.00 70.12 367 ASP A C 1
ATOM 2973 O O . ASP A 1 367 ? 16.049 4.727 18.119 1.00 70.12 367 ASP A O 1
ATOM 2977 N N . VAL A 1 368 ? 15.564 3.280 16.473 1.00 67.25 368 VAL A N 1
ATOM 2978 C CA . VAL A 1 368 ? 16.938 2.953 16.119 1.00 67.25 368 VAL A CA 1
ATOM 2979 C C . VAL A 1 368 ? 17.179 3.468 14.714 1.00 67.25 368 VAL A C 1
ATOM 2981 O O . VAL A 1 368 ? 16.475 3.111 13.777 1.00 67.25 368 VAL A O 1
ATOM 2984 N N . THR A 1 369 ? 18.166 4.347 14.576 1.00 68.06 369 THR A N 1
ATOM 2985 C CA . THR A 1 369 ? 18.630 4.829 13.278 1.00 68.06 369 THR A CA 1
ATOM 2986 C C . THR A 1 369 ? 19.939 4.138 12.927 1.00 68.06 369 THR A C 1
ATOM 2988 O O . THR A 1 369 ? 20.946 4.362 13.598 1.00 68.06 369 THR A O 1
ATOM 2991 N N . GLU A 1 370 ? 19.940 3.384 11.839 1.00 66.62 370 GLU A N 1
ATOM 2992 C CA . GLU A 1 370 ? 21.145 2.915 11.170 1.00 66.62 370 GLU A CA 1
ATOM 2993 C C . GLU A 1 370 ? 21.472 3.865 10.009 1.00 66.62 370 GLU A C 1
ATOM 2995 O O . GLU A 1 370 ? 20.591 4.310 9.269 1.00 66.62 370 GLU A O 1
ATOM 3000 N N . LYS A 1 371 ? 22.742 4.249 9.881 1.00 70.62 371 LYS A N 1
ATOM 3001 C CA . LYS A 1 371 ? 23.222 5.085 8.777 1.00 70.62 371 LYS A CA 1
ATOM 3002 C C . LYS A 1 371 ? 24.149 4.239 7.926 1.00 70.62 371 LYS A C 1
ATOM 3004 O O . LYS A 1 371 ? 25.230 3.892 8.388 1.00 70.62 371 LYS A O 1
ATOM 3009 N N . ASP A 1 372 ? 23.715 3.947 6.710 1.00 68.81 372 ASP A N 1
ATOM 3010 C CA . ASP A 1 372 ? 24.498 3.220 5.718 1.00 68.81 372 ASP A CA 1
ATOM 3011 C C . ASP A 1 372 ? 24.127 3.742 4.321 1.00 68.81 372 ASP A C 1
ATOM 3013 O O . ASP A 1 372 ? 22.948 3.956 4.023 1.00 68.81 372 ASP A O 1
ATOM 3017 N N . GLU A 1 373 ? 25.133 3.965 3.474 1.00 70.56 373 GLU A N 1
ATOM 3018 C CA . GLU A 1 373 ? 24.962 4.400 2.081 1.00 70.56 373 GLU A CA 1
ATOM 3019 C C . GLU A 1 373 ? 24.247 3.343 1.229 1.00 70.56 373 GLU A C 1
ATOM 3021 O O . GLU A 1 373 ? 23.666 3.664 0.191 1.00 70.56 373 GLU A O 1
ATOM 3026 N N . VAL A 1 374 ? 24.246 2.088 1.685 1.00 74.00 374 VAL A N 1
ATOM 3027 C CA . VAL A 1 374 ? 23.601 0.967 1.003 1.00 74.00 374 VAL A CA 1
ATOM 3028 C C . VAL A 1 374 ? 22.066 1.098 0.983 1.00 74.00 374 VAL A C 1
ATOM 3030 O O . VAL A 1 374 ? 21.427 0.622 0.041 1.00 74.00 374 VAL A O 1
ATOM 3033 N N . TYR A 1 375 ? 21.456 1.762 1.970 1.00 69.69 375 TYR A N 1
ATOM 3034 C CA . TYR A 1 375 ? 20.001 1.952 2.042 1.00 69.69 375 TYR A CA 1
ATOM 3035 C C . TYR A 1 375 ? 19.515 3.081 1.134 1.00 69.69 375 TYR A C 1
ATOM 3037 O O . TYR A 1 375 ? 20.188 4.103 0.967 1.00 69.69 375 TYR A O 1
ATOM 3045 N N . ILE A 1 376 ? 18.310 2.958 0.572 1.00 68.69 376 ILE A N 1
ATOM 3046 C CA . ILE A 1 376 ? 17.694 4.055 -0.187 1.00 68.69 376 ILE A CA 1
ATOM 3047 C C . ILE A 1 376 ? 17.487 5.264 0.738 1.00 68.69 376 ILE A C 1
ATOM 3049 O O . ILE A 1 376 ? 16.793 5.196 1.741 1.00 68.69 376 ILE A O 1
ATOM 3053 N N . GLY A 1 377 ? 18.122 6.394 0.413 1.00 69.69 377 GLY A N 1
ATOM 3054 C CA . GLY A 1 377 ? 18.077 7.604 1.247 1.00 69.69 377 GLY A CA 1
ATOM 3055 C C . GLY A 1 377 ? 19.159 7.698 2.334 1.00 69.69 377 GLY A C 1
ATOM 3056 O O . GLY A 1 377 ? 19.176 8.687 3.065 1.00 69.69 377 GLY A O 1
ATOM 3057 N N . GLY A 1 378 ? 20.082 6.730 2.423 1.00 68.25 378 GLY A N 1
ATOM 3058 C CA . GLY A 1 378 ? 21.293 6.792 3.263 1.00 68.25 378 GLY A CA 1
ATOM 3059 C C . GLY A 1 378 ? 21.060 6.687 4.778 1.00 68.25 378 GLY A C 1
ATOM 3060 O O . GLY A 1 378 ? 21.988 6.857 5.573 1.00 68.25 378 GLY A O 1
ATOM 3061 N N . LYS A 1 379 ? 19.814 6.458 5.201 1.00 69.06 379 LYS A N 1
ATOM 3062 C CA . LYS A 1 379 ? 19.425 6.317 6.603 1.00 69.06 379 LYS A CA 1
ATOM 3063 C C . LYS A 1 379 ? 18.203 5.412 6.712 1.00 69.06 379 LYS A C 1
ATOM 3065 O O . LYS A 1 379 ? 17.188 5.678 6.081 1.00 69.06 379 LYS A O 1
ATOM 3070 N N . LEU A 1 380 ? 18.288 4.437 7.606 1.00 63.47 380 LEU A N 1
ATOM 3071 C CA . LEU A 1 380 ? 17.213 3.530 7.968 1.00 63.47 380 LEU A CA 1
ATOM 3072 C C . LEU A 1 380 ? 16.797 3.798 9.419 1.00 63.47 380 LEU A C 1
ATOM 3074 O O . LEU A 1 380 ? 17.618 3.679 10.324 1.00 63.47 380 LEU A O 1
ATOM 3078 N N . THR A 1 381 ? 15.542 4.177 9.664 1.00 61.56 381 THR A N 1
ATOM 3079 C CA . THR A 1 381 ? 15.009 4.325 11.035 1.00 61.56 381 THR A CA 1
ATOM 3080 C C . THR A 1 381 ? 13.987 3.233 11.273 1.00 61.56 381 THR A C 1
ATOM 3082 O O . THR A 1 381 ? 13.154 3.016 10.406 1.00 61.56 381 THR A O 1
ATOM 3085 N N . ARG A 1 382 ? 14.039 2.551 12.418 1.00 64.56 382 ARG A N 1
ATOM 3086 C CA . ARG A 1 382 ? 13.097 1.484 12.769 1.00 64.56 382 ARG A CA 1
ATOM 3087 C C . ARG A 1 382 ? 12.708 1.570 14.235 1.00 64.56 382 ARG A C 1
ATOM 3089 O O . ARG A 1 382 ? 13.542 1.894 15.082 1.00 64.56 382 ARG A O 1
ATOM 3096 N N . LEU A 1 383 ? 11.459 1.232 14.530 1.00 70.69 383 LEU A N 1
ATOM 3097 C CA . LEU A 1 383 ? 10.989 1.073 15.899 1.00 70.69 383 LEU A CA 1
ATOM 3098 C C . LEU A 1 383 ? 11.450 -0.285 16.425 1.00 70.69 383 LEU A C 1
ATOM 3100 O O . LEU A 1 383 ? 11.092 -1.321 15.867 1.00 70.69 383 LEU A O 1
ATOM 3104 N N . ASN A 1 384 ? 12.252 -0.279 17.486 1.00 72.00 384 ASN A N 1
ATOM 3105 C CA . ASN A 1 384 ? 12.793 -1.492 18.083 1.00 72.00 384 ASN A CA 1
ATOM 3106 C C . ASN A 1 384 ? 12.363 -1.603 19.545 1.00 72.00 384 ASN A C 1
ATOM 3108 O O . ASN A 1 384 ? 12.564 -0.663 20.313 1.00 72.00 384 ASN A O 1
ATOM 3112 N N . CYS A 1 385 ? 11.819 -2.755 19.924 1.00 77.12 385 CYS A N 1
ATOM 3113 C CA . CYS A 1 385 ? 11.434 -3.097 21.292 1.00 77.12 385 CYS A CA 1
ATOM 3114 C C . CYS A 1 385 ? 12.228 -4.315 21.775 1.00 77.12 385 CYS A C 1
ATOM 3116 O O . CYS A 1 385 ? 12.698 -5.125 20.977 1.00 77.12 385 CYS A O 1
ATOM 3118 N N . ASP A 1 386 ? 12.334 -4.479 23.089 1.00 81.88 386 ASP A N 1
ATOM 3119 C CA . ASP A 1 386 ? 12.940 -5.654 23.706 1.00 81.88 386 ASP A CA 1
ATOM 3120 C C . ASP A 1 386 ? 12.015 -6.875 23.553 1.00 81.88 386 ASP A C 1
ATOM 3122 O O . ASP A 1 386 ? 11.029 -7.047 24.278 1.00 81.88 386 ASP A O 1
ATOM 3126 N N . GLY A 1 387 ? 12.329 -7.720 22.568 1.00 78.44 387 GLY A N 1
ATOM 3127 C CA . GLY A 1 387 ? 11.554 -8.920 22.258 1.00 78.44 387 GLY A CA 1
ATOM 3128 C C . GLY A 1 387 ? 11.523 -9.940 23.397 1.00 78.44 387 GLY A C 1
ATOM 3129 O O . GLY A 1 387 ? 10.519 -10.634 23.558 1.00 78.44 387 GLY A O 1
ATOM 3130 N N . GLU A 1 388 ? 12.575 -10.024 24.216 1.00 81.19 388 GLU A N 1
ATOM 3131 C CA . GLU A 1 388 ? 12.632 -10.968 25.335 1.00 81.19 388 GLU A CA 1
ATOM 3132 C C . GLU A 1 388 ? 11.649 -10.564 26.433 1.00 81.19 388 GLU A C 1
ATOM 3134 O O . GLU A 1 388 ? 10.874 -11.401 26.899 1.00 81.19 388 GLU A O 1
ATOM 3139 N N . LYS A 1 389 ? 11.583 -9.267 26.758 1.00 84.56 389 LYS A N 1
ATOM 3140 C CA . LYS A 1 389 ? 10.573 -8.740 27.688 1.00 84.56 389 LYS A CA 1
ATOM 3141 C C . LYS A 1 389 ? 9.149 -8.965 27.190 1.00 84.56 389 LYS A C 1
ATOM 3143 O O . LYS A 1 389 ? 8.295 -9.372 27.973 1.00 84.56 389 LYS A O 1
ATOM 3148 N N . ILE A 1 390 ? 8.893 -8.743 25.898 1.00 83.50 390 ILE A N 1
ATOM 3149 C CA . ILE A 1 390 ? 7.572 -8.986 25.297 1.00 83.50 390 ILE A CA 1
ATOM 3150 C C . ILE A 1 390 ? 7.198 -10.470 25.413 1.00 83.50 390 ILE A C 1
ATOM 3152 O O . ILE A 1 390 ? 6.098 -10.797 25.860 1.00 83.50 390 ILE A O 1
ATOM 3156 N N . ARG A 1 391 ? 8.111 -11.385 25.054 1.00 81.62 391 ARG A N 1
ATOM 3157 C CA . ARG A 1 391 ? 7.880 -12.836 25.176 1.00 81.62 391 ARG A CA 1
ATOM 3158 C C . ARG A 1 391 ? 7.612 -13.247 26.614 1.00 81.62 391 ARG A C 1
ATOM 3160 O O . ARG A 1 391 ? 6.710 -14.047 26.851 1.00 81.62 391 ARG A O 1
ATOM 3167 N N . GLN A 1 392 ? 8.379 -12.706 27.555 1.00 84.38 392 GLN A N 1
ATOM 3168 C CA . GLN A 1 392 ? 8.211 -13.002 28.968 1.00 84.38 392 GLN A CA 1
ATOM 3169 C C . GLN A 1 392 ? 6.840 -12.525 29.469 1.00 84.38 392 GLN A C 1
ATOM 3171 O O . GLN A 1 392 ? 6.117 -13.320 30.060 1.00 84.38 392 GLN A O 1
ATOM 3176 N N . ALA A 1 393 ? 6.418 -11.303 29.125 1.00 87.00 393 ALA A N 1
ATOM 3177 C CA . ALA A 1 393 ? 5.102 -10.778 29.496 1.00 87.00 393 ALA A CA 1
ATOM 3178 C C . ALA A 1 393 ? 3.941 -11.621 28.933 1.00 87.00 393 ALA A C 1
ATOM 3180 O O . ALA A 1 393 ? 3.005 -11.966 29.657 1.00 87.00 393 ALA A O 1
ATOM 3181 N N . VAL A 1 394 ? 4.012 -12.024 27.658 1.00 85.50 394 VAL A N 1
ATOM 3182 C CA . VAL A 1 394 ? 2.988 -12.897 27.056 1.00 85.50 394 VAL A CA 1
ATOM 3183 C C . VAL A 1 394 ? 2.995 -14.282 27.707 1.00 85.50 394 VAL A C 1
ATOM 3185 O O . VAL A 1 394 ? 1.933 -14.818 28.018 1.00 85.50 394 VAL A O 1
ATOM 3188 N N . LYS A 1 395 ? 4.169 -14.855 27.988 1.00 85.38 395 LYS A N 1
ATOM 3189 C CA . LYS A 1 395 ? 4.287 -16.143 28.684 1.00 85.38 395 LYS A CA 1
ATOM 3190 C C . LYS A 1 395 ? 3.701 -16.089 30.099 1.00 85.38 395 LYS A C 1
ATOM 3192 O O . LYS A 1 395 ? 2.973 -17.004 30.484 1.00 85.38 395 LYS A O 1
ATOM 3197 N N . ASP A 1 396 ? 3.967 -15.018 30.841 1.00 88.38 396 ASP A N 1
ATOM 3198 C CA . ASP A 1 396 ? 3.482 -14.827 32.212 1.00 88.38 396 ASP A CA 1
ATOM 3199 C C . ASP A 1 396 ? 1.969 -14.592 32.271 1.00 88.38 396 ASP A C 1
ATOM 3201 O O . ASP A 1 396 ? 1.322 -14.999 33.239 1.00 88.38 396 ASP A O 1
ATOM 3205 N N . SER A 1 397 ? 1.381 -14.038 31.202 1.00 87.50 397 SER A N 1
ATOM 3206 C CA . SER A 1 397 ? -0.075 -13.894 31.066 1.00 87.50 397 SER A CA 1
ATOM 3207 C C . SER A 1 397 ? -0.822 -15.230 30.986 1.00 87.50 397 SER A C 1
ATOM 3209 O O . SER A 1 397 ? -2.021 -15.279 31.254 1.00 87.50 397 SER A O 1
ATOM 3211 N N . LYS A 1 398 ? -0.129 -16.321 30.617 1.00 87.75 398 LYS A N 1
ATOM 3212 C CA . LYS A 1 398 ? -0.699 -17.659 30.355 1.00 87.75 398 LYS A CA 1
ATOM 3213 C C . LYS A 1 398 ? -1.769 -17.691 29.254 1.00 87.75 398 LYS A C 1
ATOM 3215 O O . LYS A 1 398 ? -2.461 -18.700 29.117 1.00 87.75 398 LYS A O 1
ATOM 3220 N N . LEU A 1 399 ? -1.900 -16.627 28.461 1.00 83.25 399 LEU A N 1
ATOM 3221 C CA . LEU A 1 399 ? -2.747 -16.621 27.273 1.00 83.25 399 LEU A CA 1
ATOM 3222 C C . LEU A 1 399 ? -2.178 -17.589 26.223 1.00 83.25 399 LEU A C 1
ATOM 3224 O O . LEU A 1 399 ? -0.957 -17.684 26.082 1.00 83.25 399 LEU A O 1
ATOM 3228 N N . PRO A 1 400 ? -3.020 -18.305 25.460 1.00 81.75 400 PRO A N 1
ATOM 3229 C CA . PRO A 1 400 ? -2.548 -19.057 24.306 1.00 81.75 400 PRO A CA 1
ATOM 3230 C C . PRO A 1 400 ? -2.093 -18.079 23.216 1.00 81.75 400 PRO A C 1
ATOM 3232 O O . PRO A 1 400 ? -2.775 -17.096 22.928 1.00 81.75 400 PRO A O 1
ATOM 3235 N N . TYR A 1 401 ? -0.945 -18.342 22.590 1.00 80.25 401 TYR A N 1
ATOM 3236 C CA . TYR A 1 401 ? -0.414 -17.485 21.532 1.00 80.25 401 TYR A CA 1
ATOM 3237 C C . TYR A 1 401 ? 0.382 -18.275 20.494 1.00 80.25 401 TYR A C 1
ATOM 3239 O O . TYR A 1 401 ? 1.187 -19.144 20.820 1.00 80.25 401 TYR A O 1
ATOM 3247 N N . ASN A 1 402 ? 0.158 -17.935 19.228 1.00 80.94 402 ASN A N 1
ATOM 3248 C CA . ASN A 1 402 ? 0.986 -18.309 18.082 1.00 80.94 402 ASN A CA 1
ATOM 3249 C C . ASN A 1 402 ? 1.677 -17.075 17.491 1.00 80.94 402 ASN A C 1
ATOM 3251 O O . ASN A 1 402 ? 2.754 -17.186 16.907 1.00 80.94 402 ASN A O 1
ATOM 3255 N N . ARG A 1 403 ? 1.037 -15.907 17.619 1.00 83.31 403 ARG A N 1
ATOM 3256 C CA . ARG A 1 403 ? 1.530 -14.602 17.180 1.00 83.31 403 ARG A CA 1
ATOM 3257 C C . ARG A 1 403 ? 1.248 -13.558 18.252 1.00 83.31 403 ARG A C 1
ATOM 3259 O O . ARG A 1 403 ? 0.218 -13.606 18.923 1.00 83.31 403 ARG A O 1
ATOM 3266 N N . THR A 1 404 ? 2.143 -12.592 18.353 1.00 84.62 404 THR A N 1
ATOM 3267 C CA . THR A 1 404 ? 2.070 -11.473 19.285 1.00 84.62 404 THR A CA 1
ATOM 3268 C C . THR A 1 404 ? 2.071 -10.180 18.486 1.00 84.62 404 THR A C 1
ATOM 3270 O O . THR A 1 404 ? 2.919 -9.989 17.622 1.00 84.62 404 THR A O 1
ATOM 3273 N N . VAL A 1 405 ? 1.140 -9.279 18.776 1.00 88.69 405 VAL A N 1
ATOM 3274 C CA . VAL A 1 405 ? 1.032 -7.963 18.144 1.00 88.69 405 VAL A CA 1
ATOM 3275 C C . VAL A 1 405 ? 1.103 -6.897 19.229 1.00 88.69 405 VAL A C 1
ATOM 3277 O O . VAL A 1 405 ? 0.185 -6.760 20.028 1.00 88.69 405 VAL A O 1
ATOM 3280 N N . VAL A 1 406 ? 2.173 -6.116 19.276 1.00 87.19 406 VAL A N 1
ATOM 3281 C CA . VAL A 1 406 ? 2.313 -5.009 20.224 1.00 87.19 406 VAL A CA 1
ATOM 3282 C C . VAL A 1 406 ? 1.722 -3.749 19.605 1.00 87.19 406 VAL A C 1
ATOM 3284 O O . VAL A 1 406 ? 2.225 -3.243 18.601 1.00 87.19 406 VAL A O 1
ATOM 3287 N N . LEU A 1 407 ? 0.654 -3.239 20.213 1.00 86.81 407 LEU A N 1
ATOM 3288 C CA . LEU A 1 407 ? 0.047 -1.966 19.849 1.00 86.81 407 LEU A CA 1
ATOM 3289 C C . LEU A 1 407 ? 0.718 -0.855 20.643 1.00 86.81 407 LEU A C 1
ATOM 3291 O O . LEU A 1 407 ? 0.749 -0.879 21.872 1.00 86.81 407 LEU A O 1
ATOM 3295 N N . ILE A 1 408 ? 1.241 0.129 19.928 1.00 81.19 408 ILE A N 1
ATOM 3296 C CA . ILE A 1 408 ? 2.032 1.222 20.477 1.00 81.19 408 ILE A CA 1
ATOM 3297 C C . ILE A 1 408 ? 1.229 2.506 20.327 1.00 81.19 408 ILE A C 1
ATOM 3299 O O . ILE A 1 408 ? 0.827 2.874 19.223 1.00 81.19 408 ILE A O 1
ATOM 3303 N N . ASN A 1 409 ? 0.981 3.196 21.436 1.00 80.31 409 ASN A N 1
ATOM 3304 C CA . ASN A 1 409 ? 0.314 4.495 21.441 1.00 80.31 409 ASN A CA 1
ATOM 3305 C C . ASN A 1 409 ? 1.363 5.625 21.398 1.00 80.31 409 ASN A C 1
ATOM 3307 O O . ASN A 1 409 ? 1.767 6.180 22.426 1.00 80.31 409 ASN A O 1
ATOM 3311 N N . GLY A 1 410 ? 1.825 5.937 20.182 1.00 61.91 410 GLY A N 1
ATOM 3312 C CA . GLY A 1 410 ? 2.932 6.850 19.872 1.00 61.91 410 GLY A CA 1
ATOM 3313 C C . GLY A 1 410 ? 2.923 8.294 20.426 1.00 61.91 410 GLY A C 1
ATOM 3314 O O . GLY A 1 410 ? 4.016 8.800 20.678 1.00 61.91 410 GLY A O 1
ATOM 3315 N N . PRO A 1 411 ? 1.802 9.000 20.712 1.00 54.25 411 PRO A N 1
ATOM 3316 C CA . PRO A 1 411 ? 1.846 10.394 21.175 1.00 54.25 411 PRO A CA 1
ATOM 3317 C C . PRO A 1 411 ? 2.382 10.556 22.608 1.00 54.25 411 PRO A C 1
ATOM 3319 O O . PRO A 1 411 ? 2.577 11.680 23.064 1.00 54.25 411 PRO A O 1
ATOM 3322 N N . ASN A 1 412 ? 2.580 9.458 23.349 1.00 46.09 412 ASN A N 1
ATOM 3323 C CA . ASN A 1 412 ? 3.003 9.473 24.753 1.00 46.09 412 ASN A CA 1
ATOM 3324 C C . ASN A 1 412 ? 4.480 9.095 24.974 1.00 46.09 412 ASN A C 1
ATOM 3326 O O . ASN A 1 412 ? 4.910 9.013 26.127 1.00 46.09 412 ASN A O 1
ATOM 3330 N N . LEU A 1 413 ? 5.265 8.880 23.916 1.00 51.78 413 LEU A N 1
ATOM 3331 C CA . LEU A 1 413 ? 6.666 8.470 24.037 1.00 51.78 413 LEU A CA 1
ATOM 3332 C C . LEU A 1 413 ? 7.581 9.696 24.221 1.00 51.78 413 LEU A C 1
ATOM 3334 O O . LEU A 1 413 ? 7.743 10.528 23.331 1.00 51.78 413 LEU A O 1
ATOM 3338 N N . LYS A 1 414 ? 8.171 9.840 25.418 1.00 37.09 414 LYS A N 1
ATOM 3339 C CA . LYS A 1 414 ? 9.142 10.905 25.732 1.00 37.09 414 LYS A CA 1
ATOM 3340 C C . LYS A 1 414 ? 10.470 10.634 25.012 1.00 37.09 414 LYS A C 1
ATOM 3342 O O . LYS A 1 414 ? 11.053 9.577 25.210 1.00 37.09 414 LYS A O 1
ATOM 3347 N N . GLY A 1 415 ? 10.980 11.614 24.259 1.00 39.84 415 GLY A N 1
ATOM 3348 C CA . GLY A 1 415 ? 12.304 11.550 23.616 1.00 39.84 415 GLY A CA 1
ATOM 3349 C C . GLY A 1 415 ? 12.308 11.170 22.131 1.00 39.84 415 GLY A C 1
ATOM 3350 O O . GLY A 1 415 ? 13.384 11.026 21.561 1.00 39.84 415 GLY A O 1
ATOM 3351 N N . MET A 1 416 ? 11.136 11.042 21.502 1.00 42.53 416 MET A N 1
ATOM 3352 C CA . MET A 1 416 ? 11.006 10.894 20.049 1.00 42.53 416 MET A CA 1
ATOM 3353 C C . MET A 1 416 ? 10.932 12.271 19.378 1.00 42.53 416 MET A C 1
ATOM 3355 O O . MET A 1 416 ? 10.006 13.049 19.621 1.00 42.53 416 MET A O 1
ATOM 3359 N N . ASP A 1 417 ? 11.926 12.579 18.546 1.00 36.28 417 ASP A N 1
ATOM 3360 C CA . ASP A 1 417 ? 12.025 13.832 17.795 1.00 36.28 417 ASP A CA 1
ATOM 3361 C C . ASP A 1 417 ? 11.012 13.801 16.636 1.00 36.28 417 ASP A C 1
ATOM 3363 O O . ASP A 1 417 ? 11.272 13.312 15.541 1.00 36.28 417 ASP A O 1
ATOM 3367 N N . THR A 1 418 ? 9.793 14.265 16.904 1.00 36.09 418 THR A N 1
ATOM 3368 C CA . THR A 1 418 ? 8.652 14.250 15.965 1.00 36.09 418 THR A CA 1
ATOM 3369 C C . THR A 1 418 ? 8.641 15.454 15.014 1.00 36.09 418 THR A C 1
ATOM 3371 O O . THR A 1 418 ? 7.653 15.717 14.326 1.00 36.09 418 THR A O 1
ATOM 3374 N N . VAL A 1 419 ? 9.749 16.196 14.940 1.00 28.31 419 VAL A N 1
ATOM 3375 C CA . VAL A 1 419 ? 9.875 17.453 14.195 1.00 28.31 419 VAL A CA 1
ATOM 3376 C C . VAL A 1 419 ? 10.670 17.224 12.914 1.00 28.31 419 VAL A C 1
ATOM 3378 O O . VAL A 1 419 ? 11.802 17.666 12.787 1.00 28.31 419 VAL A O 1
ATOM 3381 N N . ASN A 1 420 ? 10.085 16.464 11.993 1.00 24.98 420 ASN A N 1
ATOM 3382 C CA . ASN A 1 420 ? 10.268 16.492 10.536 1.00 24.98 420 ASN A CA 1
ATOM 3383 C C . ASN A 1 420 ? 9.606 15.227 9.988 1.00 24.98 420 ASN A C 1
ATOM 3385 O O . ASN A 1 420 ? 9.771 14.148 10.547 1.00 24.98 420 ASN A O 1
ATOM 3389 N N . GLY A 1 421 ? 8.815 15.373 8.923 1.00 28.31 421 GLY A N 1
ATOM 3390 C CA . GLY A 1 421 ? 8.104 14.265 8.289 1.00 28.31 421 GLY A CA 1
ATOM 3391 C C . GLY A 1 421 ? 8.989 13.033 8.090 1.00 28.31 421 GLY A C 1
ATOM 3392 O O . GLY A 1 421 ? 10.183 13.156 7.831 1.00 28.31 421 GLY A O 1
ATOM 3393 N N . PHE A 1 422 ? 8.353 11.865 8.187 1.00 27.14 422 PHE A N 1
ATOM 3394 C CA . PHE A 1 422 ? 8.966 10.539 8.168 1.00 27.14 422 PHE A CA 1
ATOM 3395 C C . PHE A 1 422 ? 9.737 10.185 9.452 1.00 27.14 422 PHE A C 1
ATOM 3397 O O . PHE A 1 422 ? 10.962 10.159 9.478 1.00 27.14 422 PHE A O 1
ATOM 3404 N N . MET A 1 423 ? 9.027 9.672 10.464 1.00 28.91 423 MET A N 1
ATOM 3405 C CA . MET A 1 423 ? 9.499 8.372 10.944 1.00 28.91 423 MET A CA 1
ATOM 3406 C C . MET A 1 423 ? 9.227 7.411 9.788 1.00 28.91 423 MET A C 1
ATOM 3408 O O . MET A 1 423 ? 8.096 6.943 9.623 1.00 28.91 423 MET A O 1
ATOM 3412 N N . THR A 1 424 ? 10.239 7.231 8.936 1.00 26.31 424 THR A N 1
ATOM 3413 C CA . THR A 1 424 ? 10.348 6.077 8.050 1.00 26.31 424 THR A CA 1
ATOM 3414 C C . THR A 1 424 ? 10.070 4.855 8.901 1.00 26.31 424 THR A C 1
ATOM 3416 O O . THR A 1 424 ? 10.836 4.513 9.790 1.00 26.31 424 THR A O 1
ATOM 3419 N N . ILE A 1 425 ? 8.876 4.341 8.708 1.00 31.47 425 ILE A N 1
ATOM 3420 C CA . ILE A 1 425 ? 8.657 2.933 8.506 1.00 31.47 425 ILE A CA 1
ATOM 3421 C C . ILE A 1 425 ? 8.494 2.882 6.962 1.00 31.47 425 ILE A C 1
ATOM 3423 O O . ILE A 1 425 ? 7.416 3.170 6.464 1.00 31.47 425 ILE A O 1
ATOM 3427 N N . GLU A 1 426 ? 9.547 2.950 6.135 1.00 31.41 426 GLU A N 1
ATOM 3428 C CA . GLU A 1 426 ? 10.258 1.733 5.724 1.00 31.41 426 GLU A CA 1
ATOM 3429 C C . GLU A 1 426 ? 10.415 0.795 6.904 1.00 31.41 426 GLU A C 1
ATOM 3431 O O . GLU A 1 426 ? 11.123 1.132 7.850 1.00 31.41 426 GLU A O 1
ATOM 3436 N N . TRP A 1 427 ? 9.758 -0.359 6.816 1.00 35.28 427 TRP A N 1
ATOM 3437 C CA . TRP A 1 427 ? 9.717 -1.405 7.833 1.00 35.28 427 TRP A CA 1
ATOM 3438 C C . TRP A 1 427 ? 8.915 -1.013 9.055 1.00 35.28 427 TRP A C 1
ATOM 3440 O O . TRP A 1 427 ? 9.354 -0.195 9.867 1.00 35.28 427 TRP A O 1
ATOM 3450 N N . GLY A 1 428 ? 7.737 -1.599 9.235 1.00 30.69 428 GLY A N 1
ATOM 3451 C CA . GLY A 1 428 ? 7.208 -1.651 10.580 1.00 30.69 428 GLY A CA 1
ATOM 3452 C C . GLY A 1 428 ? 8.069 -2.575 11.406 1.00 30.69 428 GLY A C 1
ATOM 3453 O O . GLY A 1 428 ? 9.254 -2.782 11.125 1.00 30.69 428 GLY A O 1
ATOM 3454 N N . GLY A 1 429 ? 7.520 -2.968 12.547 1.00 32.84 429 GLY A N 1
ATOM 3455 C CA . GLY A 1 429 ? 8.304 -3.631 13.568 1.00 32.84 429 GLY A CA 1
ATOM 3456 C C . GLY A 1 429 ? 9.213 -4.678 12.952 1.00 32.84 429 GLY A C 1
ATOM 3457 O O . GLY A 1 429 ? 8.721 -5.622 12.341 1.00 32.84 429 GLY A O 1
ATOM 3458 N N . ILE A 1 430 ? 10.530 -4.530 13.145 1.00 35.38 430 ILE A N 1
ATOM 3459 C CA . ILE A 1 430 ? 11.375 -5.712 13.101 1.00 35.38 430 ILE A CA 1
ATOM 3460 C C . ILE A 1 430 ? 10.751 -6.623 14.140 1.00 35.38 430 ILE A C 1
ATOM 3462 O O . ILE A 1 430 ? 10.835 -6.388 15.349 1.00 35.38 430 ILE A O 1
ATOM 3466 N N . ALA A 1 431 ? 10.080 -7.638 13.628 1.00 36.16 431 ALA A N 1
ATOM 3467 C CA . ALA A 1 431 ? 9.865 -8.871 14.311 1.00 36.16 431 ALA A CA 1
ATOM 3468 C C . ALA A 1 431 ? 11.275 -9.314 14.714 1.00 36.16 431 ALA A C 1
ATOM 3470 O O . ALA A 1 431 ? 12.047 -9.811 13.899 1.00 36.16 431 ALA A O 1
ATOM 3471 N N . SER A 1 432 ? 11.668 -9.034 15.959 1.00 37.62 432 SER A N 1
ATOM 3472 C CA . SER A 1 432 ? 12.898 -9.594 16.529 1.00 37.62 432 SER A CA 1
ATOM 3473 C C . SER A 1 432 ? 12.844 -11.128 16.528 1.00 37.62 432 SER A C 1
ATOM 3475 O O . SER A 1 432 ? 13.877 -11.768 16.663 1.00 37.62 432 SER A O 1
ATOM 3477 N N . ASP A 1 433 ? 11.646 -11.677 16.294 1.00 47.03 433 ASP A N 1
ATOM 3478 C CA . ASP A 1 433 ? 11.316 -13.041 15.907 1.00 47.03 433 ASP A CA 1
ATOM 3479 C C . ASP A 1 433 ? 10.101 -13.023 14.975 1.00 47.03 433 ASP A C 1
ATOM 3481 O O . ASP A 1 433 ? 9.216 -12.199 15.192 1.00 47.03 433 ASP A O 1
ATOM 3485 N N . GLU A 1 434 ? 9.970 -13.992 14.056 1.00 57.03 434 GLU A N 1
ATOM 3486 C CA . GLU A 1 434 ? 8.832 -14.193 13.120 1.00 57.03 434 GLU A CA 1
ATOM 3487 C C . GLU A 1 434 ? 7.424 -14.146 13.764 1.00 57.03 434 GLU A C 1
ATOM 3489 O O . GLU A 1 434 ? 6.408 -14.140 13.073 1.00 57.03 434 GLU A O 1
ATOM 3494 N N . ASN A 1 435 ? 7.335 -14.120 15.093 1.00 68.94 435 ASN A N 1
ATOM 3495 C CA . ASN A 1 435 ? 6.093 -14.163 15.850 1.00 68.94 435 ASN A CA 1
ATOM 3496 C C . ASN A 1 435 ? 5.697 -12.835 16.513 1.00 68.94 435 ASN A C 1
ATOM 3498 O O . ASN A 1 435 ? 4.610 -12.791 17.084 1.00 68.94 435 ASN A O 1
ATOM 3502 N N . ILE A 1 436 ? 6.523 -11.780 16.478 1.00 73.94 436 ILE A N 1
ATOM 3503 C CA . ILE A 1 436 ? 6.216 -10.484 17.117 1.00 73.94 436 ILE A CA 1
ATOM 3504 C C . ILE A 1 436 ? 6.015 -9.403 16.056 1.00 73.94 436 ILE A C 1
ATOM 3506 O O . ILE A 1 436 ? 6.899 -9.136 15.259 1.00 73.94 436 ILE A O 1
ATOM 3510 N N . VAL A 1 437 ? 4.874 -8.725 16.089 1.00 80.75 437 VAL A N 1
ATOM 3511 C CA . VAL A 1 437 ? 4.510 -7.637 15.176 1.00 80.75 437 VAL A CA 1
ATOM 3512 C C . VAL A 1 437 ? 4.373 -6.350 15.981 1.00 80.75 437 VAL A C 1
ATOM 3514 O O . VAL A 1 437 ? 3.688 -6.351 16.999 1.00 80.75 437 VAL A O 1
ATOM 3517 N N . LEU A 1 438 ? 4.989 -5.246 15.553 1.00 78.88 438 LEU A N 1
ATOM 3518 C CA . LEU A 1 438 ? 4.850 -3.944 16.224 1.00 78.88 438 LEU A CA 1
ATOM 3519 C C . LEU A 1 438 ? 4.005 -2.999 15.367 1.00 78.88 438 LEU A C 1
ATOM 3521 O O . LEU A 1 438 ? 4.276 -2.836 14.179 1.00 78.88 438 LEU A O 1
ATOM 3525 N N . VAL A 1 439 ? 3.007 -2.351 15.971 1.00 77.31 439 VAL A N 1
ATOM 3526 C CA . VAL A 1 439 ? 2.075 -1.453 15.271 1.00 77.31 439 VAL A CA 1
ATOM 3527 C C . VAL A 1 439 ? 1.931 -0.138 16.027 1.00 77.31 439 VAL A C 1
ATOM 3529 O O . VAL A 1 439 ? 1.428 -0.112 17.148 1.00 77.31 439 VAL A O 1
ATOM 3532 N N . ASP A 1 440 ? 2.308 0.972 15.394 1.00 75.75 440 ASP A N 1
ATOM 3533 C CA . ASP A 1 440 ? 2.055 2.320 15.914 1.00 75.75 440 ASP A CA 1
ATOM 3534 C C . ASP A 1 440 ? 0.631 2.777 15.564 1.00 75.75 440 ASP A C 1
ATOM 3536 O O . ASP A 1 440 ? 0.305 3.071 14.412 1.00 75.75 440 ASP A O 1
ATOM 3540 N N . THR A 1 441 ? -0.225 2.839 16.579 1.00 70.50 441 THR A N 1
ATOM 3541 C CA . THR A 1 441 ? -1.654 3.180 16.468 1.00 70.50 441 THR A CA 1
ATOM 3542 C C . THR A 1 441 ? -1.927 4.682 16.431 1.00 70.50 441 THR A C 1
ATOM 3544 O O . THR A 1 441 ? -3.053 5.100 16.166 1.00 70.50 441 THR A O 1
ATOM 3547 N N . ALA A 1 442 ? -0.901 5.513 16.637 1.00 60.78 442 ALA A N 1
ATOM 3548 C CA . ALA A 1 442 ? -1.015 6.969 16.647 1.00 60.78 442 ALA A CA 1
ATOM 3549 C C . ALA A 1 442 ? -1.145 7.599 15.253 1.00 60.78 442 ALA A C 1
ATOM 3551 O O . ALA A 1 442 ? -1.403 8.799 15.130 1.00 60.78 442 ALA A O 1
ATOM 3552 N N . ARG A 1 443 ? -0.881 6.824 14.196 1.00 58.25 443 ARG A N 1
ATOM 3553 C CA . ARG A 1 443 ? -0.783 7.321 12.817 1.00 58.25 443 ARG A CA 1
ATOM 3554 C C . ARG A 1 443 ? -2.104 7.191 12.071 1.00 58.25 443 ARG A C 1
ATOM 3556 O O . ARG A 1 443 ? -3.006 6.495 12.499 1.00 58.25 443 ARG A O 1
ATOM 3563 N N . ASN A 1 444 ? -2.214 7.836 10.911 1.00 45.75 444 ASN A N 1
ATOM 3564 C CA . ASN A 1 444 ? -3.431 7.798 10.088 1.00 45.75 444 ASN A CA 1
ATOM 3565 C C . ASN A 1 444 ? -3.540 6.546 9.185 1.00 45.75 444 ASN A C 1
ATOM 3567 O O . ASN A 1 444 ? -4.610 6.288 8.639 1.00 45.75 444 ASN A O 1
ATOM 3571 N N . GLU A 1 445 ? -2.461 5.765 9.026 1.00 58.66 445 GLU A N 1
ATOM 3572 C CA . GLU A 1 445 ? -2.342 4.665 8.038 1.00 58.66 445 GLU A CA 1
ATOM 3573 C C . GLU A 1 445 ? -2.113 3.270 8.665 1.00 58.66 445 GLU A C 1
ATOM 3575 O O . GLU A 1 445 ? -1.899 2.282 7.965 1.00 58.66 445 GLU A O 1
ATOM 3580 N N . PHE A 1 446 ? -2.196 3.166 9.992 1.00 67.81 446 PHE A N 1
ATOM 3581 C CA . PHE A 1 446 ? -1.812 1.985 10.778 1.00 67.81 446 PHE A CA 1
ATOM 3582 C C . PHE A 1 446 ? -2.597 0.697 10.451 1.00 67.81 446 PHE A C 1
ATOM 3584 O O . PHE A 1 446 ? -2.072 -0.386 10.670 1.00 67.81 446 PHE A O 1
ATOM 3591 N N . ASN A 1 447 ? -3.819 0.772 9.904 1.00 80.88 447 ASN A N 1
ATOM 3592 C CA . ASN A 1 447 ? -4.576 -0.422 9.492 1.00 80.88 447 ASN A CA 1
ATOM 3593 C C . ASN A 1 447 ? -3.846 -1.206 8.387 1.00 80.88 447 ASN A C 1
ATOM 3595 O O . ASN A 1 447 ? -3.680 -2.420 8.483 1.00 80.88 447 ASN A O 1
ATOM 3599 N N . GLY A 1 448 ? -3.417 -0.505 7.333 1.00 82.00 448 GLY A N 1
ATOM 3600 C CA . GLY A 1 448 ? -2.710 -1.110 6.204 1.00 82.00 448 GLY A CA 1
ATOM 3601 C C . GLY A 1 448 ? -1.308 -1.570 6.597 1.00 82.00 448 GLY A C 1
ATOM 3602 O O . GLY A 1 448 ? -0.907 -2.682 6.264 1.00 82.00 448 GLY A O 1
ATOM 3603 N N . VAL A 1 449 ? -0.620 -0.753 7.404 1.00 80.94 449 VAL A N 1
ATOM 3604 C CA . VAL A 1 449 ? 0.674 -1.108 8.004 1.00 80.94 449 VAL A CA 1
ATOM 3605 C C . VAL A 1 449 ? 0.546 -2.360 8.866 1.00 80.94 449 VAL A C 1
ATOM 3607 O O . VAL A 1 449 ? 1.322 -3.281 8.685 1.00 80.94 449 VAL A O 1
ATOM 3610 N N . PHE A 1 450 ? -0.473 -2.476 9.721 1.00 85.12 450 PHE A N 1
ATOM 3611 C CA . PHE A 1 450 ? -0.682 -3.690 10.512 1.00 85.12 450 PHE A CA 1
ATOM 3612 C C . PHE A 1 450 ? -0.762 -4.939 9.636 1.00 85.12 450 PHE A C 1
ATOM 3614 O O . PHE A 1 450 ? -0.101 -5.923 9.934 1.00 85.12 450 PHE A O 1
ATOM 3621 N N . VAL A 1 451 ? -1.539 -4.909 8.551 1.00 88.94 451 VAL A N 1
ATOM 3622 C CA . VAL A 1 451 ? -1.676 -6.072 7.659 1.00 88.94 451 VAL A CA 1
ATOM 3623 C C . VAL A 1 451 ? -0.365 -6.383 6.931 1.00 88.94 451 VAL A C 1
ATOM 3625 O O . VAL A 1 451 ? -0.046 -7.556 6.749 1.00 88.94 451 VAL A O 1
ATOM 3628 N N . HIS A 1 452 ? 0.397 -5.357 6.553 1.00 88.38 452 HIS A N 1
ATOM 3629 C CA . HIS A 1 452 ? 1.737 -5.497 5.986 1.00 88.38 452 HIS A CA 1
ATOM 3630 C C . HIS A 1 452 ? 2.699 -6.173 6.976 1.00 88.38 452 HIS A C 1
ATOM 3632 O O . HIS A 1 452 ? 3.238 -7.236 6.672 1.00 88.38 452 HIS A O 1
ATOM 3638 N N . GLU A 1 453 ? 2.820 -5.646 8.198 1.00 82.62 453 GLU A N 1
ATOM 3639 C CA . GLU A 1 453 ? 3.693 -6.222 9.229 1.00 82.62 453 GLU A CA 1
ATOM 3640 C C . GLU A 1 453 ? 3.249 -7.620 9.652 1.00 82.62 453 GLU A C 1
ATOM 3642 O O . GLU A 1 453 ? 4.054 -8.520 9.892 1.00 82.62 453 GLU A O 1
ATOM 3647 N N . PHE A 1 454 ? 1.937 -7.839 9.711 1.00 86.69 454 PHE A N 1
ATOM 3648 C CA . PHE A 1 454 ? 1.392 -9.157 9.977 1.00 86.69 454 PHE A CA 1
ATOM 3649 C C . PHE A 1 454 ? 1.768 -10.138 8.860 1.00 86.69 454 PHE A C 1
ATOM 3651 O O . PHE A 1 454 ? 2.026 -11.301 9.155 1.00 86.69 454 PHE A O 1
ATOM 3658 N N . GLY A 1 455 ? 1.903 -9.682 7.609 1.00 86.19 455 GLY A N 1
ATOM 3659 C CA . GLY A 1 455 ? 2.459 -10.452 6.492 1.00 86.19 455 GLY A CA 1
ATOM 3660 C C . GLY A 1 455 ? 3.899 -10.925 6.730 1.00 86.19 455 GLY A C 1
ATOM 3661 O O . GLY A 1 455 ? 4.203 -12.088 6.458 1.00 86.19 455 GLY A O 1
ATOM 3662 N N . HIS A 1 456 ? 4.762 -10.094 7.325 1.00 82.81 456 HIS A N 1
ATOM 3663 C CA . HIS A 1 456 ? 6.115 -10.508 7.725 1.00 82.81 456 HIS A CA 1
ATOM 3664 C C . HIS A 1 456 ? 6.110 -11.615 8.784 1.00 82.81 456 HIS A C 1
ATOM 3666 O O . HIS A 1 456 ? 6.969 -12.493 8.754 1.00 82.81 456 HIS A O 1
ATOM 3672 N N . SER A 1 457 ? 5.101 -11.667 9.663 1.00 80.50 457 SER A N 1
ATOM 3673 C CA . SER A 1 457 ? 4.947 -12.784 10.620 1.00 80.50 457 SER A CA 1
ATOM 3674 C C . SER A 1 457 ? 4.619 -14.135 9.954 1.00 80.50 457 SER A C 1
ATOM 3676 O O . SER A 1 457 ? 4.611 -15.202 10.580 1.00 80.50 457 SER A O 1
ATOM 3678 N N . PHE A 1 458 ? 4.337 -14.089 8.652 1.00 80.38 458 PHE A N 1
ATOM 3679 C CA . PHE A 1 458 ? 4.218 -15.226 7.752 1.00 80.38 458 PHE A CA 1
ATOM 3680 C C . PHE A 1 458 ? 5.337 -15.212 6.707 1.00 80.38 458 PHE A C 1
ATOM 3682 O O . PHE A 1 458 ? 5.134 -15.731 5.617 1.00 80.38 458 PHE A O 1
ATOM 3689 N N . GLY A 1 459 ? 6.502 -14.646 7.034 1.00 78.31 459 GLY A N 1
ATOM 3690 C CA . GLY A 1 459 ? 7.730 -14.656 6.238 1.00 78.31 459 GLY A CA 1
ATOM 3691 C C . GLY A 1 459 ? 7.612 -14.050 4.847 1.00 78.31 459 GLY A C 1
ATOM 3692 O O . GLY A 1 459 ? 8.390 -14.406 3.978 1.00 78.31 459 GLY A O 1
ATOM 3693 N N . LEU A 1 460 ? 6.650 -13.164 4.598 1.00 86.50 460 LEU A N 1
ATOM 3694 C CA . LEU A 1 460 ? 6.708 -12.361 3.383 1.00 86.50 460 LEU A CA 1
ATOM 3695 C C . LEU A 1 460 ? 7.866 -11.366 3.492 1.00 86.50 460 LEU A C 1
ATOM 3697 O O . LEU A 1 460 ? 8.072 -10.763 4.541 1.00 86.50 460 LEU A O 1
ATOM 3701 N N . ALA A 1 461 ? 8.600 -11.184 2.406 1.00 86.69 461 ALA A N 1
ATOM 3702 C CA . ALA A 1 461 ? 9.587 -10.137 2.227 1.00 86.69 461 ALA A CA 1
ATOM 3703 C C . ALA A 1 461 ? 8.941 -8.865 1.658 1.00 86.69 461 ALA A C 1
ATOM 3705 O O . ALA A 1 461 ? 7.825 -8.875 1.123 1.00 86.69 461 ALA A O 1
ATOM 3706 N N . ASP A 1 462 ? 9.676 -7.763 1.743 1.00 87.75 462 ASP A N 1
ATOM 3707 C CA . ASP A 1 462 ? 9.244 -6.488 1.193 1.00 87.75 462 ASP A CA 1
ATOM 3708 C C . ASP A 1 462 ? 9.431 -6.414 -0.321 1.00 87.75 462 ASP A C 1
ATOM 3710 O O . ASP A 1 462 ? 10.512 -6.650 -0.865 1.00 87.75 462 ASP A O 1
ATOM 3714 N N . GLU A 1 463 ? 8.361 -6.026 -1.015 1.00 92.00 463 GLU A N 1
ATOM 3715 C CA . GLU A 1 463 ? 8.317 -5.933 -2.477 1.00 92.00 463 GLU A CA 1
ATOM 3716 C C . GLU A 1 463 ? 8.742 -4.556 -3.009 1.00 92.00 463 GLU A C 1
ATOM 3718 O O . GLU A 1 463 ? 8.892 -4.371 -4.220 1.00 92.00 463 GLU A O 1
ATOM 3723 N N . TYR A 1 464 ? 8.932 -3.569 -2.132 1.00 87.50 464 TYR A N 1
ATOM 3724 C CA . TYR A 1 464 ? 9.550 -2.292 -2.490 1.00 87.50 464 TYR A CA 1
ATOM 3725 C C . TYR A 1 464 ? 11.080 -2.384 -2.422 1.00 87.50 464 TYR A C 1
ATOM 3727 O O . TYR A 1 464 ? 11.639 -3.328 -1.872 1.00 87.50 464 TYR A O 1
ATOM 3735 N N . LEU A 1 465 ? 11.775 -1.438 -3.062 1.00 88.19 465 LEU A N 1
ATOM 3736 C CA . LEU A 1 465 ? 13.234 -1.395 -3.009 1.00 88.19 465 LEU A CA 1
ATOM 3737 C C . LEU A 1 465 ? 13.681 -0.800 -1.682 1.00 88.19 465 LEU A C 1
ATOM 3739 O O . LEU A 1 465 ? 13.146 0.214 -1.250 1.00 88.19 465 LEU A O 1
ATOM 3743 N N . LEU A 1 466 ? 14.694 -1.422 -1.104 1.00 80.06 466 LEU A N 1
ATOM 3744 C CA . LEU A 1 466 ? 15.218 -1.123 0.223 1.00 80.06 466 LEU A CA 1
ATOM 3745 C C . LEU A 1 466 ? 16.703 -0.826 0.164 1.00 80.06 466 LEU A C 1
ATOM 3747 O O . LEU A 1 466 ? 17.209 0.113 0.778 1.00 80.06 466 LEU A O 1
ATOM 3751 N N . TYR A 1 467 ? 17.385 -1.607 -0.660 1.00 81.25 467 TYR A N 1
ATOM 3752 C CA . TYR A 1 467 ? 18.804 -1.501 -0.897 1.00 81.25 467 TYR A CA 1
ATOM 3753 C C . TYR A 1 467 ? 19.064 -0.890 -2.274 1.00 81.25 467 TYR A C 1
ATOM 3755 O O . TYR A 1 467 ? 18.343 -1.139 -3.243 1.00 81.25 467 TYR A O 1
ATOM 3763 N N . GLN A 1 468 ? 20.118 -0.082 -2.360 1.00 85.62 468 GLN A N 1
ATOM 3764 C CA . GLN A 1 468 ? 20.616 0.483 -3.615 1.00 85.62 468 GLN A CA 1
ATOM 3765 C C . GLN A 1 468 ? 21.556 -0.477 -4.354 1.00 85.62 468 GLN A C 1
ATOM 3767 O O . GLN A 1 468 ? 21.776 -0.327 -5.555 1.00 85.62 468 GLN A O 1
ATOM 3772 N N . ILE A 1 469 ? 22.109 -1.461 -3.644 1.00 85.94 469 ILE A N 1
ATOM 3773 C CA . ILE A 1 469 ? 23.022 -2.462 -4.199 1.00 85.94 469 ILE A CA 1
ATOM 3774 C C . ILE A 1 469 ? 22.259 -3.710 -4.653 1.00 85.94 469 ILE A C 1
ATOM 3776 O O . ILE A 1 469 ? 21.197 -3.995 -4.102 1.00 85.94 469 ILE A O 1
ATOM 3780 N N . PRO A 1 470 ? 22.796 -4.492 -5.604 1.00 87.00 470 PRO A N 1
ATOM 3781 C CA . PRO A 1 470 ? 22.293 -5.829 -5.891 1.00 87.00 470 PRO A CA 1
ATOM 3782 C C . PRO A 1 470 ? 22.355 -6.729 -4.648 1.00 87.00 470 PRO A C 1
ATOM 3784 O O . PRO A 1 470 ? 23.341 -6.726 -3.913 1.00 87.00 470 PRO A O 1
ATOM 3787 N N . GLY A 1 471 ? 21.302 -7.508 -4.427 1.00 85.56 471 GLY A N 1
ATOM 3788 C CA . GLY A 1 471 ? 21.270 -8.594 -3.459 1.00 85.56 471 GLY A CA 1
ATOM 3789 C C . GLY A 1 471 ? 21.977 -9.841 -3.994 1.00 85.56 471 GLY A C 1
ATOM 3790 O O . GLY A 1 471 ? 22.329 -9.903 -5.175 1.00 85.56 471 GLY A O 1
ATOM 3791 N N . PRO A 1 472 ? 22.181 -10.861 -3.150 1.00 83.19 472 PRO A N 1
ATOM 3792 C CA . PRO A 1 472 ? 22.827 -12.102 -3.558 1.00 83.19 472 PRO A CA 1
ATOM 3793 C C . PRO A 1 472 ? 22.045 -12.794 -4.682 1.00 83.19 472 PRO A C 1
ATOM 3795 O O . PRO A 1 472 ? 20.860 -13.099 -4.530 1.00 83.19 472 PRO A O 1
ATOM 3798 N N . GLU A 1 473 ? 22.730 -13.063 -5.793 1.00 73.62 473 GLU A N 1
ATOM 3799 C CA . GLU A 1 473 ? 22.200 -13.836 -6.916 1.00 73.62 473 GLU A CA 1
ATOM 3800 C C . GLU A 1 473 ? 22.291 -15.323 -6.582 1.00 73.62 473 GLU A C 1
ATOM 3802 O O . GLU A 1 473 ? 23.372 -15.892 -6.425 1.00 73.62 473 GLU A O 1
ATOM 3807 N N . LYS A 1 474 ? 21.129 -15.948 -6.417 1.00 70.50 474 LYS A N 1
ATOM 3808 C CA . LYS A 1 474 ? 20.976 -17.394 -6.263 1.00 70.50 474 LYS A CA 1
ATOM 3809 C C . LYS A 1 474 ? 19.805 -17.814 -7.143 1.00 70.50 474 LYS A C 1
ATOM 3811 O O . LYS A 1 474 ? 18.822 -17.081 -7.215 1.00 70.50 474 LYS A O 1
ATOM 3816 N N . ASP A 1 475 ? 19.860 -18.994 -7.756 1.00 68.12 475 ASP A N 1
ATOM 3817 C CA . ASP A 1 475 ? 18.687 -19.600 -8.406 1.00 68.12 475 ASP A CA 1
ATOM 3818 C C . ASP A 1 475 ? 17.718 -20.134 -7.345 1.00 68.12 475 ASP A C 1
ATOM 3820 O O . ASP A 1 475 ? 17.536 -21.330 -7.138 1.00 68.12 475 ASP A O 1
ATOM 3824 N N . PHE A 1 476 ? 17.151 -19.198 -6.592 1.00 70.31 476 PHE A N 1
ATOM 3825 C CA . PHE A 1 476 ? 16.366 -19.448 -5.403 1.00 70.31 476 PHE A CA 1
ATOM 3826 C C . PHE A 1 476 ? 15.354 -18.314 -5.220 1.00 70.31 476 PHE A C 1
ATOM 3828 O O . PHE A 1 476 ? 15.690 -17.138 -5.372 1.00 70.31 476 PHE A O 1
ATOM 3835 N N . CYS A 1 477 ? 14.110 -18.652 -4.887 1.00 74.94 477 CYS A N 1
ATOM 3836 C CA . CYS A 1 477 ? 13.106 -17.667 -4.492 1.00 74.94 477 CYS A CA 1
ATOM 3837 C C . CYS A 1 477 ? 12.586 -18.051 -3.095 1.00 74.94 477 CYS A C 1
ATOM 3839 O O . CYS A 1 477 ? 11.717 -18.917 -3.005 1.00 74.94 477 CYS A O 1
ATOM 3841 N N . PRO A 1 478 ? 13.140 -17.483 -2.009 1.00 67.25 478 PRO A N 1
ATOM 3842 C CA . PRO A 1 478 ? 12.772 -17.907 -0.661 1.00 67.25 478 PRO A CA 1
ATOM 3843 C C . PRO A 1 478 ? 11.330 -17.576 -0.263 1.00 67.25 478 PRO A C 1
ATOM 3845 O O . PRO A 1 478 ? 10.766 -18.314 0.532 1.00 67.25 478 PRO A O 1
ATOM 3848 N N . ASP A 1 479 ? 10.716 -16.526 -0.816 1.00 79.88 479 ASP A N 1
ATOM 3849 C CA . ASP A 1 479 ? 9.401 -16.036 -0.376 1.00 79.88 479 ASP A CA 1
ATOM 3850 C C . ASP A 1 479 ? 8.624 -15.402 -1.551 1.00 79.88 479 ASP A C 1
ATOM 3852 O O . ASP A 1 479 ? 8.578 -15.955 -2.648 1.00 79.88 479 ASP A O 1
ATOM 3856 N N . ASN A 1 480 ? 8.008 -14.230 -1.353 1.00 91.19 480 ASN A N 1
ATOM 3857 C CA . ASN A 1 480 ? 7.383 -13.405 -2.398 1.00 91.19 480 ASN A CA 1
ATOM 3858 C C . ASN A 1 480 ? 8.390 -12.521 -3.169 1.00 91.19 480 ASN A C 1
ATOM 3860 O O . ASN A 1 480 ? 7.978 -11.792 -4.076 1.00 91.19 480 ASN A O 1
ATOM 3864 N N . CYS A 1 481 ? 9.686 -12.614 -2.846 1.00 90.81 481 CYS A N 1
ATOM 3865 C CA . CYS A 1 481 ? 10.798 -12.072 -3.627 1.00 90.81 481 CYS A CA 1
ATOM 3866 C C . CYS A 1 481 ? 11.653 -13.210 -4.203 1.00 90.81 481 CYS A C 1
ATOM 3868 O O . CYS A 1 481 ? 12.102 -14.091 -3.471 1.00 90.81 481 CYS A O 1
ATOM 3870 N N . CYS A 1 482 ? 11.912 -13.185 -5.512 1.00 90.06 482 CYS A N 1
ATOM 3871 C CA . CYS A 1 482 ? 12.761 -14.164 -6.186 1.00 90.06 482 CYS A CA 1
ATOM 3872 C C . CYS A 1 482 ? 14.114 -13.560 -6.548 1.00 90.06 482 CYS A C 1
ATOM 3874 O O . CYS A 1 482 ? 14.172 -12.445 -7.057 1.00 90.06 482 CYS A O 1
ATOM 3876 N N . HIS A 1 483 ? 15.205 -14.297 -6.338 1.00 89.69 483 HIS A N 1
ATOM 3877 C CA . HIS A 1 483 ? 16.557 -13.799 -6.612 1.00 89.69 483 HIS A CA 1
ATOM 3878 C C . HIS A 1 483 ? 16.996 -14.042 -8.067 1.00 89.69 483 HIS A C 1
ATOM 3880 O O . HIS A 1 483 ? 18.111 -13.688 -8.443 1.00 89.69 483 HIS A O 1
ATOM 3886 N N . SER A 1 484 ? 16.124 -14.642 -8.883 1.00 84.38 484 SER A N 1
ATOM 3887 C CA . SER A 1 484 ? 16.372 -15.007 -10.278 1.00 84.38 484 SER A CA 1
ATOM 3888 C C . SER A 1 484 ? 15.212 -14.556 -11.168 1.00 84.38 484 SER A C 1
ATOM 3890 O O . SER A 1 484 ? 14.047 -14.565 -10.758 1.00 84.38 484 SER A O 1
ATOM 3892 N N . ASN A 1 485 ? 15.523 -14.190 -12.413 1.00 85.44 485 ASN A N 1
ATOM 3893 C CA . ASN A 1 485 ? 14.534 -13.768 -13.413 1.00 85.44 485 ASN A CA 1
ATOM 3894 C C . ASN A 1 485 ? 13.650 -14.922 -13.915 1.00 85.44 485 ASN A C 1
ATOM 3896 O O . ASN A 1 485 ? 12.698 -14.694 -14.659 1.00 85.44 485 ASN A O 1
ATOM 3900 N N . ALA A 1 486 ? 13.956 -16.156 -13.508 1.00 84.00 486 ALA A N 1
ATOM 3901 C CA . ALA A 1 486 ? 13.131 -17.318 -13.784 1.00 84.00 486 ALA A CA 1
ATOM 3902 C C . ALA A 1 486 ? 11.812 -17.294 -12.994 1.00 84.00 486 ALA A C 1
ATOM 3904 O O . ALA A 1 486 ? 10.855 -17.947 -13.411 1.00 84.00 486 ALA A O 1
ATOM 3905 N N . CYS A 1 487 ? 11.758 -16.582 -11.854 1.00 87.19 487 CYS A N 1
ATOM 3906 C CA . CYS A 1 487 ? 10.591 -16.523 -10.964 1.00 87.19 487 CYS A CA 1
ATOM 3907 C C . CYS A 1 487 ? 9.948 -17.901 -10.711 1.00 87.19 487 CYS A C 1
ATOM 3909 O O . CYS A 1 487 ? 8.724 -18.057 -10.672 1.00 87.19 487 CYS A O 1
ATOM 3911 N N . SER A 1 488 ? 10.790 -18.925 -10.558 1.00 83.38 488 SER A N 1
ATOM 3912 C CA . SER A 1 488 ? 10.397 -20.337 -10.606 1.00 83.38 488 SER A CA 1
ATOM 3913 C C . SER A 1 488 ? 9.344 -20.717 -9.563 1.00 83.38 488 SER A C 1
ATOM 3915 O O . SER A 1 488 ? 8.539 -21.611 -9.813 1.00 83.38 488 SER A O 1
ATOM 3917 N N . SER A 1 489 ? 9.304 -20.009 -8.431 1.00 79.38 489 SER A N 1
ATOM 3918 C CA . SER A 1 489 ? 8.393 -20.300 -7.317 1.00 79.38 489 SER A CA 1
ATOM 3919 C C . SER A 1 489 ? 6.934 -19.922 -7.571 1.00 79.38 489 SER A C 1
ATOM 3921 O O . SER A 1 489 ? 6.047 -20.507 -6.955 1.00 79.38 489 SER A O 1
ATOM 3923 N N . TRP A 1 490 ? 6.661 -19.000 -8.498 1.00 88.44 490 TRP A N 1
ATOM 3924 C CA . TRP A 1 490 ? 5.293 -18.579 -8.827 1.00 88.44 490 TRP A CA 1
ATOM 3925 C C . TRP A 1 490 ? 4.990 -18.556 -10.325 1.00 88.44 490 TRP A C 1
ATOM 3927 O O . TRP A 1 490 ? 3.964 -18.014 -10.730 1.00 88.44 490 TRP A O 1
ATOM 3937 N N . LYS A 1 491 ? 5.840 -19.175 -11.153 1.00 86.06 491 LYS A N 1
ATOM 3938 C CA . LYS A 1 491 ? 5.639 -19.268 -12.610 1.00 86.06 491 LYS A CA 1
ATOM 3939 C C . LYS A 1 491 ? 4.269 -19.854 -12.998 1.00 86.06 491 LYS A C 1
ATOM 3941 O O . LYS A 1 491 ? 3.712 -19.474 -14.021 1.00 86.06 491 LYS A O 1
ATOM 3946 N N . ASP A 1 492 ? 3.737 -20.752 -12.166 1.00 85.81 492 ASP A N 1
ATOM 3947 C CA . ASP A 1 492 ? 2.475 -21.462 -12.401 1.00 85.81 492 ASP A CA 1
ATOM 3948 C C . ASP A 1 492 ? 1.278 -20.795 -11.692 1.00 85.81 492 ASP A C 1
ATOM 3950 O O . ASP A 1 492 ? 0.160 -21.304 -11.757 1.00 85.81 492 ASP A O 1
ATOM 3954 N N . ILE A 1 493 ? 1.486 -19.667 -10.997 1.00 88.38 493 ILE A N 1
ATOM 3955 C CA . ILE A 1 493 ? 0.424 -18.958 -10.273 1.00 88.38 493 ILE A CA 1
ATOM 3956 C C . ILE A 1 493 ? -0.283 -17.989 -11.234 1.00 88.38 493 ILE A C 1
ATOM 3958 O O . ILE A 1 493 ? 0.350 -17.062 -11.749 1.00 88.38 493 ILE A O 1
ATOM 3962 N N . PRO A 1 494 ? -1.602 -18.134 -11.468 1.00 88.38 494 PRO A N 1
ATOM 3963 C CA . PRO A 1 494 ? -2.331 -17.252 -12.371 1.00 88.38 494 PRO A CA 1
ATOM 3964 C C . PRO A 1 494 ? -2.228 -15.777 -11.966 1.00 88.38 494 PRO A C 1
ATOM 3966 O O . PRO A 1 494 ? -2.489 -15.406 -10.823 1.00 88.38 494 PRO A O 1
ATOM 3969 N N . GLY A 1 495 ? -1.873 -14.924 -12.928 1.00 87.94 495 GLY A N 1
ATOM 3970 C CA . GLY A 1 495 ? -1.731 -13.481 -12.718 1.00 87.94 495 GLY A CA 1
ATOM 3971 C C . GLY A 1 495 ? -0.420 -13.051 -12.054 1.00 87.94 495 GLY A C 1
ATOM 3972 O O . GLY A 1 495 ? -0.197 -11.848 -11.930 1.00 87.94 495 GLY A O 1
ATOM 3973 N N . ALA A 1 496 ? 0.451 -13.986 -11.661 1.00 92.81 496 ALA A N 1
ATOM 3974 C CA . ALA A 1 496 ? 1.782 -13.661 -11.169 1.00 92.81 496 ALA A CA 1
ATOM 3975 C C . ALA A 1 496 ? 2.690 -13.203 -12.321 1.00 92.81 496 ALA A C 1
ATOM 3977 O O . ALA A 1 496 ? 2.804 -13.861 -13.355 1.00 92.81 496 ALA A O 1
ATOM 3978 N N . LEU A 1 497 ? 3.341 -12.059 -12.137 1.00 93.50 497 LEU A N 1
ATOM 3979 C CA . LEU A 1 497 ? 4.334 -11.505 -13.054 1.00 93.50 497 LEU A CA 1
ATOM 3980 C C . LEU A 1 497 ? 5.757 -11.824 -12.564 1.00 93.50 497 LEU A C 1
ATOM 3982 O O . LEU A 1 497 ? 5.956 -12.393 -11.493 1.00 93.50 497 LEU A O 1
ATOM 3986 N N . CYS A 1 498 ? 6.768 -11.454 -13.346 1.00 93.25 498 CYS A N 1
ATOM 3987 C CA . CYS A 1 498 ? 8.168 -11.502 -12.926 1.00 93.25 498 CYS A CA 1
ATOM 3988 C C . CYS A 1 498 ? 8.783 -10.119 -13.147 1.00 93.25 498 CYS A C 1
ATOM 3990 O O . CYS A 1 498 ? 9.326 -9.826 -14.211 1.00 93.25 498 CYS A O 1
ATOM 3992 N N . ILE A 1 499 ? 8.591 -9.225 -12.174 1.00 94.56 499 ILE A N 1
ATOM 3993 C CA . ILE A 1 499 ? 8.951 -7.808 -12.297 1.00 94.56 499 ILE A CA 1
ATOM 3994 C C . ILE A 1 499 ? 10.181 -7.524 -11.451 1.00 94.56 499 ILE A C 1
ATOM 3996 O O . ILE A 1 499 ? 10.185 -7.803 -10.257 1.00 94.56 499 ILE A O 1
ATOM 4000 N N . GLN A 1 500 ? 11.196 -6.916 -12.055 1.00 94.31 500 GLN A N 1
ATOM 4001 C CA . GLN A 1 500 ? 12.432 -6.556 -11.371 1.00 94.31 500 GLN A CA 1
ATOM 4002 C C . GLN A 1 500 ? 12.203 -5.495 -10.269 1.00 94.31 500 GLN A C 1
ATOM 4004 O O . GLN A 1 500 ? 11.427 -4.546 -10.428 1.00 94.31 500 GLN A O 1
ATOM 4009 N N . GLY A 1 501 ? 12.901 -5.670 -9.149 1.00 90.75 501 GLY A N 1
ATOM 4010 C CA . GLY A 1 501 ? 12.823 -4.924 -7.896 1.00 90.75 501 GLY A CA 1
ATOM 4011 C C . GLY A 1 501 ? 11.978 -5.626 -6.824 1.00 90.75 501 GLY A C 1
ATOM 4012 O O . GLY A 1 501 ? 10.760 -5.716 -6.968 1.00 90.75 501 GLY A O 1
ATOM 4013 N N . CYS A 1 502 ? 12.613 -6.095 -5.746 1.00 90.56 502 CYS A N 1
ATOM 4014 C CA . CYS A 1 502 ? 11.952 -6.687 -4.572 1.00 90.56 502 CYS A CA 1
ATOM 4015 C C . CYS A 1 502 ? 12.956 -6.739 -3.416 1.00 90.56 502 CYS A C 1
ATOM 4017 O O . CYS A 1 502 ? 13.848 -7.579 -3.449 1.00 90.56 502 CYS A O 1
ATOM 4019 N N . SER A 1 503 ? 12.897 -5.811 -2.459 1.00 87.31 503 SER A N 1
ATOM 4020 C CA . SER A 1 503 ? 13.967 -5.502 -1.490 1.00 87.31 503 SER A CA 1
ATOM 4021 C C . SER A 1 503 ? 15.282 -5.029 -2.130 1.00 87.31 503 SER A C 1
ATOM 4023 O O . SER A 1 503 ? 15.767 -3.937 -1.834 1.00 87.31 503 SER A O 1
ATOM 4025 N N . TYR A 1 504 ? 15.829 -5.789 -3.074 1.00 89.50 504 TYR A N 1
ATOM 4026 C CA . TYR A 1 504 ? 17.006 -5.459 -3.864 1.00 89.50 504 TYR A CA 1
ATOM 4027 C C . TYR A 1 504 ? 16.639 -5.159 -5.328 1.00 89.50 504 TYR A C 1
ATOM 4029 O O . TYR A 1 504 ? 15.641 -5.682 -5.843 1.00 89.50 504 TYR A O 1
ATOM 4037 N N . PRO A 1 505 ? 17.446 -4.356 -6.047 1.00 90.12 505 PRO A N 1
ATOM 4038 C CA . PRO A 1 505 ? 17.191 -4.001 -7.443 1.00 90.12 505 PRO A CA 1
ATOM 4039 C C . PRO A 1 505 ? 17.250 -5.183 -8.417 1.00 90.12 505 PRO A C 1
ATOM 4041 O O . PRO A 1 505 ? 16.604 -5.133 -9.457 1.00 90.12 505 PRO A O 1
ATOM 4044 N N . ASN A 1 506 ? 18.014 -6.236 -8.115 1.00 90.56 506 ASN A N 1
ATOM 4045 C CA . ASN A 1 506 ? 18.172 -7.422 -8.969 1.00 90.56 506 ASN A CA 1
ATOM 4046 C C . ASN A 1 506 ? 17.251 -8.594 -8.590 1.00 90.56 506 ASN A C 1
ATOM 4048 O O . ASN A 1 506 ? 17.302 -9.629 -9.245 1.00 90.56 506 ASN A O 1
ATOM 4052 N N . TRP A 1 507 ? 16.417 -8.450 -7.562 1.00 92.94 507 TRP A N 1
ATOM 4053 C CA . TRP A 1 507 ? 15.393 -9.437 -7.213 1.00 92.94 507 TRP A CA 1
ATOM 4054 C C . TRP A 1 507 ? 14.074 -9.130 -7.924 1.00 92.94 507 TRP A C 1
ATOM 4056 O O . TRP A 1 507 ? 13.929 -8.073 -8.529 1.00 92.94 507 TRP A O 1
ATOM 4066 N N . TYR A 1 508 ? 13.107 -10.042 -7.869 1.00 93.62 508 TYR A N 1
ATOM 4067 C CA . TYR A 1 508 ? 11.869 -9.985 -8.645 1.00 93.62 508 TYR A CA 1
ATOM 4068 C C . TYR A 1 508 ? 10.639 -10.192 -7.762 1.00 93.62 508 TYR A C 1
ATOM 4070 O O . TYR A 1 508 ? 10.670 -11.002 -6.841 1.00 93.62 508 TYR A O 1
ATOM 4078 N N . ARG A 1 509 ? 9.547 -9.488 -8.070 1.00 94.38 509 ARG A N 1
ATOM 4079 C CA . ARG A 1 509 ? 8.235 -9.582 -7.407 1.00 94.38 509 ARG A CA 1
ATOM 4080 C C . ARG A 1 509 ? 7.148 -10.029 -8.381 1.00 94.38 509 ARG A C 1
ATOM 4082 O O . ARG A 1 509 ? 7.307 -9.918 -9.600 1.00 94.38 509 ARG A O 1
ATOM 4089 N N . SER A 1 510 ? 6.015 -10.473 -7.836 1.00 94.69 510 SER A N 1
ATOM 4090 C CA . SER A 1 510 ? 4.913 -11.037 -8.630 1.00 94.69 510 SER A CA 1
ATOM 4091 C C . SER A 1 510 ? 3.837 -10.045 -9.090 1.00 94.69 510 SER A C 1
ATOM 4093 O O . SER A 1 510 ? 2.951 -10.422 -9.853 1.00 94.69 510 SER A O 1
ATOM 4095 N N . SER A 1 511 ? 3.889 -8.780 -8.662 1.00 93.62 511 SER A N 1
ATOM 4096 C CA . SER A 1 511 ? 2.899 -7.757 -9.026 1.00 93.62 511 SER A CA 1
ATOM 4097 C C . SER A 1 511 ? 3.497 -6.349 -8.988 1.00 93.62 511 SER A C 1
ATOM 4099 O O . SER A 1 511 ? 4.448 -6.080 -8.258 1.00 93.62 511 SER A O 1
ATOM 4101 N N . GLU A 1 512 ? 2.922 -5.418 -9.751 1.00 91.69 512 GLU A N 1
ATOM 4102 C CA . GLU A 1 512 ? 3.229 -3.989 -9.597 1.00 91.69 512 GLU A CA 1
ATOM 4103 C C . GLU A 1 512 ? 2.664 -3.420 -8.295 1.00 91.69 512 GLU A C 1
ATOM 4105 O O . GLU A 1 512 ? 3.174 -2.445 -7.759 1.00 91.69 512 GLU A O 1
ATOM 4110 N N . GLU A 1 513 ? 1.614 -4.035 -7.771 1.00 89.69 513 GLU A N 1
ATOM 4111 C CA . GLU A 1 513 ? 0.800 -3.520 -6.682 1.00 89.69 513 GLU A CA 1
ATOM 4112 C C . GLU A 1 513 ? 0.566 -4.645 -5.663 1.00 89.69 513 GLU A C 1
ATOM 4114 O O . GLU A 1 513 ? 0.108 -5.730 -6.027 1.00 89.69 513 GLU A O 1
ATOM 4119 N N . SER A 1 514 ? 0.944 -4.411 -4.404 1.00 92.56 514 SER A N 1
ATOM 4120 C CA . SER A 1 514 ? 0.898 -5.400 -3.318 1.00 92.56 514 SER A CA 1
ATOM 4121 C C . SER A 1 514 ? 0.901 -4.700 -1.966 1.00 92.56 514 SER A C 1
ATOM 4123 O O . SER A 1 514 ? 1.590 -3.688 -1.808 1.00 92.56 514 SER A O 1
ATOM 4125 N N . THR A 1 515 ? 0.217 -5.262 -0.968 1.00 89.81 515 THR A N 1
ATOM 4126 C CA . THR A 1 515 ? 0.334 -4.833 0.434 1.00 89.81 515 THR A CA 1
ATOM 4127 C C . THR A 1 515 ? 1.794 -4.850 0.901 1.00 89.81 515 THR A C 1
ATOM 4129 O O . THR A 1 515 ? 2.205 -3.915 1.579 1.00 89.81 515 THR A O 1
ATOM 4132 N N . MET A 1 516 ? 2.612 -5.814 0.450 1.00 89.56 516 MET A N 1
ATOM 4133 C CA . MET A 1 516 ? 4.053 -5.895 0.770 1.00 89.56 516 MET A CA 1
ATOM 4134 C C . MET A 1 516 ? 4.924 -4.890 0.005 1.00 89.56 516 MET A C 1
ATOM 4136 O O . MET A 1 516 ? 6.116 -4.776 0.254 1.00 89.56 516 MET A O 1
ATOM 4140 N N . ARG A 1 517 ? 4.354 -4.151 -0.953 1.00 89.31 517 ARG A N 1
ATOM 4141 C CA . ARG A 1 517 ? 5.037 -3.054 -1.656 1.00 89.31 517 ARG A CA 1
ATOM 4142 C C . ARG A 1 517 ? 4.613 -1.696 -1.109 1.00 89.31 517 ARG A C 1
ATOM 4144 O O . ARG A 1 517 ? 5.413 -0.772 -1.025 1.00 89.31 517 ARG A O 1
ATOM 4151 N N . GLN A 1 518 ? 3.323 -1.561 -0.819 1.00 85.62 518 GLN A N 1
ATOM 4152 C CA . GLN A 1 518 ? 2.691 -0.343 -0.337 1.00 85.62 518 GLN A CA 1
ATOM 4153 C C . GLN A 1 518 ? 1.617 -0.735 0.675 1.00 85.62 518 GLN A C 1
ATOM 4155 O O . GLN A 1 518 ? 0.607 -1.332 0.305 1.00 85.62 518 GLN A O 1
ATOM 4160 N N . ALA A 1 519 ? 1.794 -0.359 1.941 1.00 75.94 519 ALA A N 1
ATOM 4161 C CA . ALA A 1 519 ? 0.907 -0.785 3.027 1.00 75.94 519 ALA A CA 1
ATOM 4162 C C . ALA A 1 519 ? -0.566 -0.352 2.841 1.00 75.94 519 ALA A C 1
ATOM 4164 O O . ALA A 1 519 ? -1.475 -0.989 3.365 1.00 75.94 519 ALA A O 1
ATOM 4165 N N . TYR A 1 520 ? -0.834 0.707 2.067 1.00 75.69 520 TYR A N 1
ATOM 4166 C CA . TYR A 1 520 ? -2.197 1.149 1.740 1.00 75.69 520 TYR A CA 1
ATOM 4167 C C . TYR A 1 520 ? -2.878 0.316 0.648 1.00 75.69 520 TYR A C 1
ATOM 4169 O O . TYR A 1 520 ? -4.071 0.495 0.396 1.00 75.69 520 TYR A O 1
ATOM 4177 N N . ASN A 1 521 ? -2.144 -0.570 -0.025 1.00 82.00 521 ASN A N 1
ATOM 4178 C CA . ASN A 1 521 ? -2.722 -1.424 -1.043 1.00 82.00 521 ASN A CA 1
ATOM 4179 C C . ASN A 1 521 ? -3.674 -2.440 -0.409 1.00 82.00 521 ASN A C 1
ATOM 4181 O O . ASN A 1 521 ? -3.394 -3.033 0.641 1.00 82.00 521 ASN A O 1
ATOM 4185 N N . GLU A 1 522 ? -4.819 -2.642 -1.060 1.00 83.81 522 GLU A N 1
ATOM 4186 C CA . GLU A 1 522 ? -5.853 -3.510 -0.533 1.00 83.81 522 GLU A CA 1
ATOM 4187 C C . GLU A 1 522 ? -5.594 -5.015 -0.727 1.00 83.81 522 GLU A C 1
ATOM 4189 O O . GLU A 1 522 ? -6.243 -5.848 -0.097 1.00 83.81 522 GLU A O 1
ATOM 4194 N N . ASN A 1 523 ? -4.626 -5.382 -1.562 1.00 89.88 523 ASN A N 1
ATOM 4195 C CA . ASN A 1 523 ? -4.410 -6.771 -1.933 1.00 89.88 523 ASN A CA 1
ATOM 4196 C C . ASN A 1 523 ? -2.935 -7.147 -1.848 1.00 89.88 523 ASN A C 1
ATOM 4198 O O . ASN A 1 523 ? -2.058 -6.385 -2.249 1.00 89.88 523 ASN A O 1
ATOM 4202 N N . PHE A 1 524 ? -2.671 -8.362 -1.378 1.00 94.44 524 PHE A N 1
ATOM 4203 C CA . PHE A 1 524 ? -1.374 -9.004 -1.539 1.00 94.44 524 PHE A CA 1
ATOM 4204 C C . PHE A 1 524 ? -1.157 -9.399 -3.006 1.00 94.44 524 PHE A C 1
ATOM 4206 O O . PHE A 1 524 ? -2.112 -9.686 -3.732 1.00 94.44 524 PHE A O 1
ATOM 4213 N N . SER A 1 525 ? 0.105 -9.435 -3.437 1.00 94.56 525 SER A N 1
ATOM 4214 C CA . SER A 1 525 ? 0.477 -9.974 -4.747 1.00 94.56 525 SER A CA 1
ATOM 4215 C C . SER A 1 525 ? 0.091 -11.459 -4.882 1.00 94.56 525 SER A C 1
ATOM 4217 O O . SER A 1 525 ? -0.059 -12.141 -3.864 1.00 94.56 525 SER A O 1
ATOM 4219 N N . PRO A 1 526 ? -0.053 -12.005 -6.105 1.00 93.94 526 PRO A N 1
ATOM 4220 C CA . PRO A 1 526 ? -0.409 -13.413 -6.301 1.00 93.94 526 PRO A CA 1
ATOM 4221 C C . PRO A 1 526 ? 0.517 -14.396 -5.571 1.00 93.94 526 PRO A C 1
ATOM 4223 O O . PRO A 1 526 ? 0.025 -15.327 -4.938 1.00 93.94 526 PRO A O 1
ATOM 4226 N N . ALA A 1 527 ? 1.836 -14.157 -5.586 1.00 92.31 527 ALA A N 1
ATOM 4227 C CA . ALA A 1 527 ? 2.786 -14.984 -4.838 1.00 92.31 527 ALA A CA 1
ATOM 4228 C C . ALA A 1 527 ? 2.589 -14.854 -3.320 1.00 92.31 527 ALA A C 1
ATOM 4230 O O . ALA A 1 527 ? 2.563 -15.858 -2.614 1.00 92.31 527 ALA A O 1
ATOM 4231 N N . SER A 1 528 ? 2.384 -13.633 -2.815 1.00 93.75 528 SER A N 1
ATOM 4232 C CA . SER A 1 528 ? 2.111 -13.402 -1.391 1.00 93.75 528 SER A CA 1
ATOM 4233 C C . SER A 1 528 ? 0.810 -14.074 -0.933 1.00 93.75 528 SER A C 1
ATOM 4235 O O . SER A 1 528 ? 0.782 -14.686 0.131 1.00 93.75 528 SER A O 1
ATOM 4237 N N . LEU A 1 529 ? -0.261 -14.008 -1.734 1.00 93.25 529 LEU A N 1
ATOM 4238 C CA . LEU A 1 529 ? -1.532 -14.681 -1.445 1.00 93.25 529 LEU A CA 1
ATOM 4239 C C . LEU A 1 529 ? -1.365 -16.200 -1.365 1.00 93.25 529 LEU A C 1
ATOM 4241 O O . LEU A 1 529 ? -1.881 -16.814 -0.435 1.00 93.25 529 LEU A O 1
ATOM 4245 N N . ASP A 1 530 ? -0.660 -16.798 -2.324 1.00 89.94 530 ASP A N 1
ATOM 4246 C CA . ASP A 1 530 ? -0.384 -18.236 -2.341 1.00 89.94 530 ASP A CA 1
ATOM 4247 C C . ASP A 1 530 ? 0.407 -18.679 -1.105 1.00 89.94 530 ASP A C 1
ATOM 4249 O O . ASP A 1 530 ? -0.015 -19.595 -0.397 1.00 89.94 530 ASP A O 1
ATOM 4253 N N . ILE A 1 531 ? 1.490 -17.966 -0.780 1.00 87.50 531 ILE A N 1
ATOM 4254 C CA . ILE A 1 531 ? 2.305 -18.242 0.408 1.00 87.50 531 ILE A CA 1
ATOM 4255 C C . ILE A 1 531 ? 1.456 -18.134 1.678 1.00 87.50 531 ILE A C 1
ATOM 4257 O O . ILE A 1 531 ? 1.469 -19.047 2.502 1.00 87.50 531 ILE A O 1
ATOM 4261 N N . LEU A 1 532 ? 0.685 -17.054 1.843 1.00 90.56 532 LEU A N 1
ATOM 4262 C CA . LEU A 1 532 ? -0.178 -16.876 3.013 1.00 90.56 532 LEU A CA 1
ATOM 4263 C C . LEU A 1 532 ? -1.220 -17.993 3.128 1.00 90.56 532 LEU A C 1
ATOM 4265 O O . LEU A 1 532 ? -1.403 -18.531 4.219 1.00 90.56 532 LEU A O 1
ATOM 4269 N N . ARG A 1 533 ? -1.871 -18.384 2.023 1.00 90.38 533 ARG A N 1
ATOM 4270 C CA . ARG A 1 533 ? -2.835 -19.496 2.017 1.00 90.38 533 ARG A CA 1
ATOM 4271 C C . ARG A 1 533 ? -2.186 -20.801 2.449 1.00 90.38 533 ARG A C 1
ATOM 4273 O O . ARG A 1 533 ? -2.716 -21.437 3.353 1.00 90.38 533 ARG A O 1
ATOM 4280 N N . ARG A 1 534 ? -1.033 -21.166 1.878 1.00 82.69 534 ARG A N 1
ATOM 4281 C CA . ARG A 1 534 ? -0.290 -22.372 2.280 1.00 82.69 534 ARG A CA 1
ATOM 4282 C C . ARG A 1 534 ? 0.040 -22.339 3.770 1.00 82.69 534 ARG A C 1
ATOM 4284 O O . ARG A 1 534 ? -0.304 -23.258 4.507 1.00 82.69 534 ARG A O 1
ATOM 4291 N N . ARG A 1 535 ? 0.603 -21.232 4.266 1.00 84.12 535 ARG A N 1
ATOM 4292 C CA . ARG A 1 535 ? 0.978 -21.104 5.686 1.00 84.12 535 ARG A CA 1
ATOM 4293 C C . ARG A 1 535 ? -0.232 -21.143 6.633 1.00 84.12 535 ARG A C 1
ATOM 4295 O O . ARG A 1 535 ? -0.113 -21.694 7.728 1.00 84.12 535 ARG A O 1
ATOM 4302 N N . LEU A 1 536 ? -1.386 -20.608 6.233 1.00 86.69 536 LEU A N 1
ATOM 4303 C CA . LEU A 1 536 ? -2.637 -20.705 6.997 1.00 86.69 536 LEU A CA 1
ATOM 4304 C C . LEU A 1 536 ? -3.228 -22.122 6.945 1.00 86.69 536 LEU A C 1
ATOM 4306 O O . LEU A 1 536 ? -3.639 -22.642 7.980 1.00 86.69 536 LEU A O 1
ATOM 4310 N N . LEU A 1 537 ? -3.202 -22.783 5.785 1.00 83.50 537 LEU A N 1
ATOM 4311 C CA . LEU A 1 537 ? -3.688 -24.154 5.613 1.00 83.50 537 LEU A CA 1
ATOM 4312 C C . LEU A 1 537 ? -2.932 -25.160 6.483 1.00 83.50 537 LEU A C 1
ATOM 4314 O O . LEU A 1 537 ? -3.578 -26.055 7.029 1.00 83.50 537 LEU A O 1
ATOM 4318 N N . ARG A 1 538 ? -1.629 -24.957 6.730 1.00 77.94 538 ARG A N 1
ATOM 4319 C CA . ARG A 1 538 ? -0.846 -25.767 7.690 1.00 77.94 538 ARG A CA 1
ATOM 4320 C C . ARG A 1 538 ? -1.435 -25.790 9.102 1.00 77.94 538 ARG A C 1
ATOM 4322 O O . ARG A 1 538 ? -1.250 -26.760 9.825 1.00 77.94 538 ARG A O 1
ATOM 4329 N N . HIS A 1 539 ? -2.203 -24.773 9.498 1.00 77.06 539 HIS A N 1
ATOM 4330 C CA . HIS A 1 539 ? -2.902 -24.760 10.792 1.00 77.06 539 HIS A CA 1
ATOM 4331 C C . HIS A 1 539 ? -4.197 -25.597 10.783 1.00 77.06 539 HIS A C 1
ATOM 4333 O O . HIS A 1 539 ? -4.840 -25.784 11.813 1.00 77.06 539 HIS A O 1
ATOM 4339 N N . THR A 1 540 ? -4.589 -26.130 9.624 1.00 74.25 540 THR A N 1
ATOM 4340 C CA . THR A 1 540 ? -5.843 -26.873 9.419 1.00 74.25 540 THR A CA 1
ATOM 4341 C C . THR A 1 540 ? -5.661 -28.265 8.835 1.00 74.25 540 THR A C 1
ATOM 4343 O O . THR A 1 540 ? -6.640 -29.017 8.765 1.00 74.25 540 THR A O 1
ATOM 4346 N N . GLN A 1 541 ? -4.448 -28.610 8.412 1.00 78.44 541 GLN A N 1
ATOM 4347 C CA . GLN A 1 541 ? -4.109 -29.830 7.684 1.00 78.44 541 GLN A CA 1
ATOM 4348 C C . GLN A 1 541 ? -2.751 -30.371 8.161 1.00 78.44 541 GLN A C 1
ATOM 4350 O O . GLN A 1 541 ? -2.033 -29.660 8.871 1.00 78.44 541 GLN A O 1
ATOM 4355 N N . PRO A 1 542 ? -2.421 -31.636 7.858 1.00 82.50 542 PRO A N 1
ATOM 4356 C CA . PRO A 1 542 ? -1.058 -32.135 7.983 1.00 82.50 542 PRO A CA 1
ATOM 4357 C C . PRO A 1 542 ? -0.114 -31.418 7.009 1.00 82.50 542 PRO A C 1
ATOM 4359 O O . PRO A 1 542 ? -0.565 -30.836 6.028 1.00 82.50 542 PRO A O 1
ATOM 4362 N N . GLU A 1 543 ? 1.182 -31.456 7.302 1.00 86.38 543 GLU A N 1
ATOM 4363 C CA . GLU A 1 543 ? 2.238 -30.935 6.428 1.00 86.38 543 GLU A CA 1
ATOM 4364 C C . GLU A 1 543 ? 3.498 -31.764 6.662 1.00 86.38 543 GLU A C 1
ATOM 4366 O O . GLU A 1 543 ? 4.258 -31.511 7.598 1.00 86.38 543 GLU A O 1
ATOM 4371 N N . PHE A 1 544 ? 3.700 -32.788 5.856 1.00 88.88 544 PHE A N 1
ATOM 4372 C CA . PHE A 1 544 ? 4.971 -33.468 5.752 1.00 88.88 544 PHE A CA 1
ATOM 4373 C C . PHE A 1 544 ? 6.010 -32.550 5.113 1.00 88.88 544 PHE A C 1
ATOM 4375 O O . PHE A 1 544 ? 5.767 -31.766 4.215 1.00 88.88 544 PHE A O 1
ATOM 4382 N N . VAL A 1 545 ? 7.211 -32.592 5.671 1.00 89.62 545 VAL A N 1
ATOM 4383 C CA . VAL A 1 545 ? 8.384 -31.947 5.098 1.00 89.62 545 VAL A CA 1
ATOM 4384 C C . VAL A 1 545 ? 9.580 -32.850 5.322 1.00 89.62 545 VAL A C 1
ATOM 4386 O O . VAL A 1 545 ? 9.663 -33.563 6.331 1.00 89.62 545 VAL A O 1
ATOM 4389 N N . THR A 1 546 ? 10.562 -32.775 4.430 1.00 89.50 546 THR A N 1
ATOM 4390 C CA . THR A 1 546 ? 11.848 -33.424 4.692 1.00 89.50 546 THR A CA 1
ATOM 4391 C C . THR A 1 546 ? 12.666 -32.585 5.681 1.00 89.50 546 THR A C 1
ATOM 4393 O O . THR A 1 546 ? 13.048 -31.443 5.417 1.00 89.50 546 THR A O 1
ATOM 4396 N N . GLY A 1 547 ? 12.923 -33.163 6.854 1.00 87.50 547 GLY A N 1
ATOM 4397 C CA . GLY A 1 547 ? 13.615 -32.558 7.988 1.00 87.50 547 GLY A CA 1
ATOM 4398 C C . GLY A 1 547 ? 15.141 -32.605 7.875 1.00 87.50 547 GLY A C 1
ATOM 4399 O O . GLY A 1 547 ? 15.753 -32.027 6.967 1.00 87.50 547 GLY A O 1
ATOM 4400 N N . SER A 1 548 ? 15.791 -33.213 8.866 1.00 86.88 548 SER A N 1
ATOM 4401 C CA . SER A 1 548 ? 17.245 -33.375 8.873 1.00 86.88 548 SER A CA 1
ATOM 4402 C C . SER A 1 548 ? 17.708 -34.458 7.889 1.00 86.88 548 SER A C 1
ATOM 4404 O O . SER A 1 548 ? 17.083 -35.508 7.744 1.00 86.88 548 SER A O 1
ATOM 4406 N N . LEU A 1 549 ? 18.828 -34.191 7.214 1.00 89.06 549 LEU A N 1
ATOM 4407 C CA . LEU A 1 549 ? 19.549 -35.165 6.396 1.00 89.06 549 LEU A CA 1
ATOM 4408 C C . LEU A 1 549 ? 20.869 -35.482 7.086 1.00 89.06 549 LEU A C 1
ATOM 4410 O O . LEU A 1 549 ? 21.461 -34.606 7.718 1.00 89.06 549 LEU A O 1
ATOM 4414 N N . GLY A 1 550 ? 21.328 -36.724 6.982 1.00 85.75 550 GLY A N 1
ATOM 4415 C CA . GLY A 1 550 ? 22.595 -37.129 7.580 1.00 85.75 550 GLY A CA 1
ATOM 4416 C C . GLY A 1 550 ? 23.295 -38.202 6.771 1.00 85.75 550 GLY A C 1
ATOM 4417 O O . GLY A 1 550 ? 22.641 -39.090 6.230 1.00 85.75 550 GLY A O 1
ATOM 4418 N N . ILE A 1 551 ? 24.621 -38.133 6.745 1.00 85.25 551 ILE A N 1
ATOM 4419 C CA . ILE A 1 551 ? 25.501 -39.126 6.132 1.00 85.25 551 ILE A CA 1
ATOM 4420 C C . ILE A 1 551 ? 26.373 -39.688 7.251 1.00 85.25 551 ILE A C 1
ATOM 4422 O O . ILE A 1 551 ? 26.976 -38.917 7.992 1.00 85.25 551 ILE A O 1
ATOM 4426 N N . ASN A 1 552 ? 26.421 -41.013 7.393 1.00 83.06 552 ASN A N 1
ATOM 4427 C CA . ASN A 1 552 ? 27.288 -41.678 8.368 1.00 83.06 552 ASN A CA 1
ATOM 4428 C C . ASN A 1 552 ? 28.210 -42.677 7.667 1.00 83.06 552 ASN A C 1
ATOM 4430 O O . ASN A 1 552 ? 27.804 -43.321 6.698 1.00 83.06 552 ASN A O 1
ATOM 4434 N N . TRP A 1 553 ? 29.416 -42.855 8.201 1.00 81.44 553 TRP A N 1
ATOM 4435 C CA . TRP A 1 553 ? 30.422 -43.786 7.691 1.00 81.44 553 TRP A CA 1
ATOM 4436 C C . TRP A 1 553 ? 31.065 -44.591 8.814 1.00 81.44 553 TRP A C 1
ATOM 4438 O O . TRP A 1 553 ? 31.207 -44.131 9.945 1.00 81.44 553 TRP A O 1
ATOM 4448 N N . ASN A 1 554 ? 31.458 -45.822 8.495 1.00 62.00 554 ASN A N 1
ATOM 4449 C CA . ASN A 1 554 ? 31.848 -46.823 9.491 1.00 62.00 554 ASN A CA 1
ATOM 4450 C C . ASN A 1 554 ? 33.337 -46.794 9.897 1.00 62.00 554 ASN A C 1
ATOM 4452 O O . ASN A 1 554 ? 33.815 -47.766 10.484 1.00 62.00 554 ASN A O 1
ATOM 4456 N N . LYS A 1 555 ? 34.097 -45.725 9.614 1.00 60.19 555 LYS A N 1
ATOM 4457 C CA . LYS A 1 555 ? 35.524 -45.647 9.986 1.00 60.19 555 LYS A CA 1
ATOM 4458 C C . LYS A 1 555 ? 35.938 -44.269 10.514 1.00 60.19 555 LYS A C 1
ATOM 4460 O O . LYS A 1 555 ? 36.058 -43.337 9.727 1.00 60.19 555 LYS A O 1
ATOM 4465 N N . PRO A 1 556 ? 36.260 -44.126 11.813 1.00 51.03 556 PRO A N 1
ATOM 4466 C CA . PRO A 1 556 ? 37.127 -43.044 12.252 1.00 51.03 556 PRO A CA 1
ATOM 4467 C C . PRO A 1 556 ? 38.564 -43.380 11.830 1.00 51.03 556 PRO A C 1
ATOM 4469 O O . PRO A 1 556 ? 39.165 -44.328 12.338 1.00 51.03 556 PRO A O 1
ATOM 4472 N N . HIS A 1 557 ? 39.125 -42.624 10.888 1.00 52.03 557 HIS A N 1
ATOM 4473 C CA . HIS A 1 557 ? 40.564 -42.656 10.643 1.00 52.03 557 HIS A CA 1
ATOM 4474 C C . HIS A 1 557 ? 41.279 -42.032 11.856 1.00 52.03 557 HIS A C 1
ATOM 4476 O O . HIS A 1 557 ? 40.997 -40.880 12.191 1.00 52.03 557 HIS A O 1
ATOM 4482 N N . PRO A 1 558 ? 42.183 -42.747 12.554 1.00 43.09 558 PRO A N 1
ATOM 4483 C CA . PRO A 1 558 ? 42.905 -42.162 13.676 1.00 43.09 558 PRO A CA 1
ATOM 4484 C C . PRO A 1 558 ? 43.819 -41.038 13.165 1.00 43.09 558 PRO A C 1
ATOM 4486 O O . PRO A 1 558 ? 44.820 -41.300 12.505 1.00 43.09 558 PRO A O 1
ATOM 4489 N N . GLY A 1 559 ? 43.457 -39.787 13.468 1.00 50.44 559 GLY A N 1
ATOM 4490 C CA . GLY A 1 559 ? 44.276 -38.597 13.203 1.00 50.44 559 GLY A CA 1
ATOM 4491 C C . GLY A 1 559 ? 43.824 -37.685 12.056 1.00 50.44 559 GLY A C 1
ATOM 4492 O O . GLY A 1 559 ? 44.537 -36.730 11.763 1.00 50.44 559 GLY A O 1
ATOM 4493 N N . ILE A 1 560 ? 42.668 -37.929 11.426 1.00 48.06 560 ILE A N 1
ATOM 4494 C CA . ILE A 1 560 ? 42.104 -37.057 10.380 1.00 48.06 560 ILE A CA 1
ATOM 4495 C C . ILE A 1 560 ? 40.729 -36.548 10.841 1.00 48.06 560 ILE A C 1
ATOM 4497 O O . ILE A 1 560 ? 40.023 -37.239 11.576 1.00 48.06 560 ILE A O 1
ATOM 4501 N N . ASN A 1 561 ? 40.396 -35.310 10.460 1.00 45.38 561 ASN A N 1
ATOM 4502 C CA . ASN A 1 561 ? 39.094 -34.659 10.657 1.00 45.38 561 ASN A CA 1
ATOM 4503 C C . ASN A 1 561 ? 37.933 -35.626 10.300 1.00 45.38 561 ASN A C 1
ATOM 4505 O O . ASN A 1 561 ? 38.145 -36.516 9.476 1.00 45.38 561 ASN A O 1
ATOM 4509 N N . PRO A 1 562 ? 36.720 -35.493 10.872 1.00 59.06 562 PRO A N 1
ATOM 4510 C CA . PRO A 1 562 ? 35.597 -36.389 10.596 1.00 59.06 562 PRO A CA 1
ATOM 4511 C C . PRO A 1 562 ? 35.016 -36.119 9.197 1.00 59.06 562 PRO A C 1
ATOM 4513 O O . PRO A 1 562 ? 33.910 -35.605 9.056 1.00 59.06 562 PRO A O 1
ATOM 4516 N N . GLU A 1 563 ? 35.772 -36.459 8.160 1.00 71.00 563 GLU A N 1
ATOM 4517 C CA . GLU A 1 563 ? 35.419 -36.319 6.750 1.00 71.00 563 GLU A CA 1
ATOM 4518 C C . GLU A 1 563 ? 35.356 -37.708 6.099 1.00 71.00 563 GLU A C 1
ATOM 4520 O O . GLU A 1 563 ? 36.086 -38.624 6.485 1.00 71.00 563 GLU A O 1
ATOM 4525 N N . ALA A 1 564 ? 34.454 -37.881 5.130 1.00 80.94 564 ALA A N 1
ATOM 4526 C CA . ALA A 1 564 ? 34.329 -39.121 4.370 1.00 80.94 564 ALA A CA 1
ATOM 4527 C C . ALA A 1 564 ? 35.449 -39.221 3.323 1.00 80.94 564 ALA A C 1
ATOM 4529 O O . ALA A 1 564 ? 35.712 -38.255 2.601 1.00 80.94 564 ALA A O 1
ATOM 4530 N N . HIS A 1 565 ? 36.071 -40.393 3.201 1.00 86.94 565 HIS A N 1
ATOM 4531 C CA . HIS A 1 565 ? 37.129 -40.652 2.229 1.00 86.94 565 HIS A CA 1
ATOM 4532 C C . HIS A 1 565 ? 36.710 -41.671 1.169 1.00 86.94 565 HIS A C 1
ATOM 4534 O O . HIS A 1 565 ? 35.841 -42.519 1.372 1.00 86.94 565 HIS A O 1
ATOM 4540 N N . GLU A 1 566 ? 37.374 -41.607 0.019 1.00 88.31 566 GLU A N 1
ATOM 4541 C CA . GLU A 1 566 ? 37.217 -42.587 -1.048 1.00 88.31 566 GLU A CA 1
ATOM 4542 C C . GLU A 1 566 ? 37.441 -44.019 -0.533 1.00 88.31 566 GLU A C 1
ATOM 4544 O O . GLU A 1 566 ? 38.447 -44.326 0.120 1.00 88.31 566 GLU A O 1
ATOM 4549 N N . GLY A 1 567 ? 36.494 -44.904 -0.843 1.00 86.75 567 GLY A N 1
ATOM 4550 C CA . GLY A 1 567 ? 36.469 -46.287 -0.373 1.00 86.75 567 GLY A CA 1
ATOM 4551 C C . GLY A 1 567 ? 35.716 -46.510 0.944 1.00 86.75 567 GLY A C 1
ATOM 4552 O O . GLY A 1 567 ? 35.553 -47.668 1.342 1.00 86.75 567 GLY A O 1
ATOM 4553 N N . ASP A 1 568 ? 35.241 -45.459 1.617 1.00 87.44 568 ASP A N 1
ATOM 4554 C CA . ASP A 1 568 ? 34.371 -45.606 2.785 1.00 87.44 568 ASP A CA 1
ATOM 4555 C C . ASP A 1 568 ? 32.977 -46.091 2.385 1.00 87.44 568 ASP A C 1
ATOM 4557 O O . ASP A 1 568 ? 32.432 -45.720 1.348 1.00 87.44 568 ASP A O 1
ATOM 4561 N N . THR A 1 569 ? 32.365 -46.923 3.227 1.00 89.19 569 THR A N 1
ATOM 4562 C CA . THR A 1 569 ? 30.958 -47.301 3.055 1.00 89.19 569 THR A CA 1
ATOM 4563 C C . THR A 1 569 ? 30.078 -46.270 3.744 1.00 89.19 569 THR A C 1
ATOM 4565 O O . THR A 1 569 ? 30.143 -46.135 4.971 1.00 89.19 569 THR A O 1
ATOM 4568 N N . LEU A 1 570 ? 29.255 -45.569 2.963 1.00 88.12 570 LEU A N 1
ATOM 4569 C CA . LEU A 1 570 ? 28.352 -44.541 3.474 1.00 88.12 570 LEU A CA 1
ATOM 4570 C C . LEU A 1 570 ? 26.935 -45.085 3.666 1.00 88.12 570 LEU A C 1
ATOM 4572 O O . LEU A 1 570 ? 26.442 -45.934 2.921 1.00 88.12 570 LEU A O 1
ATOM 4576 N N . SER A 1 571 ? 26.279 -44.553 4.687 1.00 89.38 571 SER A N 1
ATOM 4577 C CA . SER A 1 571 ? 24.861 -44.732 4.969 1.00 89.38 571 SER A CA 1
ATOM 4578 C C . SER A 1 571 ? 24.192 -43.368 4.998 1.00 89.38 571 SER A C 1
ATOM 4580 O O . SER A 1 571 ? 24.784 -42.375 5.427 1.00 89.38 571 SER A O 1
ATOM 4582 N N . PHE A 1 572 ? 22.951 -43.325 4.536 1.00 91.62 572 PHE A N 1
ATOM 4583 C CA . PHE A 1 572 ? 22.211 -42.088 4.351 1.00 91.62 572 PHE A CA 1
ATOM 4584 C C . PHE A 1 572 ? 20.998 -42.086 5.255 1.00 91.62 572 PHE A C 1
ATOM 4586 O O . PHE A 1 572 ? 20.337 -43.105 5.416 1.00 91.62 572 PHE A O 1
ATOM 4593 N N . SER A 1 573 ? 20.675 -40.950 5.846 1.00 91.75 573 SER A N 1
ATOM 4594 C CA . SER A 1 573 ? 19.493 -40.801 6.677 1.00 91.75 573 SER A CA 1
ATOM 4595 C C . SER A 1 573 ? 18.708 -39.570 6.288 1.00 91.75 573 SER A C 1
ATOM 4597 O O . SER A 1 573 ? 19.275 -38.548 5.903 1.00 91.75 573 SER A O 1
ATOM 4599 N N . GLY A 1 574 ? 17.397 -39.692 6.414 1.00 92.00 574 GLY A N 1
ATOM 4600 C CA . GLY A 1 574 ? 16.450 -38.619 6.193 1.00 92.00 574 GLY A CA 1
ATOM 4601 C C . GLY A 1 574 ? 15.342 -38.702 7.221 1.00 92.00 574 GLY A C 1
ATOM 4602 O O . GLY A 1 574 ? 15.090 -39.755 7.809 1.00 92.00 574 GLY A O 1
ATOM 4603 N N . GLU A 1 575 ? 14.686 -37.581 7.439 1.00 93.56 575 GLU A N 1
ATOM 4604 C CA . GLU A 1 575 ? 13.626 -37.437 8.419 1.00 93.56 575 GLU A CA 1
ATOM 4605 C C . GLU A 1 575 ? 12.386 -36.877 7.740 1.00 93.56 575 GLU A C 1
ATOM 4607 O O . GLU A 1 575 ? 12.472 -35.886 7.022 1.00 93.56 575 GLU A O 1
ATOM 4612 N N . THR A 1 576 ? 11.241 -37.513 7.963 1.00 94.00 576 THR A N 1
ATOM 4613 C CA . THR A 1 576 ? 9.939 -36.931 7.629 1.00 94.00 576 THR A CA 1
ATOM 4614 C C . THR A 1 576 ? 9.397 -36.244 8.865 1.00 94.00 576 THR A C 1
ATOM 4616 O O . THR A 1 576 ? 9.340 -36.868 9.925 1.00 94.00 576 THR A O 1
ATOM 4619 N N . TRP A 1 577 ? 8.983 -34.989 8.735 1.00 90.31 577 TRP A N 1
ATOM 4620 C CA . TRP A 1 577 ? 8.459 -34.203 9.843 1.00 90.31 577 TRP A CA 1
ATOM 4621 C C . TRP A 1 577 ? 7.056 -33.700 9.526 1.00 90.31 577 TRP A C 1
ATOM 4623 O O . TRP A 1 577 ? 6.870 -33.106 8.472 1.00 90.31 577 TRP A O 1
ATOM 4633 N N . ASN A 1 578 ? 6.084 -33.913 10.418 1.00 89.50 578 ASN A N 1
ATOM 4634 C CA . ASN A 1 578 ? 4.758 -33.317 10.265 1.00 89.50 578 ASN A CA 1
ATOM 4635 C C . ASN A 1 578 ? 4.718 -31.938 10.939 1.00 89.50 578 ASN A C 1
ATOM 4637 O O . ASN A 1 578 ? 4.539 -31.846 12.149 1.00 89.50 578 ASN A O 1
ATOM 4641 N N . ARG A 1 579 ? 4.869 -30.868 10.160 1.00 82.44 579 ARG A N 1
ATOM 4642 C CA . ARG A 1 579 ? 4.750 -29.467 10.598 1.00 82.44 579 ARG A CA 1
ATOM 4643 C C . ARG A 1 579 ? 3.314 -28.937 10.583 1.00 82.44 579 ARG A C 1
ATOM 4645 O O . ARG A 1 579 ? 3.094 -27.756 10.854 1.00 82.44 579 ARG A O 1
ATOM 4652 N N . GLY A 1 580 ? 2.347 -29.769 10.210 1.00 80.81 580 GLY A N 1
ATOM 4653 C CA . GLY A 1 580 ? 0.941 -29.401 10.159 1.00 80.81 580 GLY A CA 1
ATOM 4654 C C . GLY A 1 580 ? 0.268 -29.561 11.517 1.00 80.81 580 GLY A C 1
ATOM 4655 O O . GLY A 1 580 ? 0.677 -30.365 12.352 1.00 80.81 580 GLY A O 1
ATOM 4656 N N . ALA A 1 581 ? -0.822 -28.832 11.735 1.00 74.12 581 ALA A N 1
ATOM 4657 C CA . ALA A 1 581 ? -1.581 -28.883 12.985 1.00 74.12 581 ALA A CA 1
ATOM 4658 C C . ALA A 1 581 ? -2.485 -30.124 13.109 1.00 74.12 581 ALA A C 1
ATOM 4660 O O . ALA A 1 581 ? -3.094 -30.342 14.159 1.00 74.12 581 ALA A O 1
ATOM 4661 N N . LYS A 1 582 ? -2.602 -30.949 12.058 1.00 80.31 582 LYS A N 1
ATOM 4662 C CA . LYS A 1 582 ? -3.337 -32.223 12.097 1.00 80.31 582 LYS A CA 1
ATOM 4663 C C . LYS A 1 582 ? -2.412 -33.420 11.952 1.00 80.31 582 LYS A C 1
ATOM 4665 O O . LYS A 1 582 ? -1.391 -33.361 11.279 1.00 80.31 582 LYS A O 1
ATOM 4670 N N . ALA A 1 583 ? -2.817 -34.532 12.560 1.00 84.75 583 ALA A N 1
ATOM 4671 C CA . ALA A 1 583 ? -2.149 -35.808 12.359 1.00 84.75 583 ALA A CA 1
ATOM 4672 C C . ALA A 1 583 ? -2.282 -36.259 10.897 1.00 84.75 583 ALA A C 1
ATOM 4674 O O . ALA A 1 583 ? -3.374 -36.201 10.327 1.00 84.75 583 ALA A O 1
ATOM 4675 N N . ALA A 1 584 ? -1.180 -36.723 10.320 1.00 87.69 584 ALA A N 1
ATOM 4676 C CA . ALA A 1 584 ? -1.146 -37.311 8.991 1.00 87.69 584 ALA A CA 1
ATOM 4677 C C . ALA A 1 584 ? -1.362 -38.826 9.046 1.00 87.69 584 ALA A C 1
ATOM 4679 O O . ALA A 1 584 ? -0.977 -39.493 10.013 1.00 87.69 584 ALA A O 1
ATOM 4680 N N . GLY A 1 585 ? -1.927 -39.372 7.969 1.00 86.56 585 GLY A N 1
ATOM 4681 C CA . GLY A 1 585 ? -1.905 -40.810 7.712 1.00 86.56 585 GLY A CA 1
ATOM 4682 C C . GLY A 1 585 ? -0.500 -41.316 7.346 1.00 86.56 585 GLY A C 1
ATOM 4683 O O . GLY A 1 585 ? 0.425 -40.518 7.198 1.00 86.56 585 GLY A O 1
ATOM 4684 N N . PRO A 1 586 ? -0.319 -42.641 7.221 1.00 91.19 586 PRO A N 1
ATOM 4685 C CA . PRO A 1 586 ? 0.942 -43.219 6.769 1.00 91.19 586 PRO A CA 1
ATOM 4686 C C . PRO A 1 586 ? 1.229 -42.876 5.301 1.00 91.19 586 PRO A C 1
ATOM 4688 O O . PRO A 1 586 ? 0.306 -42.766 4.494 1.00 91.19 586 PRO A O 1
ATOM 4691 N N . SER A 1 587 ? 2.512 -42.779 4.957 1.00 94.06 587 SER A N 1
ATOM 4692 C CA . SER A 1 587 ? 2.994 -42.593 3.584 1.00 94.06 587 SER A CA 1
ATOM 4693 C C . SER A 1 587 ? 4.360 -43.271 3.379 1.00 94.06 587 SER A C 1
ATOM 4695 O O . SER A 1 587 ? 4.697 -44.221 4.088 1.00 94.06 587 SER A O 1
ATOM 4697 N N . PHE A 1 588 ? 5.151 -42.820 2.407 1.00 94.31 588 PHE A N 1
ATOM 4698 C CA . PHE A 1 588 ? 6.468 -43.325 2.062 1.00 94.31 588 PHE A CA 1
ATOM 4699 C C . PHE A 1 588 ? 7.460 -42.179 1.884 1.00 94.31 588 PHE A C 1
ATOM 4701 O O . PHE A 1 588 ? 7.119 -41.116 1.370 1.00 94.31 588 PHE A O 1
ATOM 4708 N N . MET A 1 589 ? 8.716 -42.430 2.244 1.00 95.19 589 MET A N 1
ATOM 4709 C CA . MET A 1 589 ? 9.842 -41.564 1.898 1.00 95.19 589 MET A CA 1
ATOM 4710 C C . MET A 1 589 ? 10.866 -42.335 1.069 1.00 95.19 589 MET A C 1
ATOM 4712 O O . MET A 1 589 ? 10.971 -43.559 1.165 1.00 95.19 589 MET A O 1
ATOM 4716 N N . SER A 1 590 ? 11.627 -41.623 0.249 1.00 95.38 590 SER A N 1
ATOM 4717 C CA . SER A 1 590 ? 12.678 -42.185 -0.598 1.00 95.38 590 SER A CA 1
ATOM 4718 C C . SER A 1 590 ? 13.797 -41.172 -0.754 1.00 95.38 590 SER A C 1
ATOM 4720 O O . SER A 1 590 ? 13.565 -39.972 -0.638 1.00 95.38 590 SER A O 1
ATOM 4722 N N . GLY A 1 591 ? 15.004 -41.638 -1.051 1.00 94.06 591 GLY A N 1
ATOM 4723 C CA . GLY A 1 591 ? 16.102 -40.753 -1.421 1.00 94.06 591 GLY A CA 1
ATOM 4724 C C . GLY A 1 591 ? 16.701 -41.086 -2.774 1.00 94.06 591 GLY A C 1
ATOM 4725 O O . GLY A 1 591 ? 16.367 -42.102 -3.385 1.00 94.06 591 GLY A O 1
ATOM 4726 N N . ARG A 1 592 ? 17.600 -40.227 -3.231 1.00 95.19 592 ARG A N 1
ATOM 4727 C CA . ARG A 1 592 ? 18.386 -40.392 -4.451 1.00 95.19 592 ARG A CA 1
ATOM 4728 C C . ARG A 1 592 ? 19.758 -39.741 -4.289 1.00 95.19 592 ARG A C 1
ATOM 4730 O O . ARG A 1 592 ? 19.907 -38.802 -3.511 1.00 95.19 592 ARG A O 1
ATOM 4737 N N . LEU A 1 593 ? 20.751 -40.280 -4.981 1.00 94.69 593 LEU A N 1
ATOM 4738 C CA . LEU A 1 593 ? 22.137 -39.828 -4.962 1.00 94.69 593 LEU A CA 1
ATOM 4739 C C . LEU A 1 593 ? 22.578 -39.545 -6.399 1.00 94.69 593 LEU A C 1
ATOM 4741 O O . LEU A 1 593 ? 22.431 -40.408 -7.263 1.00 94.69 593 LEU A O 1
ATOM 4745 N N . ASP A 1 594 ? 23.075 -38.336 -6.616 1.00 95.19 594 ASP A N 1
ATOM 4746 C CA . ASP A 1 594 ? 23.766 -37.880 -7.821 1.00 95.19 594 ASP A CA 1
ATOM 4747 C C . ASP A 1 594 ? 25.264 -37.927 -7.512 1.00 95.19 594 ASP A C 1
ATOM 4749 O O . ASP A 1 594 ? 25.755 -37.252 -6.593 1.00 95.19 594 ASP A O 1
ATOM 4753 N N . ILE A 1 595 ? 25.947 -38.828 -8.209 1.00 92.88 595 ILE A N 1
ATOM 4754 C CA . ILE A 1 595 ? 27.375 -39.062 -8.090 1.00 92.88 595 ILE A CA 1
ATOM 4755 C C . ILE A 1 595 ? 28.076 -38.079 -9.026 1.00 92.88 595 ILE A C 1
ATOM 4757 O O . ILE A 1 595 ? 27.718 -37.929 -10.187 1.00 92.88 595 ILE A O 1
ATOM 4761 N N . ASP A 1 596 ? 29.104 -37.408 -8.514 1.00 90.69 596 ASP A N 1
ATOM 4762 C CA . ASP A 1 596 ? 29.879 -36.375 -9.211 1.00 90.69 596 ASP A CA 1
ATOM 4763 C C . ASP A 1 596 ? 29.123 -35.053 -9.470 1.00 90.69 596 ASP A C 1
ATOM 4765 O O . ASP A 1 596 ? 29.713 -34.100 -9.990 1.00 90.69 596 ASP A O 1
ATOM 4769 N N . SER A 1 597 ? 27.870 -34.930 -9.009 1.00 88.62 597 SER A N 1
ATOM 4770 C CA . SER A 1 597 ? 27.047 -33.713 -9.125 1.00 88.62 597 SER A CA 1
ATOM 4771 C C . SER A 1 597 ? 26.854 -33.276 -10.580 1.00 88.62 597 SER A C 1
ATOM 4773 O O . SER A 1 597 ? 26.909 -32.079 -10.889 1.00 88.62 597 SER A O 1
ATOM 4775 N N . ASP A 1 598 ? 26.677 -34.240 -11.488 1.00 89.94 598 ASP A N 1
ATOM 4776 C CA . ASP A 1 598 ? 26.562 -33.997 -12.932 1.00 89.94 598 ASP A CA 1
ATOM 4777 C C . ASP A 1 598 ? 25.130 -33.623 -13.367 1.00 89.94 598 ASP A C 1
ATOM 4779 O O . ASP A 1 598 ? 24.881 -33.316 -14.540 1.00 89.94 598 ASP A O 1
ATOM 4783 N N . GLY A 1 599 ? 24.194 -33.602 -12.412 1.00 86.44 599 GLY A N 1
ATOM 4784 C CA . GLY A 1 599 ? 22.782 -33.311 -12.613 1.00 86.44 599 GLY A CA 1
ATOM 4785 C C . GLY A 1 599 ? 21.941 -34.548 -12.934 1.00 86.44 599 GLY A C 1
ATOM 4786 O O . GLY A 1 599 ? 20.756 -34.397 -13.259 1.00 86.44 599 GLY A O 1
ATOM 4787 N N . LYS A 1 600 ? 22.511 -35.759 -12.877 1.00 92.31 600 LYS A N 1
ATOM 4788 C CA . LYS A 1 600 ? 21.794 -37.025 -13.045 1.00 92.31 600 LYS A CA 1
ATOM 4789 C C . LYS A 1 600 ? 21.797 -37.815 -11.745 1.00 92.31 600 LYS A C 1
ATOM 4791 O O . LYS A 1 600 ? 22.795 -37.979 -11.070 1.00 92.31 600 LYS A O 1
ATOM 4796 N N . TRP A 1 601 ? 20.642 -38.382 -11.423 1.00 92.62 601 TRP A N 1
ATOM 4797 C CA . TRP A 1 601 ? 20.494 -39.238 -10.252 1.00 92.62 601 TRP A CA 1
ATOM 4798 C C . TRP A 1 601 ? 20.925 -40.671 -10.582 1.00 92.62 601 TRP A C 1
ATOM 4800 O O . TRP A 1 601 ? 20.161 -41.408 -11.208 1.00 92.62 601 TRP A O 1
ATOM 4810 N N . ASP A 1 602 ? 22.123 -41.070 -10.160 1.00 94.81 602 ASP A N 1
ATOM 4811 C CA . ASP A 1 602 ? 22.688 -42.401 -10.424 1.00 94.81 602 ASP A CA 1
ATOM 4812 C C . ASP A 1 602 ? 22.055 -43.503 -9.580 1.00 94.81 602 ASP A C 1
ATOM 4814 O O . ASP A 1 602 ? 21.849 -44.625 -10.048 1.00 94.81 602 ASP A O 1
ATOM 4818 N N . ILE A 1 603 ? 21.747 -43.201 -8.316 1.00 93.44 603 ILE A N 1
ATOM 4819 C CA . ILE A 1 603 ? 21.201 -44.179 -7.374 1.00 93.44 603 ILE A CA 1
ATOM 4820 C C . ILE A 1 603 ? 19.877 -43.669 -6.826 1.00 93.44 603 ILE A C 1
ATOM 4822 O O . ILE A 1 603 ? 19.788 -42.573 -6.284 1.00 93.44 603 ILE A O 1
ATOM 4826 N N . THR A 1 604 ? 18.843 -44.504 -6.902 1.00 93.94 604 THR A N 1
ATOM 4827 C CA . THR A 1 604 ? 17.578 -44.294 -6.188 1.00 93.94 604 THR A CA 1
ATOM 4828 C C . THR A 1 604 ? 17.527 -45.233 -4.989 1.00 93.94 604 THR A C 1
ATOM 4830 O O . THR A 1 604 ? 17.674 -46.447 -5.133 1.00 93.94 604 THR A O 1
ATOM 4833 N N . LEU A 1 605 ? 17.344 -44.673 -3.795 1.00 92.94 605 LEU A N 1
ATOM 4834 C CA . LEU A 1 605 ? 17.184 -45.441 -2.564 1.00 92.94 605 LEU A CA 1
ATOM 4835 C C . LEU A 1 605 ? 15.802 -46.112 -2.546 1.00 92.94 605 LEU A C 1
ATOM 4837 O O . LEU A 1 605 ? 14.857 -45.570 -3.119 1.00 92.94 605 LEU A O 1
ATOM 4841 N N . PRO A 1 606 ? 15.650 -47.271 -1.885 1.00 92.56 606 PRO A N 1
ATOM 4842 C CA . PRO A 1 606 ? 14.352 -47.923 -1.773 1.00 92.56 606 PRO A CA 1
ATOM 4843 C C . PRO A 1 606 ? 13.363 -47.062 -0.978 1.00 92.56 606 PRO A C 1
ATOM 4845 O O . PRO A 1 606 ? 13.731 -46.435 0.022 1.00 92.56 606 PRO A O 1
ATOM 4848 N N . GLN A 1 607 ? 12.096 -47.090 -1.400 1.00 94.38 607 GLN A N 1
ATOM 4849 C CA . GLN A 1 607 ? 10.995 -46.472 -0.665 1.00 94.38 607 GLN A CA 1
ATOM 4850 C C . GLN A 1 607 ? 10.801 -47.168 0.681 1.00 94.38 607 GLN A C 1
ATOM 4852 O O . GLN A 1 607 ? 10.814 -48.398 0.769 1.00 94.38 607 GLN A O 1
ATOM 4857 N N . VAL A 1 608 ? 10.588 -46.376 1.728 1.00 94.56 608 VAL A N 1
ATOM 4858 C CA . VAL A 1 608 ? 10.406 -46.870 3.096 1.00 94.56 608 VAL A CA 1
ATOM 4859 C C . VAL A 1 608 ? 9.141 -46.282 3.710 1.00 94.56 608 VAL A C 1
ATOM 4861 O O . VAL A 1 608 ? 8.848 -45.106 3.480 1.00 94.56 608 VAL A O 1
ATOM 4864 N N . PRO A 1 609 ? 8.367 -47.079 4.467 1.00 94.50 609 PRO A N 1
ATOM 4865 C CA . PRO A 1 609 ? 7.114 -46.616 5.039 1.00 94.50 609 PRO A CA 1
ATOM 4866 C C . PRO A 1 609 ? 7.360 -45.594 6.153 1.00 94.50 609 PRO A C 1
ATOM 4868 O O . PRO A 1 609 ? 8.159 -45.810 7.070 1.00 94.50 609 PRO A O 1
ATOM 4871 N N . VAL A 1 610 ? 6.606 -44.505 6.096 1.00 92.38 610 VAL A N 1
ATOM 4872 C CA . VAL A 1 610 ? 6.452 -43.513 7.157 1.00 92.38 610 VAL A CA 1
ATOM 4873 C C . VAL A 1 610 ? 5.108 -43.785 7.826 1.00 92.38 610 VAL A C 1
ATOM 4875 O O . VAL A 1 610 ? 4.074 -43.833 7.160 1.00 92.38 610 VAL A O 1
ATOM 4878 N N . GLY A 1 611 ? 5.114 -44.029 9.137 1.00 89.25 611 GLY A N 1
ATOM 4879 C CA . GLY A 1 611 ? 3.883 -44.226 9.898 1.00 89.25 611 GLY A CA 1
ATOM 4880 C C . GLY A 1 611 ? 3.039 -42.950 9.954 1.00 89.25 611 GLY A C 1
ATOM 4881 O O . GLY A 1 611 ? 3.477 -41.881 9.541 1.00 89.25 611 GLY A O 1
ATOM 4882 N N . GLY A 1 612 ? 1.823 -43.041 10.495 1.00 89.69 612 GLY A N 1
ATOM 4883 C CA . GLY A 1 612 ? 1.047 -41.833 10.779 1.00 89.69 612 GLY A CA 1
ATOM 4884 C C . GLY A 1 612 ? 1.774 -40.954 11.801 1.00 89.69 612 GLY A C 1
ATOM 4885 O O . GLY A 1 612 ? 2.177 -41.444 12.858 1.00 89.69 612 GLY A O 1
ATOM 4886 N N . LEU A 1 613 ? 1.942 -39.668 11.492 1.00 90.25 613 LEU A N 1
ATOM 4887 C CA . LEU A 1 613 ? 2.652 -38.712 12.344 1.00 90.25 613 LEU A CA 1
ATOM 4888 C C . LEU A 1 613 ? 1.678 -37.704 12.951 1.00 90.25 613 LEU A C 1
ATOM 4890 O O . LEU A 1 613 ? 0.940 -37.023 12.237 1.00 90.25 613 LEU A O 1
ATOM 4894 N N . ALA A 1 614 ? 1.699 -37.574 14.277 1.00 86.25 614 ALA A N 1
ATOM 4895 C CA . ALA A 1 614 ? 1.032 -36.476 14.975 1.00 86.25 614 ALA A CA 1
ATOM 4896 C C . ALA A 1 614 ? 1.716 -35.123 14.660 1.00 86.25 614 ALA A C 1
ATOM 4898 O O . ALA A 1 614 ? 2.850 -35.130 14.177 1.00 86.25 614 ALA A O 1
ATOM 4899 N N . PRO A 1 615 ? 1.056 -33.979 14.922 1.00 81.38 615 PRO A N 1
ATOM 4900 C CA . PRO A 1 615 ? 1.680 -32.660 14.788 1.00 81.38 615 PRO A CA 1
ATOM 4901 C C . PRO A 1 615 ? 3.024 -32.569 15.522 1.00 81.38 615 PRO A C 1
ATOM 4903 O O . PRO A 1 615 ? 3.160 -33.112 16.620 1.00 81.38 615 PRO A O 1
ATOM 4906 N N . ASP A 1 616 ? 3.998 -31.906 14.900 1.00 80.00 616 ASP A N 1
ATOM 4907 C CA . ASP A 1 616 ? 5.381 -31.686 15.357 1.00 80.00 616 ASP A CA 1
ATOM 4908 C C . ASP A 1 616 ? 6.221 -32.957 15.598 1.00 80.00 616 ASP A C 1
ATOM 4910 O O . ASP A 1 616 ? 7.365 -32.888 16.061 1.00 80.00 616 ASP A O 1
ATOM 4914 N N . MET A 1 617 ? 5.703 -34.134 15.237 1.00 87.44 617 MET A N 1
ATOM 4915 C CA . MET A 1 617 ? 6.426 -35.400 15.348 1.00 87.44 617 MET A CA 1
ATOM 4916 C C . MET A 1 617 ? 7.179 -35.738 14.066 1.00 87.44 617 MET A C 1
ATOM 4918 O O . MET A 1 617 ? 6.708 -35.491 12.953 1.00 87.44 617 MET A O 1
ATOM 4922 N N . ALA A 1 618 ? 8.354 -36.346 14.238 1.00 90.88 618 ALA A N 1
ATOM 4923 C CA . ALA A 1 618 ? 9.235 -36.768 13.155 1.00 90.88 618 ALA A CA 1
ATOM 4924 C C . ALA A 1 618 ? 9.454 -38.279 13.154 1.00 90.88 618 ALA A C 1
ATOM 4926 O O . ALA A 1 618 ? 9.493 -38.912 14.212 1.00 90.88 618 ALA A O 1
ATOM 4927 N N . GLN A 1 619 ? 9.684 -38.842 11.971 1.00 94.00 619 GLN A N 1
ATOM 4928 C CA . GLN A 1 619 ? 10.225 -40.185 11.811 1.00 94.00 619 GLN A CA 1
ATOM 4929 C C . GLN A 1 619 ? 11.485 -40.127 10.952 1.00 94.00 619 GLN A C 1
ATOM 4931 O O . GLN A 1 619 ? 11.452 -39.736 9.786 1.00 94.00 619 GLN A O 1
ATOM 4936 N N . LYS A 1 620 ? 12.600 -40.568 11.537 1.00 93.81 620 LYS A N 1
ATOM 4937 C CA . LYS A 1 620 ? 13.883 -40.715 10.853 1.00 93.81 620 LYS A CA 1
ATOM 4938 C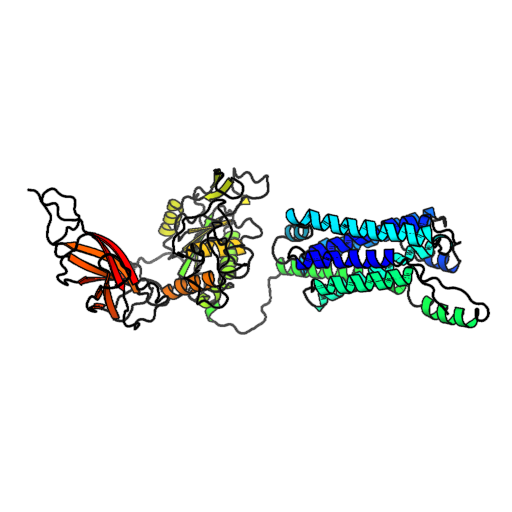 C . LYS A 1 620 ? 14.045 -42.127 10.301 1.00 93.81 620 LYS A C 1
ATOM 4940 O O . LYS A 1 620 ? 13.703 -43.103 10.969 1.00 93.81 620 LYS A O 1
ATOM 4945 N N . HIS A 1 621 ? 14.625 -42.236 9.113 1.00 94.56 621 HIS A N 1
ATOM 4946 C CA . HIS A 1 621 ? 15.038 -43.498 8.513 1.00 94.56 621 HIS A CA 1
ATOM 4947 C C . HIS A 1 621 ? 16.528 -43.476 8.149 1.00 94.56 621 HIS A C 1
ATOM 4949 O O . HIS A 1 621 ? 17.079 -42.420 7.837 1.00 94.56 621 HIS A O 1
ATOM 4955 N N . LEU A 1 622 ? 17.174 -44.645 8.197 1.00 92.88 622 LEU A N 1
ATOM 4956 C CA . LEU A 1 622 ? 18.568 -44.861 7.808 1.00 92.88 622 LEU A CA 1
ATOM 4957 C C . LEU A 1 622 ? 18.635 -45.912 6.692 1.00 92.88 622 LEU A C 1
ATOM 4959 O O . LEU A 1 622 ? 18.381 -47.092 6.926 1.00 92.88 622 LEU A O 1
ATOM 4963 N N . TRP A 1 623 ? 19.039 -45.484 5.502 1.00 93.31 623 TRP A N 1
ATOM 4964 C CA . TRP A 1 623 ? 19.333 -46.337 4.361 1.00 93.31 623 TRP A CA 1
ATOM 4965 C C . TRP A 1 623 ? 20.780 -46.831 4.400 1.00 93.31 623 TRP A C 1
ATOM 4967 O O . TRP A 1 623 ? 21.734 -46.070 4.218 1.00 93.31 623 TRP A O 1
ATOM 4977 N N . ASN A 1 624 ? 20.930 -48.144 4.557 1.00 89.81 624 ASN A N 1
ATOM 4978 C CA . ASN A 1 624 ? 22.203 -48.848 4.441 1.00 89.81 624 ASN A CA 1
ATOM 4979 C C . ASN A 1 624 ? 22.295 -49.512 3.063 1.00 89.81 624 ASN A C 1
ATOM 4981 O O . ASN A 1 624 ? 22.062 -50.710 2.930 1.00 89.81 624 ASN A O 1
ATOM 4985 N N . ILE A 1 625 ? 22.601 -48.723 2.030 1.00 87.56 625 ILE A N 1
ATOM 4986 C CA . ILE A 1 625 ? 22.662 -49.214 0.640 1.00 87.56 625 ILE A CA 1
ATOM 4987 C C . ILE A 1 625 ? 24.011 -49.822 0.247 1.00 87.56 625 ILE A C 1
ATOM 4989 O O . ILE A 1 625 ? 24.163 -50.298 -0.873 1.00 87.56 625 ILE A O 1
ATOM 4993 N N . GLY A 1 626 ? 24.996 -49.807 1.149 1.00 84.12 626 GLY A N 1
ATOM 4994 C CA . GLY A 1 626 ? 26.324 -50.359 0.879 1.00 84.12 626 GLY A CA 1
ATOM 4995 C C . GLY A 1 626 ? 27.098 -49.601 -0.203 1.00 84.12 626 GLY A C 1
ATOM 4996 O O . GLY A 1 626 ? 27.992 -50.176 -0.817 1.00 84.12 626 GLY A O 1
ATOM 4997 N N . TRP A 1 627 ? 26.760 -48.331 -0.451 1.00 90.00 627 TRP A N 1
ATOM 4998 C CA . TRP A 1 627 ? 27.484 -47.513 -1.417 1.00 90.00 627 TRP A CA 1
ATOM 4999 C C . TRP A 1 627 ? 28.907 -47.247 -0.929 1.00 90.00 627 TRP A C 1
ATOM 5001 O O . TRP A 1 627 ? 29.124 -46.890 0.232 1.00 90.00 627 TRP A O 1
ATOM 5011 N N . ILE A 1 628 ? 29.865 -47.451 -1.830 1.00 90.19 628 ILE A N 1
ATOM 5012 C CA . ILE A 1 628 ? 31.284 -47.199 -1.603 1.00 90.19 628 ILE A CA 1
ATOM 5013 C C . ILE A 1 628 ? 31.588 -45.818 -2.175 1.00 90.19 628 ILE A C 1
ATOM 5015 O O . ILE A 1 628 ? 31.405 -45.593 -3.370 1.00 90.19 628 ILE A O 1
ATOM 5019 N N . ALA A 1 629 ? 32.033 -44.909 -1.314 1.00 89.12 629 ALA A N 1
ATOM 5020 C CA . ALA A 1 629 ? 32.248 -43.513 -1.646 1.00 89.12 629 ALA A CA 1
ATOM 5021 C C . ALA A 1 629 ? 33.333 -43.348 -2.719 1.00 89.12 629 ALA A C 1
ATOM 5023 O O . ALA A 1 629 ? 34.447 -43.855 -2.562 1.00 89.12 629 ALA A O 1
ATOM 5024 N N . THR A 1 630 ? 33.029 -42.601 -3.777 1.00 92.00 630 THR A N 1
ATOM 5025 C CA . THR A 1 630 ? 34.003 -42.133 -4.774 1.00 92.00 630 THR A CA 1
ATOM 5026 C C . THR A 1 630 ? 34.458 -40.723 -4.421 1.00 92.00 630 THR A C 1
ATOM 5028 O O . THR A 1 630 ? 33.672 -39.942 -3.886 1.00 92.00 630 THR A O 1
ATOM 5031 N N . SER A 1 631 ? 35.725 -40.376 -4.671 1.00 90.81 631 SER A N 1
ATOM 5032 C CA . SER A 1 631 ? 36.192 -39.009 -4.410 1.00 90.81 631 SER A CA 1
ATOM 5033 C C . SER A 1 631 ? 35.538 -38.016 -5.364 1.00 90.81 631 SER A C 1
ATOM 5035 O O . SER A 1 631 ? 35.418 -38.281 -6.554 1.00 90.81 631 SER A O 1
ATOM 5037 N N . GLY A 1 632 ? 35.117 -36.868 -4.837 1.00 90.38 632 GLY A N 1
ATOM 5038 C CA . GLY A 1 632 ? 34.363 -35.885 -5.608 1.00 90.38 632 GLY A CA 1
ATOM 5039 C C . GLY A 1 632 ? 33.237 -35.242 -4.812 1.00 90.38 632 GLY A C 1
ATOM 5040 O O . GLY A 1 632 ? 33.069 -35.490 -3.615 1.00 90.38 632 GLY A O 1
ATOM 5041 N N . ARG A 1 633 ? 32.489 -34.373 -5.491 1.00 91.50 633 ARG A N 1
ATOM 5042 C CA . ARG A 1 633 ? 31.299 -33.710 -4.957 1.00 91.50 633 ARG A CA 1
ATOM 5043 C C . ARG A 1 633 ? 30.073 -34.521 -5.354 1.00 91.50 633 ARG A C 1
ATOM 5045 O O . ARG A 1 633 ? 29.960 -34.899 -6.512 1.00 91.50 633 ARG A O 1
ATOM 5052 N N . HIS A 1 634 ? 29.150 -34.725 -4.427 1.00 92.62 634 HIS A N 1
ATOM 5053 C CA . HIS A 1 634 ? 27.946 -35.529 -4.623 1.00 92.62 634 HIS A CA 1
ATOM 5054 C C . HIS A 1 634 ? 26.733 -34.810 -4.039 1.00 92.62 634 HIS A C 1
ATOM 5056 O O . HIS A 1 634 ? 26.858 -34.080 -3.050 1.00 92.62 634 HIS A O 1
ATOM 5062 N N . ILE A 1 635 ? 25.549 -35.074 -4.590 1.00 91.69 635 ILE A N 1
ATOM 5063 C CA . ILE A 1 635 ? 24.288 -34.528 -4.079 1.00 91.69 635 ILE A CA 1
ATOM 5064 C C . ILE A 1 635 ? 23.407 -35.676 -3.601 1.00 91.69 635 ILE A C 1
ATOM 5066 O O . ILE A 1 635 ? 23.071 -36.587 -4.352 1.00 91.69 635 ILE A O 1
ATOM 5070 N N . PHE A 1 636 ? 22.988 -35.615 -2.342 1.00 92.81 636 PHE A N 1
ATOM 5071 C CA . PHE A 1 636 ? 22.025 -36.540 -1.755 1.00 92.81 636 PHE A CA 1
ATOM 5072 C C . PHE A 1 636 ? 20.693 -35.833 -1.526 1.00 92.81 636 PHE A C 1
ATOM 5074 O O . PHE A 1 636 ? 20.652 -34.812 -0.851 1.00 92.81 636 PHE A O 1
ATOM 5081 N N . GLU A 1 637 ? 19.591 -36.377 -2.030 1.00 94.62 637 GLU A N 1
ATOM 5082 C CA . GLU A 1 637 ? 18.255 -35.829 -1.807 1.00 94.62 637 GLU A CA 1
ATOM 5083 C C . GLU A 1 637 ? 17.326 -36.853 -1.171 1.00 94.62 637 GLU A C 1
ATOM 5085 O O . GLU A 1 637 ? 17.361 -38.035 -1.505 1.00 94.62 637 GLU A O 1
ATOM 5090 N N . VAL A 1 638 ? 16.464 -36.384 -0.272 1.00 95.00 638 VAL A N 1
ATOM 5091 C CA . VAL A 1 638 ? 15.355 -37.159 0.280 1.00 95.00 638 VAL A CA 1
ATOM 5092 C C . VAL A 1 638 ? 14.058 -36.425 0.016 1.00 95.00 638 VAL A C 1
ATOM 5094 O O . VAL A 1 638 ? 13.977 -35.216 0.223 1.00 95.00 638 VAL A O 1
ATOM 5097 N N . CYS A 1 639 ? 13.053 -37.186 -0.397 1.00 94.25 639 CYS A N 1
ATOM 5098 C CA . CYS A 1 639 ? 11.678 -36.749 -0.513 1.00 94.25 639 CYS A CA 1
ATOM 5099 C C . CYS A 1 639 ? 10.794 -37.567 0.427 1.00 94.25 639 CYS A C 1
ATOM 5101 O O . CYS A 1 639 ? 10.949 -38.789 0.543 1.00 94.25 639 CYS A O 1
ATOM 5103 N N . THR A 1 640 ? 9.853 -36.894 1.075 1.00 93.62 640 THR A N 1
ATOM 5104 C CA . THR A 1 640 ? 8.749 -37.523 1.796 1.00 93.62 640 THR A CA 1
ATOM 5105 C C . THR A 1 640 ? 7.456 -37.443 0.987 1.00 93.62 640 THR A C 1
ATOM 5107 O O . THR A 1 640 ? 7.444 -36.844 -0.084 1.00 93.62 640 THR A O 1
ATOM 5110 N N . ASP A 1 641 ? 6.428 -38.156 1.441 1.00 91.69 641 ASP A N 1
ATOM 5111 C CA . ASP A 1 641 ? 5.173 -38.415 0.727 1.00 91.69 641 ASP A CA 1
ATOM 5112 C C . ASP A 1 641 ? 5.357 -38.708 -0.774 1.00 91.69 641 ASP A C 1
ATOM 5114 O O . ASP A 1 641 ? 4.671 -38.174 -1.639 1.00 91.69 641 ASP A O 1
ATOM 5118 N N . VAL A 1 642 ? 6.294 -39.597 -1.121 1.00 90.44 642 VAL A N 1
ATOM 5119 C CA . VAL A 1 642 ? 6.657 -39.858 -2.534 1.00 90.44 642 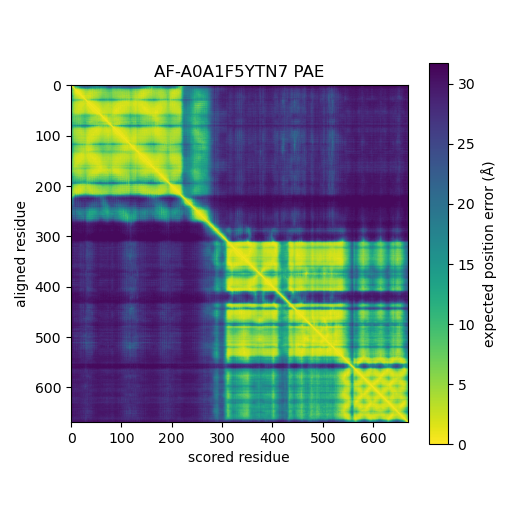VAL A CA 1
ATOM 5120 C C . VAL A 1 642 ? 5.525 -40.478 -3.363 1.00 90.44 642 VAL A C 1
ATOM 5122 O O . VAL A 1 642 ? 5.631 -40.592 -4.583 1.00 90.44 642 VAL A O 1
ATOM 5125 N N . THR A 1 643 ? 4.454 -40.912 -2.701 1.00 87.25 643 THR A N 1
ATOM 5126 C CA . THR A 1 643 ? 3.226 -41.431 -3.310 1.00 87.25 643 THR A CA 1
ATOM 5127 C C . THR A 1 643 ? 2.101 -40.397 -3.387 1.00 87.25 643 THR A C 1
ATOM 5129 O O . THR A 1 643 ? 1.059 -40.710 -3.960 1.00 87.25 643 THR A O 1
ATOM 5132 N N . ASN A 1 644 ? 2.302 -39.197 -2.831 1.00 86.69 644 ASN A N 1
ATOM 5133 C CA . ASN A 1 644 ? 1.349 -38.086 -2.801 1.00 86.69 644 ASN A CA 1
ATOM 5134 C C . ASN A 1 644 ? -0.020 -38.487 -2.210 1.00 86.69 644 ASN A C 1
ATOM 5136 O O . ASN A 1 644 ? -1.072 -38.205 -2.794 1.00 86.69 644 ASN A O 1
ATOM 5140 N N . ILE A 1 645 ? 0.007 -39.261 -1.116 1.00 86.94 645 ILE A N 1
ATOM 5141 C CA . ILE A 1 645 ? -1.188 -39.816 -0.452 1.00 86.94 645 ILE A CA 1
ATOM 5142 C C . ILE A 1 645 ? -1.656 -38.896 0.679 1.00 86.94 645 ILE A C 1
ATOM 5144 O O . ILE A 1 645 ? -2.850 -38.881 1.001 1.00 86.94 645 ILE A O 1
ATOM 5148 N N . VAL A 1 646 ? -0.743 -38.152 1.303 1.00 85.12 646 VAL A N 1
ATOM 5149 C CA . VAL A 1 646 ? -1.101 -37.179 2.331 1.00 85.12 646 VAL A CA 1
ATOM 5150 C C . VAL A 1 646 ? -1.588 -35.925 1.613 1.00 85.12 646 VAL A C 1
ATOM 5152 O O . VAL A 1 646 ? -0.982 -35.455 0.665 1.00 85.12 646 VAL A O 1
ATOM 5155 N N . ILE A 1 647 ? -2.749 -35.411 2.020 1.00 83.81 647 ILE A N 1
ATOM 5156 C CA . ILE A 1 647 ? -3.233 -34.125 1.511 1.00 83.81 647 ILE A CA 1
ATOM 5157 C C . ILE A 1 647 ? -2.645 -33.048 2.412 1.00 83.81 647 ILE A C 1
ATOM 5159 O O . ILE A 1 647 ? -3.002 -32.974 3.594 1.00 83.81 647 ILE A O 1
ATOM 5163 N N . GLU A 1 648 ? -1.754 -32.250 1.843 1.00 83.50 648 GLU A N 1
ATOM 5164 C CA . GLU A 1 648 ? -0.949 -31.260 2.548 1.00 83.50 648 GLU A CA 1
ATOM 5165 C C . GLU A 1 648 ? -1.302 -29.835 2.119 1.00 83.50 648 GLU A C 1
ATOM 5167 O O . GLU A 1 648 ? -2.088 -29.613 1.191 1.00 83.50 648 GLU A O 1
ATOM 5172 N N . ALA A 1 649 ? -0.724 -28.842 2.797 1.00 75.00 649 ALA A N 1
ATOM 5173 C CA . ALA A 1 649 ? -0.847 -27.465 2.342 1.00 75.00 649 ALA A CA 1
ATOM 5174 C C . ALA A 1 649 ? 0.137 -27.151 1.203 1.00 75.00 649 ALA A C 1
ATOM 5176 O O . ALA A 1 649 ? -0.150 -26.261 0.399 1.00 75.00 649 ALA A O 1
ATOM 5177 N N . ASP A 1 650 ? 1.284 -27.836 1.140 1.00 77.12 650 ASP A N 1
ATOM 5178 C CA . ASP A 1 650 ? 2.337 -27.571 0.160 1.00 77.12 650 ASP A CA 1
ATOM 5179 C C . ASP A 1 650 ? 3.142 -28.813 -0.259 1.00 77.12 650 ASP A C 1
ATOM 5181 O O . ASP A 1 650 ? 4.224 -29.070 0.257 1.00 77.12 650 ASP A O 1
ATOM 5185 N N . ASP A 1 651 ? 2.707 -29.495 -1.317 1.00 80.38 651 ASP A N 1
ATOM 5186 C CA . ASP A 1 651 ? 3.405 -30.686 -1.835 1.00 80.38 651 ASP A CA 1
ATOM 5187 C C . ASP A 1 651 ? 4.817 -30.394 -2.400 1.00 80.38 651 ASP A C 1
ATOM 5189 O O . ASP A 1 651 ? 5.572 -31.308 -2.742 1.00 80.38 651 ASP A O 1
ATOM 5193 N N . LYS A 1 652 ? 5.212 -29.118 -2.547 1.00 80.50 652 LYS A N 1
ATOM 5194 C CA . LYS A 1 652 ? 6.501 -28.737 -3.155 1.00 80.50 652 LYS A CA 1
ATOM 5195 C C . LYS A 1 652 ? 7.663 -28.728 -2.165 1.00 80.50 652 LYS A C 1
ATOM 5197 O O . LYS A 1 652 ? 8.814 -28.670 -2.597 1.00 80.50 652 LYS A O 1
ATOM 5202 N N . ASN A 1 653 ? 7.396 -28.760 -0.862 1.00 81.00 653 ASN A N 1
ATOM 5203 C CA . ASN A 1 653 ? 8.427 -28.689 0.180 1.00 81.00 653 ASN A CA 1
ATOM 5204 C C . ASN A 1 653 ? 8.828 -30.070 0.740 1.00 81.00 653 ASN A C 1
ATOM 5206 O O . ASN A 1 653 ? 9.632 -30.173 1.673 1.00 81.00 653 ASN A O 1
ATOM 5210 N N . ASN A 1 654 ? 8.320 -31.129 0.111 1.00 89.31 654 ASN A N 1
ATOM 5211 C CA . ASN A 1 654 ? 8.549 -32.508 0.504 1.00 89.31 654 ASN A CA 1
ATOM 5212 C C . ASN A 1 654 ? 9.961 -33.018 0.221 1.00 89.31 654 ASN A C 1
ATOM 5214 O O . ASN A 1 654 ? 10.342 -34.041 0.785 1.00 89.31 654 ASN A O 1
ATOM 5218 N N . CYS A 1 655 ? 10.766 -32.324 -0.586 1.00 90.88 655 CYS A N 1
ATOM 5219 C CA . CYS A 1 655 ? 12.120 -32.746 -0.946 1.00 90.88 655 CYS A CA 1
ATOM 5220 C C . CYS A 1 655 ? 13.194 -31.802 -0.399 1.00 90.88 655 CYS A C 1
ATOM 5222 O O . CYS A 1 655 ? 13.038 -30.581 -0.408 1.00 90.88 655 CYS A O 1
ATOM 5224 N N . LYS A 1 656 ? 14.321 -32.370 0.036 1.00 91.00 656 LYS A N 1
ATOM 5225 C CA . LYS A 1 656 ? 15.499 -31.619 0.478 1.00 91.00 656 LYS A CA 1
ATOM 5226 C C . LYS A 1 656 ? 16.771 -32.299 0.003 1.00 91.00 656 LYS A C 1
ATOM 5228 O O . LYS A 1 656 ? 16.908 -33.512 0.155 1.00 91.00 656 LYS A O 1
ATOM 5233 N N . SER A 1 657 ? 17.703 -31.502 -0.509 1.00 90.00 657 SER A N 1
ATOM 5234 C CA . SER A 1 657 ? 18.998 -31.965 -1.013 1.00 90.00 657 SER A CA 1
ATOM 5235 C C . SER A 1 657 ? 20.143 -31.510 -0.094 1.00 90.00 657 SER A C 1
ATOM 5237 O O . SER A 1 657 ? 20.060 -30.475 0.573 1.00 90.00 657 SER A O 1
ATOM 5239 N N . TYR A 1 658 ? 21.210 -32.301 -0.039 1.00 87.44 658 TYR A N 1
ATOM 5240 C CA . TYR A 1 658 ? 22.423 -32.085 0.736 1.00 87.44 658 TYR A CA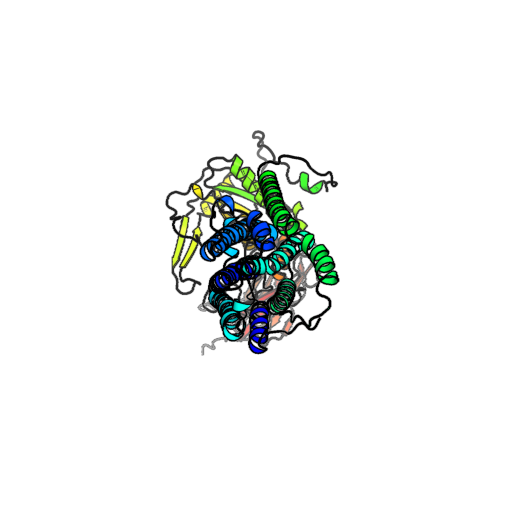 1
ATOM 5241 C C . TYR A 1 658 ? 23.638 -32.336 -0.152 1.00 87.44 658 TYR A C 1
ATOM 5243 O O . TYR A 1 658 ? 23.845 -33.442 -0.649 1.00 87.44 658 TYR A O 1
ATOM 5251 N N . ASP A 1 659 ? 24.423 -31.285 -0.340 1.00 89.06 659 ASP A N 1
ATOM 5252 C CA . ASP A 1 659 ? 25.682 -31.316 -1.070 1.00 89.06 659 ASP A CA 1
ATOM 5253 C C . ASP A 1 659 ? 26.805 -31.756 -0.131 1.00 89.06 659 ASP A C 1
ATOM 5255 O O . ASP A 1 659 ? 26.962 -31.193 0.957 1.00 89.06 659 ASP A O 1
ATOM 5259 N N . PHE A 1 660 ? 27.595 -32.746 -0.537 1.00 87.31 660 PHE A N 1
ATOM 5260 C CA . PHE A 1 660 ? 28.717 -33.232 0.258 1.00 87.31 660 PHE A CA 1
ATOM 5261 C C . PHE A 1 660 ? 29.922 -33.571 -0.612 1.00 87.31 660 PHE A C 1
ATOM 5263 O O . PHE A 1 660 ? 29.824 -33.760 -1.821 1.00 87.31 660 PHE A O 1
ATOM 5270 N N . THR A 1 661 ? 31.100 -33.609 0.002 1.00 89.56 661 THR A N 1
ATOM 5271 C CA . THR A 1 661 ? 32.353 -33.924 -0.686 1.00 89.56 661 THR A CA 1
ATOM 5272 C C . THR A 1 661 ? 33.014 -35.108 -0.010 1.00 89.56 661 THR A C 1
ATOM 5274 O O . THR A 1 661 ? 33.138 -35.147 1.213 1.00 89.56 661 THR A O 1
ATOM 5277 N N . VAL A 1 662 ? 33.439 -36.069 -0.822 1.00 89.69 662 VAL A N 1
ATOM 5278 C CA . VAL A 1 662 ? 34.250 -37.205 -0.399 1.00 89.69 662 VAL A CA 1
ATOM 5279 C C . VAL A 1 662 ? 35.688 -36.907 -0.790 1.00 89.69 662 VAL A C 1
ATOM 5281 O O . VAL A 1 662 ? 35.999 -36.675 -1.962 1.00 89.69 662 VAL A O 1
ATOM 5284 N N . GLN A 1 663 ? 36.574 -36.912 0.197 1.00 88.19 663 GLN A N 1
ATOM 5285 C CA . GLN A 1 663 ? 37.982 -36.626 -0.019 1.00 88.19 663 GLN A CA 1
ATOM 5286 C C . GLN A 1 663 ? 38.669 -37.802 -0.701 1.00 88.19 663 GLN A C 1
ATOM 5288 O O . GLN A 1 663 ? 38.420 -38.971 -0.391 1.00 88.19 663 GLN A O 1
ATOM 5293 N N . LYS A 1 664 ? 39.620 -37.502 -1.584 1.00 86.31 664 LYS A N 1
ATOM 5294 C CA . LYS A 1 664 ? 40.517 -38.533 -2.101 1.00 86.31 664 LYS A CA 1
ATOM 5295 C C . LYS A 1 664 ? 41.312 -39.137 -0.947 1.00 86.31 664 LYS A C 1
ATOM 5297 O O . LYS A 1 664 ? 41.810 -38.423 -0.074 1.00 86.31 664 LYS A O 1
ATOM 5302 N N . LYS A 1 665 ? 41.433 -40.461 -0.928 1.00 78.06 665 LYS A N 1
ATOM 5303 C CA . LYS A 1 665 ? 42.257 -41.143 0.066 1.00 78.06 665 LYS A CA 1
ATOM 5304 C C . LYS A 1 665 ? 43.728 -40.803 -0.194 1.00 78.06 665 LYS A C 1
ATOM 5306 O O . LYS A 1 665 ? 44.237 -41.066 -1.281 1.00 78.06 665 LYS A O 1
ATOM 5311 N N . LEU A 1 666 ? 44.405 -40.200 0.785 1.00 68.69 666 LEU A N 1
ATOM 5312 C CA . LEU A 1 666 ? 45.848 -39.971 0.707 1.00 68.69 666 LEU A CA 1
ATOM 5313 C C . LEU A 1 666 ? 46.564 -41.325 0.812 1.00 68.69 666 LEU A C 1
ATOM 5315 O O . LEU A 1 666 ? 46.449 -42.015 1.826 1.00 68.69 666 LEU A O 1
ATOM 5319 N N . GLU A 1 667 ? 47.292 -41.712 -0.235 1.00 61.97 667 GLU A N 1
ATOM 5320 C CA . GLU A 1 667 ? 48.252 -42.813 -0.159 1.00 61.97 667 GLU A CA 1
ATOM 5321 C C . GLU A 1 667 ? 49.452 -42.332 0.662 1.00 61.97 667 GLU A C 1
ATOM 5323 O O . GLU A 1 667 ? 50.281 -41.558 0.186 1.00 61.97 667 GLU A O 1
ATOM 5328 N N . ILE A 1 668 ? 49.516 -42.743 1.928 1.00 57.66 668 ILE A N 1
ATOM 5329 C CA . ILE A 1 668 ? 50.742 -42.618 2.716 1.00 57.66 668 ILE A CA 1
ATOM 5330 C C . ILE A 1 668 ? 51.663 -43.739 2.224 1.00 57.66 668 ILE A C 1
ATOM 5332 O O . ILE A 1 668 ? 51.390 -44.908 2.500 1.00 57.66 668 ILE A O 1
ATOM 5336 N N . TYR A 1 669 ? 52.681 -43.376 1.441 1.00 40.28 669 TYR A N 1
ATOM 5337 C CA . TYR A 1 669 ? 53.771 -44.272 1.041 1.00 40.28 669 TYR A CA 1
ATOM 5338 C C . TYR A 1 669 ? 54.749 -44.510 2.189 1.00 40.28 669 TYR A C 1
ATOM 5340 O O . TYR A 1 669 ? 55.046 -43.533 2.920 1.00 40.28 669 TYR A O 1
#

pLDDT: mean 75.48, std 19.38, range [23.98, 96.12]

Nearest PDB structures (foldseek):
  2l0d-assembly1_A  TM=7.369E-01  e=5.159E-04  Methanosarcina acetivorans
  8b5l-assembly1_v  TM=5.022E-01  e=2.750E-03  Oryctolagus cuniculus
  8rjd-assembly1_5  TM=5.278E-01  e=6.025E-03  Canis lupus familiaris
  1xq4-assembly1_A  TM=4.914E-01  e=1.807E-02  Bordetella pertussis
  9bbf-assembly1_F  TM=2.705E-01  e=4.879E-02  Clostridioides difficile

Mean predicted aligned error: 19.65 Å